Protein AF-A0A931RNC5-F1 (afdb_monomer)

Radius of gyration: 24.46 Å; Cα contacts (8 Å, |Δi|>4): 722; chains: 1; bounding box: 64×44×76 Å

Secondary structure (DSSP, 8-state):
-PBPPPS--PPP-B--EEGGGTEEEEEEE-SSS--EEEEE--S-SSHHHHHHHHTS--EETTEE---EEEEEEEEETTEEEEEEEEE-TT-PPP-------EEEEEE-TTSGGGTTTHHHHHHHHHTTTEEEEEE-SSHHHHHHHHHHHHHSTTEEEEE---TT-TTS---HHHHHHHTTSTTEEEEEEEEEESSS--GGGHHHHHHHHHHHHHHHHHHHHHHT--EEEEEE--TTTS-PPPPPPP------------PPP-----SS-PPPHHHHHHHHHHHHT---EEETT--S-HHHHHHHHHTT-EEEE-GGGG-TT--HHHHHHHHHS-GGGEEE---BTS-PPTTSTTSPP-GGGHHHHHHHHHHHHT--HHHHHHHHHHHHHHHHT-

Nearest PDB structures (foldseek):
  2gzx-assembly2_B  TM=9.358E-01  e=2.457E-23  Staphylococcus aureus subsp. aureus MW2
  1j6o-assembly1_A  TM=9.366E-01  e=9.379E-23  Thermotoga maritima
  1yix-assembly2_B  TM=9.280E-01  e=8.848E-23  Escherichia coli K-12
  1xwy-assembly1_A  TM=9.087E-01  e=2.825E-20  Escherichia coli
  1zzm-assembly1_A  TM=9.073E-01  e=4.247E-20  Escherichia coli

pLDDT: mean 75.45, std 27.46, range [26.0, 98.94]

Mean predicted aligned error: 13.84 Å

Sequence (394 aa):
MNKKLAPTVDWEVTGSSDESRGVTYTGLREEKLYTASFGISVGNVKLDDFIQKYNKDGIIGGQQVSSIYQSEKYDLNGIVATKLTGSTELGLPVHFPQLIMLIDTHCHLAFKAFDDSWPEVVKRAREKDIQMIAVGAAKATSEKSIAIAESSDGVFAALGVHPTHTDEEFDFDWFNKAADHPKVVAIGETGIDHFHIDENQREVILKKQEDLLRAHLTIARDKKLPVILHSRDSKTESKAPPPNPLLVTGGGMVSEEIPIPARQRGLGGGLTAYEHLYNIIKDFGYFKCVLHCYGGDWAMAKKFLDLGLMLSFTGIVTFKNASETLKEVVRNIPMDRMMIETDSPYLAPEPYRGKQNEPSYVEYVARGIAFIRGQDYDTVASQTTENARRFFGI

Structure (mmCIF, N/CA/C/O backbone):
data_AF-A0A931RNC5-F1
#
_entry.id   AF-A0A931RNC5-F1
#
loop_
_atom_site.group_PDB
_atom_site.id
_atom_site.type_symbol
_atom_site.label_atom_id
_atom_site.label_alt_id
_atom_site.label_comp_id
_atom_site.label_asym_id
_atom_site.label_entity_id
_atom_site.label_seq_id
_atom_site.pdbx_PDB_ins_code
_atom_site.Cartn_x
_atom_site.Cartn_y
_atom_site.Cartn_z
_atom_site.occupancy
_atom_site.B_iso_or_equiv
_atom_site.auth_seq_id
_atom_site.auth_comp_id
_atom_site.auth_asym_id
_atom_site.auth_atom_id
_atom_site.pdbx_PDB_model_num
ATOM 1 N N . MET A 1 1 ? -26.332 -4.651 41.850 1.00 38.84 1 MET A N 1
ATOM 2 C CA . MET A 1 1 ? -27.492 -5.525 41.569 1.00 38.84 1 MET A CA 1
ATOM 3 C C . MET A 1 1 ? -27.907 -5.269 40.132 1.00 38.84 1 MET A C 1
ATOM 5 O O . MET A 1 1 ? -28.163 -4.117 39.811 1.00 38.84 1 MET A O 1
ATOM 9 N N . ASN A 1 2 ? -27.885 -6.287 39.269 1.00 38.44 2 ASN A N 1
ATOM 10 C CA . ASN A 1 2 ? -28.239 -6.137 37.853 1.00 38.44 2 ASN A CA 1
ATOM 11 C C . ASN A 1 2 ? -29.751 -5.897 37.721 1.00 38.44 2 ASN A C 1
ATOM 13 O O . ASN A 1 2 ? -30.539 -6.579 38.379 1.00 38.44 2 ASN A O 1
ATOM 17 N N . LYS A 1 3 ? -30.160 -4.929 36.893 1.00 42.22 3 LYS A N 1
ATOM 18 C CA . LYS A 1 3 ? -31.580 -4.698 36.582 1.00 42.22 3 LYS A CA 1
ATOM 19 C C . LYS A 1 3 ? -32.046 -5.747 35.559 1.00 42.22 3 LYS A C 1
ATOM 21 O O . LYS A 1 3 ? -31.332 -6.022 34.598 1.00 42.22 3 LYS A O 1
ATOM 26 N N . LYS A 1 4 ? -33.240 -6.323 35.750 1.00 36.41 4 LYS A N 1
ATOM 27 C CA . LYS A 1 4 ? -33.922 -7.149 34.733 1.00 36.41 4 LYS A CA 1
ATOM 28 C C . LYS A 1 4 ? -34.701 -6.233 33.782 1.00 36.41 4 LYS A C 1
ATOM 30 O O . LYS A 1 4 ? -35.445 -5.378 34.256 1.00 36.41 4 LYS A O 1
ATOM 35 N N . LEU A 1 5 ? -34.540 -6.408 32.471 1.00 36.31 5 LEU A N 1
ATOM 36 C CA . LEU A 1 5 ? -35.312 -5.684 31.450 1.00 36.31 5 LEU A CA 1
ATOM 37 C C . LEU A 1 5 ? -36.706 -6.311 31.271 1.00 36.31 5 LEU A C 1
ATOM 39 O O . LEU A 1 5 ? -36.844 -7.534 31.285 1.00 36.31 5 LEU A O 1
ATOM 43 N N . ALA A 1 6 ? -37.735 -5.470 31.131 1.00 31.69 6 ALA A N 1
ATOM 44 C CA . ALA A 1 6 ? -39.113 -5.893 30.873 1.00 31.69 6 ALA A CA 1
ATOM 45 C C . ALA A 1 6 ? -39.333 -6.225 29.376 1.00 31.69 6 ALA A C 1
ATOM 47 O O . ALA A 1 6 ? -38.658 -5.637 28.531 1.00 31.69 6 ALA A O 1
ATOM 48 N N . PRO A 1 7 ? -40.267 -7.129 29.014 1.00 30.27 7 PRO A N 1
ATOM 49 C CA . PRO A 1 7 ? -40.255 -7.820 27.717 1.00 30.27 7 PRO A CA 1
ATOM 50 C C . PRO A 1 7 ? -40.943 -7.085 26.546 1.00 30.27 7 PRO A C 1
ATOM 52 O O . PRO A 1 7 ? -41.289 -7.729 25.565 1.00 30.27 7 PR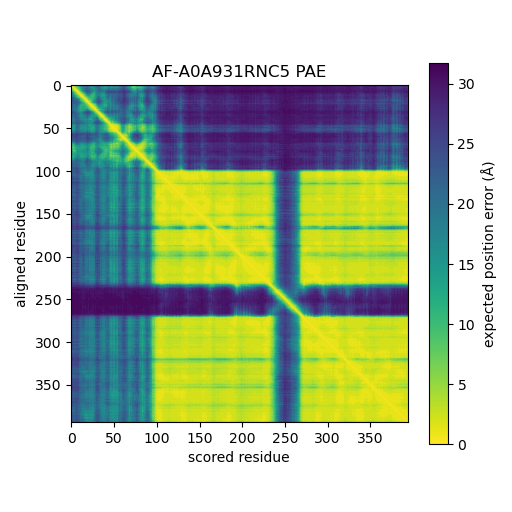O A O 1
ATOM 55 N N . THR A 1 8 ? -41.223 -5.783 26.629 1.00 29.58 8 THR A N 1
ATOM 56 C CA . THR A 1 8 ? -42.287 -5.154 25.811 1.00 29.58 8 THR A CA 1
ATOM 57 C C . THR A 1 8 ? -41.826 -4.159 24.745 1.00 29.58 8 THR A C 1
ATOM 59 O O . THR A 1 8 ? -42.573 -3.236 24.432 1.00 29.58 8 THR A O 1
ATOM 62 N N . VAL A 1 9 ? -40.628 -4.296 24.182 1.00 31.17 9 VAL A N 1
ATOM 63 C CA . VAL A 1 9 ? -40.202 -3.428 23.070 1.00 31.17 9 VAL A CA 1
ATOM 64 C C . VAL A 1 9 ? -39.715 -4.312 21.930 1.00 31.17 9 VAL A C 1
ATOM 66 O O . VAL A 1 9 ? -38.808 -5.113 22.131 1.00 31.17 9 VAL A O 1
ATOM 69 N N . ASP A 1 10 ? -40.351 -4.206 20.764 1.00 27.94 10 ASP A N 1
ATOM 70 C CA . ASP A 1 10 ? -39.857 -4.819 19.532 1.00 27.94 10 ASP A CA 1
ATOM 71 C C . ASP A 1 10 ? -38.547 -4.116 19.147 1.00 27.94 10 ASP A C 1
ATOM 73 O O . ASP A 1 10 ? -38.516 -2.902 18.939 1.00 27.94 10 ASP A O 1
ATOM 77 N N . TRP A 1 11 ? -37.445 -4.865 19.127 1.00 35.72 11 TRP A N 1
ATOM 78 C CA . TRP A 1 11 ? -36.101 -4.332 18.902 1.00 35.72 11 TRP A CA 1
ATOM 79 C C . TRP A 1 11 ? -35.681 -4.524 17.439 1.00 35.72 11 TRP A C 1
ATOM 81 O O . TRP A 1 11 ? -35.668 -5.653 16.950 1.00 35.72 11 TRP A O 1
ATOM 91 N N . GLU A 1 12 ? -35.254 -3.456 16.759 1.00 30.22 12 GLU A N 1
ATOM 92 C CA . GLU A 1 12 ? -34.478 -3.567 15.516 1.00 30.22 12 GLU A CA 1
ATOM 93 C C . GLU A 1 12 ? -32.982 -3.618 15.847 1.00 30.22 12 GLU A C 1
ATOM 95 O O . GLU A 1 12 ? -32.418 -2.698 16.439 1.00 30.22 12 GLU A O 1
ATOM 100 N N . VAL A 1 13 ? -32.328 -4.717 15.473 1.00 33.72 13 VAL A N 1
ATOM 101 C CA . VAL A 1 13 ? -30.884 -4.897 15.640 1.00 33.72 13 VAL A CA 1
ATOM 102 C C . VAL A 1 13 ? -30.175 -4.280 14.440 1.00 33.72 13 VAL A C 1
ATOM 104 O O . VAL A 1 13 ? -30.160 -4.859 13.358 1.00 33.72 13 VAL A O 1
ATOM 107 N N . THR A 1 14 ? -29.543 -3.123 14.630 1.00 33.16 14 THR A N 1
ATOM 108 C CA . THR A 1 14 ? -28.595 -2.567 13.653 1.00 33.16 14 THR A CA 1
ATOM 109 C C . THR A 1 14 ? -27.189 -2.589 14.254 1.00 33.16 14 THR A C 1
ATOM 111 O O . THR A 1 14 ? -26.904 -1.838 15.192 1.00 33.16 14 THR A O 1
ATOM 114 N N . GLY A 1 15 ? -26.321 -3.471 13.755 1.00 35.19 15 GLY A N 1
ATOM 115 C CA . GLY A 1 15 ? -24.918 -3.582 14.170 1.00 35.19 15 GLY A CA 1
ATOM 116 C C . GLY A 1 15 ? -24.250 -4.841 13.612 1.00 35.19 15 GLY A C 1
ATOM 117 O O . GLY A 1 15 ? -24.911 -5.865 13.447 1.00 35.19 15 GLY A O 1
ATOM 118 N N . SER A 1 16 ? -22.954 -4.764 13.293 1.00 35.88 16 SER A N 1
ATOM 119 C CA . SER A 1 16 ? -22.154 -5.934 12.919 1.00 35.88 16 SER A CA 1
ATOM 120 C C . SER A 1 16 ? -21.640 -6.647 14.175 1.00 35.88 16 SER A C 1
ATOM 122 O O . SER A 1 16 ? -21.209 -6.026 15.150 1.00 35.88 16 SER A O 1
ATOM 124 N N . SER A 1 17 ? -21.721 -7.973 14.172 1.00 34.56 17 SER A N 1
ATOM 125 C CA . SER A 1 17 ? -21.136 -8.845 15.188 1.00 34.56 17 SER A CA 1
ATOM 126 C C . SER A 1 17 ? -19.681 -9.150 14.829 1.00 34.56 17 SER A C 1
ATOM 128 O O . SER A 1 17 ? -19.420 -9.657 13.739 1.00 34.56 17 SER A O 1
ATOM 130 N N . ASP A 1 18 ? -18.740 -8.901 15.742 1.00 35.69 18 ASP A N 1
ATOM 131 C CA . ASP A 1 18 ? -17.398 -9.492 15.663 1.00 35.69 18 ASP A CA 1
ATOM 132 C C . ASP A 1 18 ? -17.355 -10.726 16.573 1.00 35.69 18 ASP A C 1
ATOM 134 O O . ASP A 1 18 ? -17.028 -10.662 17.764 1.00 35.69 18 ASP A O 1
ATOM 138 N N . GLU A 1 19 ? -17.733 -11.873 16.006 1.00 31.48 19 GLU A N 1
ATOM 139 C CA . GLU A 1 19 ? -17.762 -13.160 16.710 1.00 31.48 19 GLU A CA 1
ATOM 140 C C . GLU A 1 19 ? -16.373 -13.586 17.212 1.00 31.48 19 GLU A C 1
ATOM 142 O O . GLU A 1 19 ? -16.280 -14.308 18.205 1.00 31.48 19 GLU A O 1
ATOM 147 N N . SER A 1 20 ? -15.283 -13.087 16.611 1.00 29.58 20 SER A N 1
ATOM 148 C CA . SER A 1 20 ? -13.915 -13.466 16.996 1.00 29.58 20 SER A CA 1
ATOM 149 C C . SER A 1 20 ? -13.497 -12.948 18.378 1.00 29.58 20 SER A C 1
ATOM 151 O O . SER A 1 20 ? -12.538 -13.447 18.969 1.00 29.58 20 SER A O 1
ATOM 153 N N . ARG A 1 21 ? -14.237 -11.970 18.917 1.00 33.22 21 ARG A N 1
ATOM 154 C CA . ARG A 1 21 ? -13.985 -11.339 20.222 1.00 33.22 21 ARG A CA 1
ATOM 155 C C . ARG A 1 21 ? -15.112 -11.555 21.236 1.00 33.22 21 ARG A C 1
ATOM 157 O O . ARG A 1 21 ? -14.990 -11.091 22.367 1.00 33.22 21 ARG A O 1
ATOM 164 N N . GLY A 1 22 ? -16.193 -12.249 20.863 1.00 27.47 22 GLY A N 1
ATOM 165 C CA . GLY A 1 22 ? -17.351 -12.473 21.737 1.00 27.47 22 GLY A CA 1
ATOM 166 C C . GLY A 1 22 ? -18.152 -11.204 22.065 1.00 27.47 22 GLY A C 1
ATOM 167 O O . GLY A 1 22 ? -18.847 -11.175 23.077 1.00 27.47 22 GLY A O 1
ATOM 168 N N . VAL A 1 23 ? -18.057 -10.151 21.239 1.00 31.05 23 VAL A N 1
ATOM 169 C CA . VAL A 1 23 ? -18.725 -8.858 21.470 1.00 31.05 23 VAL A CA 1
ATOM 170 C C . VAL A 1 23 ? -19.771 -8.603 20.383 1.00 31.05 23 VAL A C 1
ATOM 172 O O . VAL A 1 23 ? -19.467 -8.612 19.194 1.00 31.05 23 VAL A O 1
ATOM 175 N N . THR A 1 24 ? -21.017 -8.355 20.791 1.00 32.81 24 THR A N 1
ATOM 176 C CA . THR A 1 24 ? -22.115 -7.930 19.905 1.00 32.81 24 THR A CA 1
ATOM 177 C C . THR A 1 24 ? -22.472 -6.480 20.217 1.00 32.81 24 THR A C 1
ATOM 179 O O . THR A 1 24 ? -22.709 -6.142 21.372 1.00 32.81 24 THR A O 1
ATOM 182 N N . TYR A 1 25 ? -22.524 -5.610 19.209 1.00 35.25 25 TYR A N 1
ATOM 183 C CA . TYR A 1 25 ? -22.999 -4.235 19.376 1.00 35.25 25 TYR A CA 1
ATOM 184 C C . TYR A 1 25 ? -24.427 -4.128 18.842 1.00 35.25 25 TYR A C 1
ATOM 186 O O . TYR A 1 25 ? -24.713 -4.549 17.725 1.00 35.25 25 TYR A O 1
ATOM 194 N N . THR A 1 26 ? -25.334 -3.549 19.627 1.00 35.00 26 THR A N 1
ATOM 195 C CA . THR A 1 26 ? -26.708 -3.259 19.195 1.00 35.00 26 THR A CA 1
ATOM 196 C C . THR A 1 26 ? -27.000 -1.795 19.485 1.00 35.00 26 THR A C 1
ATOM 198 O O . THR A 1 26 ? -26.867 -1.356 20.629 1.00 35.00 26 THR A O 1
ATOM 201 N N . GLY A 1 27 ? -27.327 -1.022 18.449 1.00 35.97 27 GLY A N 1
ATOM 202 C CA . GLY A 1 27 ? -27.751 0.370 18.585 1.00 35.97 27 GLY A CA 1
ATOM 203 C C . GLY A 1 27 ? -29.250 0.501 18.828 1.00 35.97 27 GLY A C 1
ATOM 204 O O . GLY A 1 27 ? -30.029 -0.252 18.258 1.00 35.97 27 GLY A O 1
ATOM 205 N N . LEU A 1 28 ? -29.648 1.461 19.664 1.00 37.75 28 LEU A N 1
ATOM 206 C CA . LEU A 1 28 ? -31.038 1.838 19.921 1.00 37.75 28 LEU A CA 1
ATOM 207 C C . LEU A 1 28 ? -31.214 3.333 19.635 1.00 37.75 28 LEU A C 1
ATOM 209 O O . LEU A 1 28 ? -30.454 4.165 20.141 1.00 37.75 28 LEU A O 1
ATOM 213 N N . ARG A 1 29 ? -32.241 3.688 18.859 1.00 34.25 29 ARG A N 1
ATOM 214 C CA . ARG A 1 29 ? -32.622 5.077 18.571 1.00 34.25 29 ARG A CA 1
ATOM 215 C C . ARG A 1 29 ? -33.961 5.380 19.251 1.00 34.25 29 ARG A C 1
ATOM 217 O O . ARG A 1 29 ? -34.972 4.817 18.857 1.00 34.25 29 ARG A O 1
ATOM 224 N N . GLU A 1 30 ? -33.981 6.265 20.249 1.00 33.97 30 GLU A N 1
ATOM 225 C CA . GLU A 1 30 ? -35.228 6.810 20.818 1.00 33.97 30 GLU A CA 1
ATOM 226 C C . GLU A 1 30 ? -35.478 8.232 20.291 1.00 33.97 30 GLU A C 1
ATOM 228 O O . GLU A 1 30 ? -34.565 9.051 20.204 1.00 33.97 30 GLU A O 1
ATOM 233 N N . GLU A 1 31 ? -36.720 8.535 19.903 1.00 34.91 31 GLU A N 1
ATOM 234 C CA . GLU A 1 31 ? -37.035 9.694 19.054 1.00 34.91 31 GLU A CA 1
ATOM 235 C C . GLU A 1 31 ? -37.181 11.064 19.747 1.00 34.91 31 GLU A C 1
ATOM 237 O O . GLU A 1 31 ? -37.403 12.037 19.029 1.00 34.91 31 GLU A O 1
ATOM 242 N N . LYS A 1 32 ? -37.075 11.239 21.078 1.00 27.67 32 LYS A N 1
ATOM 243 C CA . LYS A 1 32 ? -37.361 12.571 21.692 1.00 27.67 32 LYS A CA 1
ATOM 244 C C . LYS A 1 32 ? -36.472 13.085 22.834 1.00 27.67 32 LYS A C 1
ATOM 246 O O . LYS A 1 32 ? -36.753 14.139 23.395 1.00 27.67 32 LYS A O 1
ATOM 251 N N . LEU A 1 33 ? -35.330 12.465 23.078 1.00 26.61 33 LEU A N 1
ATOM 252 C CA . LEU A 1 33 ? -34.130 13.113 23.621 1.00 26.61 33 LEU A CA 1
ATOM 253 C C . LEU A 1 33 ? -32.968 12.555 22.796 1.00 26.61 33 LEU A C 1
ATOM 255 O O . LEU A 1 33 ? -33.006 11.377 22.452 1.00 26.61 33 LEU A O 1
ATOM 259 N N . TYR A 1 34 ? -31.949 13.350 22.459 1.00 32.00 34 TYR A N 1
ATOM 260 C CA . TYR A 1 34 ? -30.761 12.838 21.758 1.00 32.00 34 TYR A CA 1
ATOM 261 C C . TYR A 1 34 ? -29.896 12.006 22.720 1.00 32.00 34 TYR A C 1
ATOM 263 O O . TYR A 1 34 ? -28.783 12.376 23.080 1.00 32.00 34 TYR A O 1
ATOM 271 N N . THR A 1 35 ? -30.442 10.886 23.184 1.00 28.55 35 THR A N 1
ATOM 272 C CA . THR A 1 35 ? -29.757 9.862 23.956 1.00 28.55 35 THR A CA 1
ATOM 273 C C . THR A 1 35 ? -29.447 8.731 22.992 1.00 28.55 35 THR A C 1
ATOM 275 O O . THR A 1 35 ? -30.288 7.897 22.670 1.00 28.55 35 THR A O 1
ATOM 278 N N . ALA A 1 36 ? -28.219 8.725 22.492 1.00 31.00 36 ALA A N 1
ATOM 279 C CA . ALA A 1 36 ? -27.681 7.599 21.757 1.00 31.00 36 ALA A CA 1
ATOM 280 C C . ALA A 1 36 ? -27.432 6.456 22.763 1.00 31.00 36 ALA A C 1
ATOM 282 O O . ALA A 1 36 ? -26.524 6.538 23.591 1.00 31.00 36 ALA A O 1
ATOM 283 N N . SER A 1 37 ? -28.280 5.425 22.744 1.00 31.58 37 SER A N 1
ATOM 284 C CA . SER A 1 37 ? -28.091 4.200 23.528 1.00 31.58 37 SER A CA 1
ATOM 285 C C . SER A 1 37 ? -27.442 3.163 22.619 1.00 31.58 37 SER A C 1
ATOM 287 O O . SER A 1 37 ? -28.111 2.618 21.748 1.00 31.58 37 SER A O 1
ATOM 289 N N . PHE A 1 38 ? -26.151 2.886 22.791 1.00 36.75 38 PHE A N 1
ATOM 290 C CA . PHE A 1 38 ? -25.464 1.868 21.994 1.00 36.75 38 PHE A CA 1
ATOM 291 C C . PHE A 1 38 ? -24.786 0.840 22.903 1.00 36.75 38 PHE A C 1
ATOM 293 O O . PHE A 1 38 ? -24.036 1.182 23.815 1.00 36.75 38 PHE A O 1
ATOM 300 N N . GLY A 1 39 ? -25.029 -0.434 22.602 1.00 37.66 39 GLY A N 1
ATOM 301 C CA . GLY A 1 39 ? -24.224 -1.564 23.049 1.00 37.66 39 GLY A CA 1
ATOM 302 C C . GLY A 1 39 ? -24.840 -2.379 24.179 1.00 37.66 39 GLY A C 1
ATOM 303 O O . GLY A 1 39 ? -25.260 -1.848 25.195 1.00 37.66 39 GLY A O 1
ATOM 304 N N . ILE A 1 40 ? -24.839 -3.696 23.996 1.00 33.31 40 ILE A N 1
ATOM 305 C CA . ILE A 1 40 ? -24.889 -4.713 25.041 1.00 33.31 40 ILE A CA 1
ATOM 306 C C . ILE A 1 40 ? -23.531 -5.423 24.937 1.00 33.31 40 ILE A C 1
ATOM 308 O O . ILE A 1 40 ? -23.367 -6.320 24.126 1.00 33.31 40 ILE A O 1
ATOM 312 N N . SER A 1 41 ? -22.518 -5.010 25.705 1.00 37.47 41 SER A N 1
ATOM 313 C CA . SER A 1 41 ? -21.242 -5.755 25.726 1.00 37.47 41 SER A CA 1
ATOM 314 C C . SER A 1 41 ? -21.387 -7.028 26.554 1.00 37.47 41 SER A C 1
ATOM 316 O O . SER A 1 41 ? -21.738 -6.922 27.728 1.00 37.47 41 SER A O 1
ATOM 318 N N . VAL A 1 42 ? -21.068 -8.192 25.980 1.00 32.94 42 VAL A N 1
ATOM 319 C CA . VAL A 1 42 ? -20.944 -9.465 26.704 1.00 32.94 42 VAL A CA 1
ATOM 320 C C . VAL A 1 42 ? -19.538 -9.569 27.297 1.00 32.94 42 VAL A C 1
ATOM 322 O O . VAL A 1 42 ? -18.560 -9.732 26.578 1.00 32.94 42 VAL A O 1
ATOM 325 N N . GLY A 1 43 ? -19.429 -9.468 28.624 1.00 37.53 43 GLY A N 1
ATOM 326 C CA . GLY A 1 43 ? -18.156 -9.615 29.345 1.00 37.53 43 GLY A CA 1
ATOM 327 C C . GLY A 1 43 ? -17.413 -8.305 29.663 1.00 37.53 43 GLY A C 1
ATOM 328 O O . GLY A 1 43 ? -17.656 -7.247 29.083 1.00 37.53 43 GLY A O 1
ATOM 329 N N . ASN A 1 44 ? -16.512 -8.382 30.653 1.00 36.75 44 ASN A N 1
ATOM 330 C CA . ASN A 1 44 ? -15.753 -7.261 31.233 1.00 36.75 44 ASN A CA 1
ATOM 331 C C . ASN A 1 44 ? -14.530 -6.861 30.375 1.00 36.75 44 ASN A C 1
ATOM 333 O O . ASN A 1 44 ? -13.401 -6.880 30.867 1.00 36.75 44 ASN A O 1
ATOM 337 N N . VAL A 1 45 ? -14.699 -6.500 29.102 1.00 41.56 45 VAL A N 1
ATOM 338 C CA . VAL A 1 45 ? -13.560 -5.991 28.315 1.00 41.56 45 VAL A CA 1
ATOM 339 C C . VAL A 1 45 ? -13.528 -4.463 28.367 1.00 41.56 45 VAL A C 1
ATOM 341 O O . VAL A 1 45 ? -14.320 -3.802 27.709 1.00 41.56 45 VAL A O 1
ATOM 344 N N . LYS A 1 46 ? -12.610 -3.921 29.185 1.00 49.06 46 LYS A N 1
ATOM 345 C CA . LYS A 1 46 ? -12.039 -2.549 29.164 1.00 49.06 46 LYS A CA 1
ATOM 346 C C . LYS A 1 46 ? -12.996 -1.351 28.998 1.00 49.06 46 LYS A C 1
ATOM 348 O O . LYS A 1 46 ? -12.572 -0.263 28.615 1.00 49.06 46 LYS A O 1
ATOM 353 N N . LEU A 1 47 ? -14.276 -1.512 29.323 1.00 48.00 47 LEU A N 1
ATOM 354 C CA . LEU A 1 47 ? -15.257 -0.430 29.230 1.00 48.00 47 LEU A CA 1
ATOM 355 C C . LEU A 1 47 ? -14.966 0.705 30.223 1.00 48.00 47 LEU A C 1
ATOM 357 O O . LEU A 1 47 ? -15.166 1.873 29.906 1.00 48.00 47 LEU A O 1
ATOM 361 N N . ASP A 1 48 ? -14.453 0.369 31.405 1.00 50.00 48 ASP A N 1
ATOM 362 C CA . ASP A 1 48 ? -14.121 1.357 32.435 1.00 50.00 48 ASP A CA 1
ATOM 363 C C . ASP A 1 48 ? -12.930 2.238 32.006 1.00 50.00 48 ASP A C 1
ATOM 365 O O . ASP A 1 48 ? -12.959 3.456 32.204 1.00 50.00 48 ASP A O 1
ATOM 369 N N . ASP A 1 49 ? -11.940 1.652 31.319 1.00 50.44 49 ASP A N 1
ATOM 370 C CA . ASP A 1 49 ? -10.810 2.377 30.719 1.00 50.44 49 ASP A CA 1
ATOM 371 C C . ASP A 1 49 ? -11.285 3.309 29.589 1.00 50.44 49 ASP A C 1
ATOM 373 O O . ASP A 1 49 ? -10.823 4.446 29.472 1.00 50.44 49 ASP A O 1
ATOM 377 N N . PHE A 1 50 ? -12.250 2.855 28.779 1.00 50.00 50 PHE A N 1
ATOM 378 C CA . PHE A 1 50 ? -12.892 3.662 27.738 1.00 50.00 50 PHE A CA 1
ATOM 379 C C . PHE A 1 50 ? -13.622 4.874 28.337 1.00 50.00 50 PHE A C 1
ATOM 381 O O . PHE A 1 50 ? -13.388 6.009 27.920 1.00 50.00 50 PHE A O 1
ATOM 388 N N . ILE A 1 51 ? -14.463 4.658 29.353 1.00 52.25 51 ILE A N 1
ATOM 389 C CA . ILE A 1 51 ? -15.232 5.723 30.014 1.00 52.25 51 ILE A CA 1
ATOM 390 C C . ILE A 1 51 ?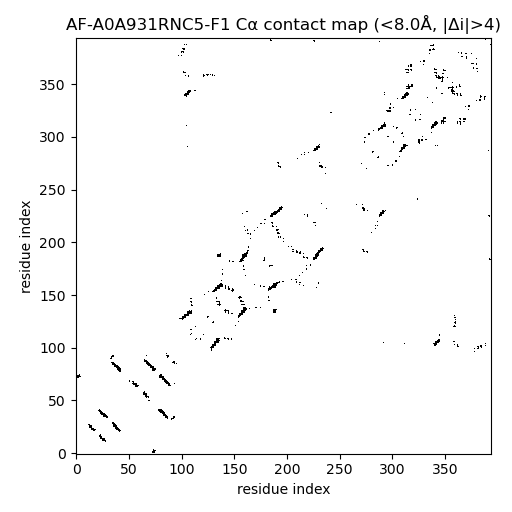 -14.288 6.750 30.653 1.00 52.25 51 ILE A C 1
ATOM 392 O O . ILE A 1 51 ? -14.488 7.953 30.486 1.00 52.25 51 ILE A O 1
ATOM 396 N N . GLN A 1 52 ? -13.226 6.305 31.336 1.00 54.31 52 GLN A N 1
ATOM 397 C CA . GLN A 1 52 ? -12.233 7.214 31.919 1.00 54.31 52 GLN A CA 1
ATOM 398 C C . GLN A 1 52 ? -11.479 8.039 30.871 1.00 54.31 52 GLN A C 1
ATOM 400 O O . GLN A 1 52 ? -11.207 9.217 31.117 1.00 54.31 52 GLN A O 1
ATOM 405 N N . LYS A 1 53 ? -11.137 7.439 29.724 1.00 51.25 53 LYS A N 1
ATOM 406 C CA . LYS A 1 53 ? -10.414 8.105 28.633 1.00 51.25 53 LYS A CA 1
ATOM 407 C C . LYS A 1 53 ? -11.262 9.192 27.967 1.00 51.25 53 LYS A C 1
ATOM 409 O O . LYS A 1 53 ? -10.767 10.294 27.758 1.00 51.25 53 LYS A O 1
ATOM 414 N N . TYR A 1 54 ? -12.528 8.908 27.659 1.00 49.00 54 TYR A N 1
ATOM 415 C CA . TYR A 1 54 ? -13.363 9.790 26.831 1.00 49.00 54 TYR A CA 1
ATOM 416 C C . TYR A 1 54 ? -14.275 10.752 27.614 1.00 49.00 54 TYR A C 1
ATOM 418 O O . TYR A 1 54 ? -14.806 11.689 27.025 1.00 49.00 54 TYR A O 1
ATOM 426 N N . ASN A 1 55 ? -14.406 10.607 28.938 1.00 54.16 55 ASN A N 1
ATOM 427 C CA . ASN A 1 55 ? -15.064 11.614 29.789 1.00 54.16 55 ASN A CA 1
ATOM 428 C C . ASN A 1 55 ? -14.210 12.882 30.029 1.00 54.16 55 ASN A C 1
ATOM 430 O O . ASN A 1 55 ? -14.681 13.803 30.694 1.00 54.16 55 ASN A O 1
ATOM 434 N N . LYS A 1 56 ? -12.957 12.945 29.545 1.00 47.28 56 LYS A N 1
ATOM 435 C CA . LYS A 1 56 ? -12.036 14.074 29.799 1.00 47.28 56 LYS A CA 1
ATOM 436 C C . LYS A 1 56 ? -11.896 15.066 28.641 1.00 47.28 56 LYS A C 1
ATOM 438 O O . LYS A 1 56 ? -11.743 16.252 28.913 1.00 47.28 56 LYS A O 1
ATOM 443 N N . ASP A 1 57 ? -12.010 14.615 27.392 1.00 50.00 57 ASP A N 1
ATOM 444 C CA . ASP A 1 57 ? -11.691 15.426 26.212 1.00 50.00 57 ASP A CA 1
ATOM 445 C C . ASP A 1 57 ? -12.767 15.285 25.123 1.00 50.00 57 ASP A C 1
ATOM 447 O O . ASP A 1 57 ? -12.707 14.398 24.273 1.00 50.00 57 ASP A O 1
ATOM 451 N N . GLY A 1 58 ? -13.756 16.178 25.120 1.00 46.28 58 GLY A N 1
ATOM 452 C CA . GLY A 1 58 ? -14.667 16.359 23.992 1.00 46.28 58 GLY A CA 1
ATOM 453 C C . GLY A 1 58 ? -14.602 17.805 23.525 1.00 46.28 58 GLY A C 1
ATOM 454 O O . GLY A 1 58 ? -15.015 18.698 24.252 1.00 46.28 58 GLY A O 1
ATOM 455 N N . ILE A 1 59 ? -14.072 18.077 22.332 1.00 39.97 59 ILE A N 1
ATOM 456 C CA . ILE A 1 59 ? -14.253 19.376 21.670 1.00 39.97 59 ILE A CA 1
ATOM 457 C C . ILE A 1 59 ? -15.043 19.122 20.392 1.00 39.97 59 ILE A C 1
ATOM 459 O O . ILE A 1 59 ? -14.552 18.461 19.480 1.00 39.97 59 ILE A O 1
ATOM 463 N N . ILE A 1 60 ? -16.261 19.659 20.316 1.00 37.72 60 ILE A N 1
ATOM 464 C CA . ILE A 1 60 ? -17.092 19.640 19.107 1.00 37.72 60 ILE A CA 1
ATOM 465 C C . ILE A 1 60 ? -17.252 21.093 18.659 1.00 37.72 60 ILE A C 1
ATOM 467 O O . ILE A 1 60 ? -17.702 21.939 19.426 1.00 37.72 60 ILE A O 1
ATOM 471 N N . GLY A 1 61 ? -16.827 21.414 17.433 1.00 31.97 61 GLY A N 1
ATOM 472 C CA . GLY A 1 61 ? -16.980 22.763 16.869 1.00 31.97 61 GLY A CA 1
ATOM 473 C C . GLY A 1 61 ? -16.217 23.879 17.602 1.00 31.97 61 GLY A C 1
ATOM 474 O O . GLY A 1 61 ? -16.609 25.038 17.508 1.00 31.97 61 GLY A O 1
ATOM 475 N N . GLY A 1 62 ? -15.151 23.555 18.343 1.00 32.44 62 GLY A N 1
ATOM 476 C CA . GLY A 1 62 ? -14.371 24.534 19.115 1.00 32.44 62 GLY A CA 1
ATOM 477 C C . GLY A 1 62 ? -14.928 24.852 20.508 1.00 32.44 62 GLY A C 1
ATOM 478 O O . GLY A 1 62 ? -14.364 25.698 21.196 1.00 32.44 62 GLY A O 1
ATOM 479 N N . GLN A 1 63 ? -15.994 24.172 20.944 1.00 35.44 63 GLN A N 1
ATOM 480 C CA . GLN A 1 63 ? -16.515 24.255 22.310 1.00 35.44 63 GLN A CA 1
ATOM 481 C C . GLN A 1 63 ? -16.154 23.000 23.100 1.00 35.44 63 GLN A C 1
ATOM 483 O O . GLN A 1 63 ? -16.212 21.892 22.567 1.00 35.44 63 GLN A O 1
ATOM 488 N N . GLN A 1 64 ? -15.778 23.182 24.366 1.00 44.41 64 GLN A N 1
ATOM 489 C CA . GLN A 1 64 ? -15.564 22.084 25.300 1.00 44.41 64 GLN A CA 1
ATOM 490 C C . GLN A 1 64 ? -16.922 21.457 25.623 1.00 44.41 64 GLN A C 1
ATOM 492 O O . GLN A 1 64 ? -17.833 22.135 26.090 1.00 44.41 64 GLN A O 1
ATOM 497 N N . VAL A 1 65 ? -17.059 20.172 25.332 1.00 44.94 65 VAL A N 1
ATOM 498 C CA . VAL A 1 65 ? -18.259 19.384 25.570 1.00 44.94 65 VAL A CA 1
ATOM 499 C C . VAL A 1 65 ? -17.876 18.251 26.509 1.00 44.94 65 VAL A C 1
ATOM 501 O O . VAL A 1 65 ? -17.056 17.399 26.173 1.00 44.94 65 VAL A O 1
ATOM 504 N N . SER A 1 66 ? -18.465 18.232 27.699 1.00 43.50 66 SER A N 1
ATOM 505 C CA . SER A 1 66 ? -18.405 17.083 28.596 1.00 43.50 66 SER A CA 1
ATOM 506 C C . SER A 1 66 ? -19.298 15.985 28.001 1.00 43.50 66 SER A C 1
ATOM 508 O O . SER A 1 66 ? -20.516 15.967 28.167 1.00 43.50 66 SER A O 1
ATOM 510 N N . SER A 1 67 ? -18.728 15.071 27.218 1.00 47.59 67 SER A N 1
ATOM 511 C CA . SER A 1 67 ? -19.418 13.811 26.939 1.00 47.59 67 SER A CA 1
ATOM 512 C C . SER A 1 67 ? -19.438 13.010 28.236 1.00 47.59 67 SER A C 1
ATOM 514 O O . SER A 1 67 ? -18.381 12.596 28.701 1.00 47.59 67 SER A O 1
ATOM 516 N N . ILE A 1 68 ? -20.614 12.832 28.842 1.00 51.09 68 ILE A N 1
ATOM 517 C CA . ILE A 1 68 ? -20.783 11.975 30.022 1.00 51.09 68 ILE A CA 1
ATOM 518 C C . ILE A 1 68 ? -21.178 10.591 29.518 1.00 51.09 68 ILE A C 1
ATOM 520 O O . ILE A 1 68 ? -22.337 10.351 29.180 1.00 51.09 68 ILE A O 1
ATOM 524 N N . TYR A 1 69 ? -20.208 9.686 29.449 1.00 50.84 69 TYR A N 1
ATOM 525 C CA . TYR A 1 69 ? -20.446 8.265 29.241 1.00 50.84 69 TYR A CA 1
ATOM 526 C C . TYR A 1 69 ? -20.833 7.626 30.578 1.00 50.84 69 TYR A C 1
ATOM 528 O O . TYR A 1 69 ? -20.074 7.675 31.550 1.00 50.84 69 TYR A O 1
ATOM 536 N N . GLN A 1 70 ? -22.017 7.022 30.622 1.00 53.41 70 GLN A N 1
ATOM 537 C CA . GLN A 1 70 ? -22.494 6.192 31.727 1.00 53.41 70 GLN A CA 1
ATOM 538 C C . GLN A 1 70 ? -22.653 4.754 31.243 1.00 53.41 70 GLN A C 1
ATOM 540 O O . GLN A 1 70 ? -23.067 4.521 30.106 1.00 53.41 70 GLN A O 1
ATOM 545 N N . SER A 1 71 ? -22.335 3.796 32.112 1.00 56.25 71 SER A N 1
ATOM 546 C CA . SER A 1 71 ? -22.586 2.381 31.867 1.00 56.25 71 SER A CA 1
ATOM 547 C C . SER A 1 71 ? -23.599 1.818 32.861 1.00 56.25 71 SER A C 1
ATOM 549 O O . SER A 1 71 ? -23.536 2.077 34.062 1.00 56.25 71 SER A O 1
ATOM 551 N N . GLU A 1 72 ? -24.533 1.009 32.366 1.00 57.81 72 GLU A N 1
ATOM 552 C CA . GLU A 1 72 ? -25.439 0.208 33.191 1.00 57.81 72 GLU A CA 1
ATOM 553 C C . GLU A 1 72 ? -25.300 -1.275 32.828 1.00 57.81 72 GLU A C 1
ATOM 555 O O . GLU A 1 72 ? -25.412 -1.649 31.660 1.00 57.81 72 GLU A O 1
ATOM 560 N N . LYS A 1 73 ? -25.065 -2.137 33.827 1.00 55.03 73 LYS A N 1
ATOM 561 C CA . LYS A 1 73 ? -24.983 -3.594 33.635 1.00 55.03 73 LYS A CA 1
ATOM 562 C C . LYS A 1 73 ? -26.366 -4.246 33.729 1.00 55.03 73 LYS A C 1
ATOM 564 O O . LYS A 1 73 ? -27.121 -4.007 34.675 1.00 55.03 73 LYS A O 1
ATOM 569 N N . TYR A 1 74 ? -26.650 -5.124 32.780 1.00 50.91 74 TYR A N 1
ATOM 570 C CA . TYR A 1 74 ? -27.862 -5.918 32.643 1.00 50.91 74 TYR A CA 1
ATOM 571 C C . TYR A 1 74 ? -27.502 -7.407 32.644 1.00 50.91 74 TYR A C 1
ATOM 573 O O . TYR A 1 74 ? -26.434 -7.801 32.186 1.00 50.91 74 TYR A O 1
ATOM 581 N N . ASP A 1 75 ? -28.393 -8.235 33.180 1.00 46.56 75 ASP A N 1
ATOM 582 C CA . ASP A 1 75 ? -28.293 -9.694 33.096 1.00 46.56 75 ASP A CA 1
ATOM 583 C C . ASP A 1 75 ? -29.333 -10.188 32.090 1.00 46.56 75 ASP A C 1
ATOM 585 O O . ASP A 1 75 ? -30.539 -10.030 32.303 1.00 46.56 75 ASP A O 1
ATOM 589 N N . LEU A 1 76 ? -28.853 -10.735 30.977 1.00 43.62 76 LEU A N 1
ATOM 590 C CA . LEU A 1 76 ? -29.653 -11.298 29.899 1.00 43.62 76 LEU A CA 1
ATOM 591 C C . LEU A 1 76 ? -29.494 -12.819 29.912 1.00 43.62 76 LEU A C 1
ATOM 593 O O . LEU A 1 76 ? -28.709 -13.382 29.156 1.00 43.62 76 LEU A O 1
ATOM 597 N N . ASN A 1 77 ? -30.237 -13.493 30.791 1.00 41.47 77 ASN A N 1
ATOM 598 C CA . ASN A 1 77 ? -30.238 -14.956 30.910 1.00 41.47 77 ASN A CA 1
ATOM 599 C C . ASN A 1 77 ? -28.832 -15.561 31.122 1.00 41.47 77 ASN A C 1
ATOM 601 O O . ASN A 1 77 ? -28.474 -16.548 30.483 1.00 41.47 77 ASN A O 1
ATOM 605 N N . GLY A 1 78 ? -28.031 -14.974 32.019 1.00 40.03 78 GLY A N 1
ATOM 606 C CA . GLY A 1 78 ? -26.670 -15.432 32.327 1.00 40.03 78 GLY A CA 1
ATOM 607 C C . GLY A 1 78 ? -25.575 -14.731 31.521 1.00 40.03 78 GLY A C 1
ATOM 608 O O . GLY A 1 78 ? -24.390 -14.934 31.787 1.00 40.03 78 GLY A O 1
ATOM 609 N N . ILE A 1 79 ? -25.955 -13.869 30.577 1.00 37.78 79 ILE A N 1
ATOM 610 C CA . ILE A 1 79 ? -25.050 -13.003 29.825 1.00 37.78 79 ILE A CA 1
ATOM 611 C C . ILE A 1 79 ? -25.031 -11.625 30.493 1.00 37.78 79 ILE A C 1
ATOM 613 O O . ILE A 1 79 ? -26.044 -10.926 30.531 1.00 37.78 79 ILE A O 1
ATOM 617 N N . VAL A 1 80 ? -23.872 -11.211 31.014 1.00 44.06 80 VAL A N 1
ATOM 618 C CA . VAL A 1 80 ? -23.690 -9.845 31.528 1.00 44.06 80 VAL A CA 1
ATOM 619 C C . VAL A 1 80 ? -23.533 -8.902 30.344 1.00 44.06 80 VAL A C 1
ATOM 621 O O . VAL A 1 80 ? -22.493 -8.901 29.693 1.00 44.06 80 VAL A O 1
ATOM 624 N N . ALA A 1 81 ? -24.573 -8.116 30.103 1.00 41.38 81 ALA A N 1
ATOM 625 C CA . ALA A 1 81 ? -24.671 -7.066 29.106 1.00 41.38 81 ALA A CA 1
ATOM 626 C C . ALA A 1 81 ? -24.330 -5.709 29.729 1.00 41.38 81 ALA A C 1
ATOM 628 O O . ALA A 1 81 ? -24.729 -5.443 30.858 1.00 41.38 81 ALA A O 1
ATOM 629 N N . THR A 1 82 ? -23.650 -4.811 29.018 1.00 46.09 82 THR A N 1
ATOM 630 C CA . THR A 1 82 ? -23.456 -3.431 29.500 1.00 46.09 82 THR A CA 1
ATOM 631 C C . THR A 1 82 ? -23.965 -2.421 28.486 1.00 46.09 82 THR A C 1
ATOM 633 O O . THR A 1 82 ? -23.452 -2.400 27.371 1.00 46.09 82 THR A O 1
ATOM 636 N N . LYS A 1 83 ? -24.949 -1.606 28.893 1.00 47.53 83 LYS A N 1
ATOM 637 C CA . LYS A 1 83 ? -25.497 -0.471 28.143 1.00 47.53 83 LYS A CA 1
ATOM 638 C C . LYS A 1 83 ? -24.596 0.733 28.327 1.00 47.53 83 LYS A C 1
ATOM 640 O O . LYS A 1 83 ? -24.377 1.130 29.468 1.00 47.53 83 LYS A O 1
ATOM 645 N N . LEU A 1 84 ? -24.112 1.315 27.234 1.00 48.91 84 LEU A N 1
ATOM 646 C CA . LEU A 1 84 ? -23.365 2.566 27.258 1.00 48.91 84 LEU A CA 1
ATOM 647 C C . LEU A 1 84 ? -24.266 3.700 26.746 1.00 48.91 84 LEU A C 1
ATOM 649 O O . LEU A 1 84 ? -24.845 3.622 25.662 1.00 48.91 84 LEU A O 1
ATOM 653 N N . THR A 1 85 ? -24.405 4.757 27.538 1.00 50.12 85 THR A N 1
ATOM 654 C CA . THR A 1 85 ? -25.159 5.963 27.173 1.00 50.12 85 THR A CA 1
ATOM 655 C C . THR A 1 85 ? -24.237 7.163 27.231 1.00 50.12 85 THR A C 1
ATOM 657 O O . THR A 1 85 ? -23.542 7.350 28.227 1.00 50.12 85 THR A O 1
ATOM 660 N N . GLY A 1 86 ? -24.240 7.971 26.177 1.00 48.44 86 GLY A N 1
ATOM 661 C CA . GLY A 1 86 ? -23.538 9.244 26.127 1.00 48.44 86 GLY A CA 1
ATOM 662 C C . GLY A 1 86 ? -24.535 10.394 26.056 1.00 48.44 86 GLY A C 1
ATOM 663 O O . GLY A 1 86 ? -25.548 10.289 25.363 1.00 48.44 86 GLY A O 1
ATOM 664 N N . SER A 1 87 ? -24.236 11.502 26.730 1.00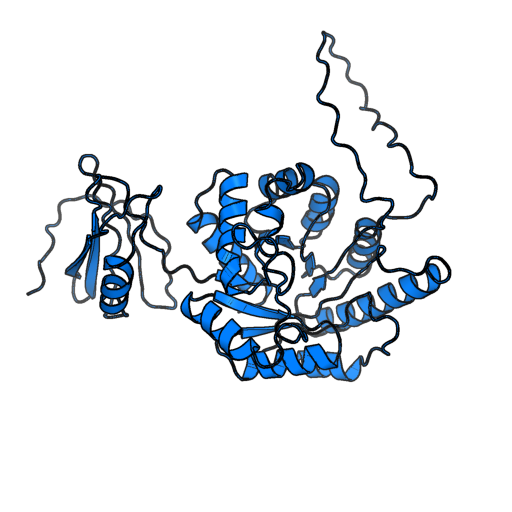 46.62 87 SER A N 1
ATOM 665 C CA . SER A 1 87 ? -24.923 12.787 26.538 1.00 46.62 87 SER A CA 1
ATOM 666 C C . SER A 1 87 ? -23.915 13.928 26.426 1.00 46.62 87 SER A C 1
ATOM 668 O O . SER A 1 87 ? -22.887 13.896 27.101 1.00 46.62 87 SER A O 1
ATOM 670 N N . THR A 1 88 ? -24.224 14.942 25.617 1.00 42.22 88 THR A N 1
ATOM 671 C CA . THR A 1 88 ? -23.529 16.238 25.632 1.00 42.22 88 THR A CA 1
ATOM 672 C C . THR A 1 88 ? -24.406 17.292 26.310 1.00 42.22 88 THR A C 1
ATOM 674 O O . THR A 1 88 ? -25.629 17.249 26.180 1.00 42.22 88 THR A O 1
ATOM 677 N N . GLU A 1 89 ? -23.804 18.275 26.988 1.00 39.66 89 GLU A N 1
ATOM 678 C CA . GLU A 1 89 ? -24.532 19.411 27.595 1.00 39.66 89 GLU A CA 1
ATOM 679 C C . GLU A 1 89 ? -25.362 20.219 26.578 1.00 39.66 89 GLU A C 1
ATOM 681 O O . GLU A 1 89 ? -26.356 20.846 26.936 1.00 39.66 89 GLU A O 1
ATOM 686 N N . LEU A 1 90 ? -24.987 20.170 25.296 1.00 38.59 90 LEU A N 1
ATOM 687 C CA . LEU A 1 90 ? -25.623 20.911 24.204 1.00 38.59 90 LEU A CA 1
ATOM 688 C C . LEU A 1 90 ? -26.703 20.111 23.453 1.00 38.59 90 LEU A C 1
ATOM 690 O O . LEU A 1 90 ? -27.235 20.597 22.457 1.00 38.59 90 LEU A O 1
ATOM 694 N N . GLY A 1 91 ? -27.015 18.880 23.880 1.00 37.59 91 GLY A N 1
ATOM 695 C CA . GLY A 1 91 ? -27.967 18.011 23.174 1.00 37.59 91 GLY A CA 1
ATOM 696 C C . GLY A 1 91 ? -27.507 17.597 21.768 1.00 37.59 91 GLY A C 1
ATOM 697 O O . GLY A 1 91 ? -28.323 17.180 20.949 1.00 37.59 91 GLY A O 1
ATOM 698 N N . LEU A 1 92 ? -26.209 17.723 21.482 1.00 35.50 92 LEU A N 1
ATOM 699 C CA . LEU A 1 92 ? -25.576 17.274 20.246 1.00 35.50 92 LEU A CA 1
ATOM 700 C C . LEU A 1 92 ? -25.388 15.746 20.259 1.00 35.50 92 LEU A C 1
ATOM 702 O O . LEU A 1 92 ? -25.167 15.175 21.336 1.00 35.50 92 LEU A O 1
ATOM 706 N N . PRO A 1 93 ? -25.412 15.082 19.084 1.00 37.06 93 PRO A N 1
ATOM 707 C CA . PRO A 1 93 ? -25.141 13.653 18.978 1.00 37.06 93 PRO A CA 1
ATOM 708 C C . PRO A 1 93 ? -23.802 13.304 19.631 1.00 37.06 93 PRO A C 1
ATOM 710 O O . PRO A 1 93 ? -22.772 13.902 19.313 1.00 37.06 93 PRO A O 1
ATOM 713 N N . VAL A 1 94 ? -23.809 12.332 20.543 1.00 36.34 94 VAL A N 1
ATOM 714 C CA . VAL A 1 94 ? -22.568 11.815 21.124 1.00 36.34 94 VAL A CA 1
ATOM 715 C C . VAL A 1 94 ? -21.946 10.865 20.120 1.00 36.34 94 VAL A C 1
ATOM 717 O O . VAL A 1 94 ? -22.525 9.831 19.792 1.00 36.34 94 VAL A O 1
ATOM 720 N N . HIS A 1 95 ? -20.763 11.219 19.631 1.00 38.38 95 HIS A N 1
ATOM 721 C CA . HIS A 1 95 ? -19.972 10.309 18.825 1.00 38.38 95 HIS A CA 1
ATOM 722 C C . HIS A 1 95 ? -19.339 9.295 19.774 1.00 38.38 95 HIS A C 1
ATOM 724 O O . HIS A 1 95 ? -18.398 9.626 20.491 1.00 38.38 95 HIS A O 1
ATOM 730 N N . PHE A 1 96 ? -19.846 8.065 19.799 1.00 41.72 96 PHE A N 1
ATOM 731 C CA . PHE A 1 96 ? -19.069 6.970 20.365 1.00 41.72 96 PHE A CA 1
ATOM 732 C C . PHE A 1 96 ? -17.875 6.759 19.428 1.00 41.72 96 PHE A C 1
ATOM 734 O O . PHE A 1 96 ? -18.098 6.542 18.234 1.00 41.72 96 PHE A O 1
ATOM 741 N N . PRO A 1 97 ? -16.618 6.878 19.886 1.00 40.94 97 PRO A N 1
ATOM 742 C CA . PRO A 1 97 ? -15.501 6.383 19.100 1.00 40.94 97 PRO A CA 1
ATOM 743 C C . PRO A 1 97 ? -15.701 4.875 18.961 1.00 40.94 97 PRO A C 1
ATOM 745 O O . PRO A 1 97 ? -15.550 4.133 19.933 1.00 40.94 97 PRO A O 1
ATOM 748 N N . GLN A 1 98 ? -16.130 4.426 17.782 1.00 45.66 98 GLN A N 1
ATOM 749 C CA . GLN A 1 98 ? -16.215 3.001 17.520 1.00 45.66 98 GLN A CA 1
ATOM 750 C C . GLN A 1 98 ? -14.807 2.405 17.552 1.00 45.66 98 GLN A C 1
ATOM 752 O O . GLN A 1 98 ? -13.846 2.969 17.029 1.00 45.66 98 GLN A O 1
ATOM 757 N N . LEU A 1 99 ? -14.728 1.238 18.185 1.00 53.69 99 LEU A N 1
ATOM 758 C CA . LEU A 1 99 ? -13.583 0.341 18.331 1.00 53.69 99 LEU A CA 1
ATOM 759 C C . LEU A 1 99 ? -13.205 -0.321 16.986 1.00 53.69 99 LEU A C 1
ATOM 761 O O . LEU A 1 99 ? -12.933 -1.519 16.940 1.00 53.69 99 LEU A O 1
ATOM 765 N N . ILE A 1 100 ? -13.264 0.424 15.876 1.00 65.56 100 ILE A N 1
ATOM 766 C CA . ILE A 1 100 ? -12.923 -0.091 14.548 1.00 65.56 100 ILE A CA 1
ATOM 767 C C . ILE A 1 100 ? -11.408 -0.043 14.408 1.00 65.56 100 ILE A C 1
ATOM 769 O O . ILE A 1 100 ? -10.808 1.024 14.276 1.00 65.56 100 ILE A O 1
ATOM 773 N N . MET A 1 101 ? -10.803 -1.225 14.416 1.00 84.44 101 MET A N 1
ATOM 774 C CA . MET A 1 101 ? -9.424 -1.411 13.991 1.00 84.44 101 MET A CA 1
ATOM 775 C C . MET A 1 101 ? -9.270 -0.914 12.550 1.00 84.44 101 MET A C 1
ATOM 777 O O . MET A 1 101 ? -10.031 -1.321 11.669 1.00 84.44 101 MET A O 1
ATOM 781 N N . LEU A 1 102 ? -8.274 -0.068 12.299 1.00 95.06 102 LEU A N 1
ATOM 782 C CA . LEU A 1 102 ? -7.861 0.292 10.941 1.00 95.06 102 LEU A CA 1
ATOM 783 C C . LEU A 1 102 ? -6.623 -0.502 10.547 1.00 95.06 102 LEU A C 1
ATOM 785 O O . LEU A 1 102 ? -5.865 -0.955 11.405 1.00 95.06 102 LEU A O 1
ATOM 789 N N . ILE A 1 103 ? -6.397 -0.622 9.244 1.00 98.44 103 ILE A N 1
ATOM 790 C CA . ILE A 1 103 ? -5.172 -1.194 8.696 1.00 98.44 103 ILE A CA 1
ATOM 791 C C . ILE A 1 103 ? -4.561 -0.150 7.773 1.00 98.44 103 ILE A C 1
ATOM 793 O O . ILE A 1 103 ? -5.165 0.214 6.768 1.00 98.44 103 ILE A O 1
ATOM 797 N N . ASP A 1 104 ? -3.377 0.335 8.130 1.00 98.75 104 ASP A N 1
ATOM 798 C CA . ASP A 1 104 ? -2.525 1.075 7.211 1.00 98.75 104 ASP A CA 1
ATOM 799 C C . ASP A 1 104 ? -1.835 0.076 6.279 1.00 98.75 104 ASP A C 1
ATOM 801 O O . ASP A 1 104 ? -0.909 -0.635 6.687 1.00 98.75 104 ASP A O 1
ATOM 805 N N . THR A 1 105 ? -2.328 -0.029 5.041 1.00 98.81 105 THR A N 1
ATOM 806 C CA . THR A 1 105 ? -1.852 -1.047 4.095 1.00 98.81 105 THR A CA 1
ATOM 807 C C . THR A 1 105 ? -0.485 -0.740 3.498 1.00 98.81 105 THR A C 1
ATOM 809 O O . THR A 1 105 ? 0.072 -1.615 2.839 1.00 98.81 105 THR A O 1
ATOM 812 N N . HIS A 1 106 ? 0.065 0.460 3.723 1.00 98.81 106 HIS A N 1
ATOM 813 C CA . HIS A 1 106 ? 1.355 0.854 3.163 1.00 98.81 106 HIS A CA 1
ATOM 814 C C . HIS A 1 106 ? 2.041 1.938 3.997 1.00 98.81 106 HIS A C 1
ATOM 816 O O . HIS A 1 106 ? 1.681 3.117 3.953 1.00 98.81 106 HIS A O 1
ATOM 822 N N . CYS A 1 107 ? 3.080 1.546 4.735 1.00 98.56 107 CYS A N 1
ATOM 823 C CA . CYS A 1 107 ? 3.954 2.473 5.448 1.00 98.56 107 CYS A CA 1
ATOM 824 C C . CYS A 1 107 ? 5.418 2.021 5.398 1.00 98.56 107 CYS A C 1
ATOM 826 O O . CYS A 1 107 ? 5.728 0.834 5.472 1.00 98.56 107 CYS A O 1
ATOM 828 N N . HIS A 1 108 ? 6.349 2.967 5.335 1.00 98.31 108 HIS A N 1
ATOM 829 C CA . HIS A 1 108 ? 7.780 2.698 5.216 1.00 98.31 108 HIS A CA 1
ATOM 830 C C . HIS A 1 108 ? 8.520 2.886 6.548 1.00 98.31 108 HIS A C 1
ATOM 832 O O . HIS A 1 108 ? 9.447 3.688 6.666 1.00 98.31 108 HIS A O 1
ATOM 838 N N . LEU A 1 109 ? 8.147 2.115 7.575 1.00 98.06 109 LEU A N 1
ATOM 839 C CA . LEU A 1 109 ? 8.786 2.160 8.907 1.00 98.06 109 LEU A CA 1
ATOM 840 C C . LEU A 1 109 ? 10.294 1.876 8.877 1.00 98.06 109 LEU A C 1
ATOM 842 O O . LEU A 1 109 ? 11.036 2.313 9.754 1.00 98.06 109 LEU A O 1
ATOM 846 N N . ALA A 1 110 ? 10.753 1.133 7.868 1.00 97.44 110 ALA A N 1
ATOM 847 C CA . ALA A 1 110 ? 12.156 0.802 7.683 1.00 97.44 110 ALA A CA 1
ATOM 848 C C . ALA A 1 110 ? 12.995 1.974 7.137 1.00 97.44 110 ALA A C 1
ATOM 850 O O . ALA A 1 110 ? 14.226 1.888 7.148 1.00 97.44 110 ALA A O 1
ATOM 851 N N . PHE A 1 111 ? 12.376 3.062 6.669 1.00 97.31 111 PHE A N 1
ATOM 852 C CA . PHE A 1 111 ? 13.099 4.184 6.070 1.00 97.31 111 PHE A CA 1
ATOM 853 C C . PHE A 1 111 ? 13.841 5.013 7.113 1.00 97.31 111 PHE A C 1
ATOM 855 O O . PHE A 1 111 ? 13.448 5.098 8.275 1.00 97.31 111 PHE A O 1
ATOM 862 N N . LYS A 1 112 ? 14.890 5.702 6.649 1.00 95.88 112 LYS A N 1
ATOM 863 C CA . LYS A 1 112 ? 15.759 6.536 7.493 1.00 95.88 112 LYS A CA 1
ATOM 864 C C . LYS A 1 112 ? 15.008 7.599 8.292 1.00 95.88 112 LYS A C 1
ATOM 866 O O . LYS A 1 112 ? 15.432 7.971 9.376 1.00 95.88 112 LYS A O 1
ATOM 871 N N . ALA A 1 113 ? 13.878 8.078 7.770 1.00 94.62 113 ALA A N 1
ATOM 872 C CA . ALA A 1 113 ? 13.038 9.059 8.453 1.00 94.62 113 ALA A CA 1
ATOM 873 C C . ALA A 1 113 ? 12.528 8.574 9.824 1.00 94.62 113 ALA A C 1
ATOM 875 O O . ALA A 1 113 ? 12.184 9.400 10.664 1.00 94.62 113 ALA A O 1
ATOM 876 N N . PHE A 1 114 ? 12.476 7.257 10.041 1.00 96.75 114 PHE A N 1
ATOM 877 C CA . PHE A 1 114 ? 12.063 6.639 11.298 1.00 96.75 114 PHE A CA 1
ATOM 878 C C . PHE A 1 114 ? 13.194 5.880 11.998 1.00 96.75 114 PHE A C 1
ATOM 880 O O . PHE A 1 114 ? 12.926 5.092 12.910 1.00 96.75 114 PHE A O 1
ATOM 887 N N . ASP A 1 115 ? 14.455 6.094 11.603 1.00 92.06 115 ASP A N 1
ATOM 888 C CA . ASP A 1 115 ? 15.588 5.556 12.359 1.00 92.06 115 ASP A CA 1
ATOM 889 C C . ASP A 1 115 ? 15.459 5.981 13.831 1.00 92.06 115 ASP A C 1
ATOM 891 O O . ASP A 1 115 ? 15.034 7.097 14.140 1.00 92.06 115 ASP A O 1
ATOM 895 N N . ASP A 1 116 ? 15.689 5.021 14.729 1.00 92.06 116 ASP A N 1
ATOM 896 C CA . ASP A 1 116 ? 15.517 5.094 16.190 1.00 92.06 116 ASP A CA 1
ATOM 897 C C . ASP A 1 116 ? 14.101 5.406 16.720 1.00 92.06 116 ASP A C 1
ATOM 899 O O . ASP A 1 116 ? 13.804 5.139 17.883 1.00 92.06 116 ASP A O 1
ATOM 903 N N . SER A 1 117 ? 13.195 5.922 15.888 1.00 96.25 117 SER A N 1
ATOM 904 C CA . SER A 1 117 ? 11.862 6.389 16.295 1.00 96.25 117 SER A CA 1
ATOM 905 C C . SER A 1 117 ? 10.718 5.461 15.889 1.00 96.25 117 SER A C 1
ATOM 907 O O . SER A 1 117 ? 9.611 5.605 16.417 1.00 96.25 117 SER A O 1
ATOM 909 N N . TRP A 1 118 ? 10.965 4.478 15.015 1.00 97.38 118 TRP A N 1
ATOM 910 C CA . TRP A 1 118 ? 9.950 3.510 14.594 1.00 97.38 118 TRP A CA 1
ATOM 911 C C . TRP A 1 118 ? 9.234 2.794 15.762 1.00 97.38 118 TRP A C 1
ATOM 913 O O . TRP A 1 118 ? 8.021 2.614 15.631 1.00 97.38 118 TRP A O 1
ATOM 923 N N . PRO A 1 119 ? 9.861 2.448 16.916 1.00 98.06 119 PRO A N 1
ATOM 924 C CA . PRO A 1 119 ? 9.134 1.793 18.008 1.00 98.06 119 PRO A CA 1
ATOM 925 C C . PRO A 1 119 ? 8.038 2.692 18.590 1.00 98.06 119 PRO A C 1
ATOM 927 O O . PRO A 1 119 ? 6.916 2.250 18.829 1.00 98.06 119 PRO A O 1
ATOM 930 N N . GLU A 1 120 ? 8.332 3.984 18.752 1.00 97.81 120 GLU A N 1
ATOM 931 C CA . GLU A 1 120 ? 7.364 4.965 19.248 1.00 97.81 120 GLU A CA 1
ATOM 932 C C . GLU A 1 120 ? 6.283 5.277 18.204 1.00 97.81 120 GLU A C 1
ATOM 934 O O . GLU A 1 120 ? 5.131 5.524 18.560 1.00 97.81 120 GLU A O 1
ATOM 939 N N . VAL A 1 121 ? 6.627 5.243 16.912 1.00 97.94 121 VAL A N 1
ATOM 940 C CA . VAL A 1 121 ? 5.661 5.377 15.806 1.00 97.94 121 VAL A CA 1
ATOM 941 C C . VAL A 1 121 ? 4.668 4.210 15.807 1.00 97.94 121 VAL A C 1
ATOM 943 O O . VAL A 1 121 ? 3.457 4.437 15.784 1.00 97.94 121 VAL A O 1
ATOM 946 N N . VAL A 1 122 ? 5.167 2.972 15.896 1.00 98.12 122 VAL A N 1
ATOM 947 C CA . VAL A 1 122 ? 4.340 1.759 16.008 1.00 98.12 122 VAL A CA 1
ATOM 948 C C . VAL A 1 122 ? 3.450 1.847 17.242 1.00 98.12 122 VAL A C 1
ATOM 950 O O . VAL A 1 122 ? 2.242 1.638 17.145 1.00 98.12 122 VAL A O 1
ATOM 953 N N . LYS A 1 123 ? 4.012 2.222 18.394 1.00 95.75 123 LYS A N 1
ATOM 954 C CA . LYS A 1 123 ? 3.257 2.375 19.640 1.00 95.75 123 LYS A CA 1
ATOM 955 C C . LYS A 1 123 ? 2.091 3.356 19.493 1.00 95.75 123 LYS A C 1
ATOM 957 O O . LYS A 1 123 ? 0.968 2.989 19.828 1.00 95.75 123 LYS A O 1
ATOM 962 N N . ARG A 1 124 ? 2.312 4.553 18.929 1.00 94.94 124 ARG A N 1
ATOM 963 C CA . ARG A 1 124 ? 1.238 5.543 18.691 1.00 94.94 124 ARG A CA 1
ATOM 964 C C . ARG A 1 124 ? 0.119 5.004 17.799 1.00 94.94 124 ARG A C 1
ATOM 966 O O . ARG A 1 124 ? -1.050 5.296 18.040 1.00 94.94 124 ARG A O 1
ATOM 973 N N . ALA A 1 125 ? 0.457 4.226 16.772 1.00 95.50 125 ALA A N 1
ATOM 974 C CA . ALA A 1 125 ? -0.535 3.596 15.905 1.00 95.50 125 ALA A CA 1
ATOM 975 C C . ALA A 1 125 ? -1.310 2.486 16.639 1.00 95.50 125 ALA A C 1
ATOM 977 O O . ALA A 1 125 ? -2.542 2.463 16.612 1.00 95.50 125 ALA A O 1
ATOM 978 N N . ARG A 1 126 ? -0.618 1.609 17.378 1.00 93.31 126 ARG A N 1
ATOM 979 C CA . ARG A 1 126 ? -1.249 0.526 18.150 1.00 93.31 126 ARG A CA 1
ATOM 980 C C . ARG A 1 126 ? -2.109 1.034 19.312 1.00 93.31 126 ARG A C 1
ATOM 982 O O . ARG A 1 126 ? -3.139 0.429 19.590 1.00 93.31 126 ARG A O 1
ATOM 989 N N . GLU A 1 127 ? -1.772 2.163 19.938 1.00 87.12 127 GLU A N 1
ATOM 990 C CA . GLU A 1 127 ? -2.615 2.839 20.946 1.00 87.12 127 GLU A CA 1
ATOM 991 C C . GLU A 1 127 ? -3.972 3.315 20.385 1.00 87.12 127 GLU A C 1
ATOM 993 O O . GLU A 1 127 ? -4.919 3.540 21.146 1.00 87.12 127 GLU A O 1
ATOM 998 N N . LYS A 1 128 ? -4.078 3.433 19.055 1.00 84.19 128 LYS A N 1
ATOM 999 C CA . LYS A 1 128 ? -5.316 3.703 18.309 1.00 84.19 128 LYS A CA 1
ATOM 1000 C C . LYS A 1 128 ? -5.915 2.450 17.645 1.00 84.19 128 LYS A C 1
ATOM 1002 O O . LYS A 1 128 ? -6.816 2.577 16.827 1.00 84.19 128 LYS A O 1
ATOM 1007 N N . ASP A 1 129 ? -5.409 1.261 17.977 1.00 86.75 129 ASP A N 1
ATOM 1008 C CA . ASP A 1 129 ? -5.746 -0.030 17.357 1.00 86.75 129 ASP A CA 1
ATOM 1009 C C . ASP A 1 129 ? -5.566 -0.062 15.825 1.00 86.75 129 ASP A C 1
ATOM 1011 O O . ASP A 1 129 ? -6.334 -0.688 15.103 1.00 86.75 129 ASP A O 1
ATOM 1015 N N . ILE A 1 130 ? -4.524 0.598 15.311 1.00 94.56 130 ILE A N 1
ATOM 1016 C CA . ILE A 1 130 ? -4.193 0.614 13.877 1.00 94.56 130 ILE A CA 1
ATOM 1017 C C . ILE A 1 130 ? -3.146 -0.460 13.588 1.00 94.56 130 ILE A C 1
ATOM 1019 O O . ILE A 1 130 ? -2.055 -0.425 14.155 1.00 94.56 130 ILE A O 1
ATOM 1023 N N . GLN A 1 131 ? -3.476 -1.469 12.783 1.00 98.38 131 GLN A N 1
ATOM 1024 C CA . GLN A 1 131 ? -2.499 -2.431 12.260 1.00 98.38 131 GLN A CA 1
ATOM 1025 C C . GLN A 1 131 ? -1.793 -1.855 11.036 1.00 98.38 131 GLN A C 1
ATOM 1027 O O . GLN A 1 131 ? -2.267 -0.897 10.430 1.00 98.38 131 GLN A O 1
ATOM 1032 N N . MET A 1 132 ? -0.635 -2.411 10.694 1.00 98.44 132 MET A N 1
ATOM 1033 C CA . MET A 1 132 ? 0.275 -1.799 9.729 1.00 98.44 132 MET A CA 1
ATOM 1034 C C . MET A 1 132 ? 0.956 -2.853 8.864 1.00 98.44 132 MET A C 1
ATOM 1036 O O . MET A 1 132 ? 1.391 -3.887 9.375 1.00 98.44 132 MET A O 1
ATOM 1040 N N . ILE A 1 133 ? 1.125 -2.552 7.579 1.00 98.88 133 ILE A N 1
ATOM 1041 C CA . ILE A 1 133 ? 2.025 -3.287 6.688 1.00 98.88 133 ILE A CA 1
ATOM 1042 C C . ILE A 1 133 ? 3.263 -2.417 6.447 1.00 98.88 133 ILE A C 1
ATOM 1044 O O . ILE A 1 133 ? 3.192 -1.368 5.806 1.00 98.88 133 ILE A O 1
ATOM 1048 N N . ALA A 1 134 ? 4.396 -2.848 7.000 1.00 98.69 134 ALA A N 1
ATOM 1049 C CA . ALA A 1 134 ? 5.700 -2.233 6.810 1.00 98.69 134 ALA A CA 1
ATOM 1050 C C . ALA A 1 134 ? 6.283 -2.669 5.458 1.00 98.69 134 ALA A C 1
ATOM 1052 O O . ALA A 1 134 ? 6.669 -3.826 5.276 1.00 98.69 134 ALA A O 1
ATOM 1053 N N . VAL A 1 135 ? 6.339 -1.749 4.500 1.00 98.75 135 VAL A N 1
ATOM 1054 C CA . VAL A 1 135 ? 6.712 -2.035 3.112 1.00 98.75 135 VAL A CA 1
ATOM 1055 C C . VAL A 1 135 ? 8.195 -1.748 2.885 1.00 98.75 135 VAL A C 1
ATOM 1057 O O . VAL A 1 135 ? 8.670 -0.623 3.072 1.00 98.75 135 VAL A O 1
ATOM 1060 N N . GLY A 1 136 ? 8.942 -2.785 2.501 1.00 97.88 136 GLY A N 1
ATOM 1061 C CA . GLY A 1 136 ? 10.316 -2.666 2.024 1.00 97.88 136 GLY A CA 1
ATOM 1062 C C . GLY A 1 136 ? 10.378 -2.135 0.588 1.00 97.88 136 GLY A C 1
ATOM 1063 O O . GLY A 1 136 ? 9.519 -2.433 -0.236 1.00 97.88 136 GLY A O 1
ATOM 1064 N N . ALA A 1 137 ? 11.416 -1.353 0.292 1.00 96.69 137 ALA A N 1
ATOM 1065 C CA . ALA A 1 137 ? 11.678 -0.765 -1.028 1.00 96.69 137 ALA A CA 1
ATOM 1066 C C . ALA A 1 137 ? 13.065 -1.142 -1.594 1.00 96.69 137 ALA A C 1
ATOM 1068 O O . ALA A 1 137 ? 13.453 -0.697 -2.671 1.00 96.69 137 ALA A O 1
ATOM 1069 N N . ALA A 1 138 ? 13.840 -1.923 -0.848 1.00 97.00 138 ALA A N 1
ATOM 1070 C CA . ALA A 1 138 ? 15.156 -2.468 -1.180 1.00 97.00 138 ALA A CA 1
ATOM 1071 C C . ALA A 1 138 ? 15.381 -3.714 -0.312 1.00 97.00 138 ALA A C 1
ATOM 1073 O O . ALA A 1 138 ? 14.669 -3.887 0.687 1.00 97.00 138 ALA A O 1
ATOM 1074 N N . LYS A 1 139 ? 16.403 -4.534 -0.588 1.00 96.69 139 LYS A N 1
ATOM 1075 C CA . LYS A 1 139 ? 16.696 -5.706 0.258 1.00 96.69 139 LYS A CA 1
ATOM 1076 C C . LYS A 1 139 ? 16.900 -5.329 1.731 1.00 96.69 139 LYS A C 1
ATOM 1078 O O . LYS A 1 139 ? 16.217 -5.857 2.604 1.00 96.69 139 LYS A O 1
ATOM 1083 N N . ALA A 1 140 ? 17.742 -4.330 2.004 1.00 96.50 140 ALA A N 1
ATOM 1084 C CA . ALA A 1 140 ? 18.040 -3.893 3.374 1.00 96.50 140 ALA A CA 1
ATOM 1085 C C . ALA A 1 140 ? 16.809 -3.340 4.120 1.00 96.50 140 ALA A C 1
ATOM 1087 O O . ALA A 1 140 ? 16.643 -3.556 5.321 1.00 96.50 140 ALA A O 1
ATOM 1088 N N . THR A 1 141 ? 15.919 -2.625 3.422 1.00 97.94 141 THR A N 1
ATOM 1089 C CA . THR A 1 141 ? 14.680 -2.135 4.052 1.00 97.94 141 THR A CA 1
ATOM 1090 C C . THR A 1 141 ? 13.661 -3.256 4.232 1.00 97.94 141 THR A C 1
ATOM 1092 O O . THR A 1 141 ? 12.950 -3.248 5.226 1.00 97.94 141 THR A O 1
ATOM 1095 N N . SER A 1 142 ? 13.643 -4.257 3.348 1.00 98.50 142 SER A N 1
ATOM 1096 C CA . SER A 1 142 ? 12.822 -5.465 3.487 1.00 98.50 142 SER A CA 1
ATOM 1097 C C . SER A 1 142 ? 13.251 -6.316 4.693 1.00 98.50 142 SER A C 1
ATOM 1099 O O . SER A 1 142 ? 12.400 -6.734 5.475 1.00 98.50 142 SER A O 1
ATOM 1101 N N . GLU A 1 143 ? 14.558 -6.501 4.913 1.00 98.50 143 GLU A N 1
ATOM 1102 C CA . GLU A 1 143 ? 15.112 -7.142 6.122 1.00 98.50 143 GLU A CA 1
ATOM 1103 C C . GLU A 1 143 ? 14.665 -6.417 7.396 1.00 98.50 143 GLU A C 1
ATOM 1105 O O . GLU A 1 143 ? 14.177 -7.034 8.346 1.00 98.50 143 GLU A O 1
ATOM 1110 N N . LYS A 1 144 ? 14.771 -5.084 7.399 1.00 98.44 144 LYS A N 1
ATOM 1111 C CA . LYS A 1 144 ? 14.338 -4.260 8.530 1.00 98.44 144 LYS A CA 1
ATOM 1112 C C . LYS A 1 144 ? 12.818 -4.313 8.733 1.00 98.44 144 LYS A C 1
ATOM 1114 O O . LYS A 1 144 ? 12.380 -4.372 9.877 1.00 98.44 144 LYS A O 1
ATOM 1119 N N . SER A 1 145 ? 12.015 -4.344 7.667 1.00 98.69 145 SER A N 1
ATOM 1120 C CA . SER A 1 145 ? 10.555 -4.504 7.761 1.00 98.69 145 SER A CA 1
ATOM 1121 C C . SER A 1 145 ? 10.162 -5.834 8.411 1.00 98.69 145 SER A C 1
ATOM 1123 O O . SER A 1 145 ? 9.260 -5.844 9.247 1.00 98.69 145 SER A O 1
ATOM 1125 N N . ILE A 1 146 ? 10.862 -6.936 8.102 1.00 98.75 146 ILE A N 1
ATOM 1126 C CA . ILE A 1 146 ? 10.659 -8.227 8.784 1.00 98.75 146 ILE A CA 1
ATOM 1127 C C . ILE A 1 146 ? 10.959 -8.090 10.279 1.00 98.75 146 ILE A C 1
ATOM 1129 O O . ILE A 1 146 ? 10.099 -8.415 11.094 1.00 98.75 146 ILE A O 1
ATOM 1133 N N . ALA A 1 147 ? 12.119 -7.534 10.643 1.00 98.44 147 ALA A N 1
ATOM 1134 C CA . ALA A 1 147 ? 12.513 -7.378 12.046 1.00 98.44 147 ALA A CA 1
ATOM 1135 C C . ALA A 1 147 ? 11.530 -6.498 12.850 1.00 98.44 147 ALA A C 1
ATOM 1137 O O . ALA A 1 147 ? 11.211 -6.785 14.009 1.00 98.44 147 ALA A O 1
ATOM 1138 N N . ILE A 1 148 ? 11.002 -5.434 12.236 1.00 98.50 148 ILE A N 1
ATOM 1139 C CA . ILE A 1 148 ? 9.963 -4.590 12.844 1.00 98.50 148 ILE A CA 1
ATOM 1140 C C . ILE A 1 148 ? 8.669 -5.396 13.048 1.00 98.50 148 ILE A C 1
ATOM 1142 O O . ILE A 1 148 ? 8.077 -5.346 14.126 1.00 98.50 148 ILE A O 1
ATOM 1146 N N . ALA A 1 149 ? 8.242 -6.170 12.047 1.00 98.50 149 ALA A N 1
ATOM 1147 C CA . ALA A 1 149 ? 7.022 -6.973 12.119 1.00 98.50 149 ALA A CA 1
ATOM 1148 C C . ALA A 1 149 ? 7.116 -8.144 13.117 1.00 98.50 149 ALA A C 1
ATOM 1150 O O . ALA A 1 149 ? 6.124 -8.495 13.759 1.00 98.50 149 ALA A O 1
ATOM 1151 N N . GLU A 1 150 ? 8.294 -8.748 13.280 1.00 98.19 150 GLU A N 1
ATOM 1152 C CA . GLU A 1 150 ? 8.555 -9.783 14.289 1.00 98.19 150 GLU A CA 1
ATOM 1153 C C . GLU A 1 150 ? 8.490 -9.236 15.716 1.00 98.19 150 GLU A C 1
ATOM 1155 O O . GLU A 1 150 ? 7.950 -9.890 16.605 1.00 98.19 150 GLU A O 1
ATOM 1160 N N . SER A 1 151 ? 9.016 -8.030 15.930 1.00 97.25 151 SER A N 1
ATOM 1161 C CA . SER A 1 151 ? 9.100 -7.405 17.255 1.00 97.25 151 SER A CA 1
ATOM 1162 C C . SER A 1 151 ? 7.818 -6.696 17.699 1.00 97.25 151 SER A C 1
ATOM 1164 O O . SER A 1 151 ? 7.736 -6.261 18.848 1.00 97.25 151 SER A O 1
ATOM 1166 N N . SER A 1 152 ? 6.824 -6.570 16.812 1.00 96.06 152 SER A N 1
ATOM 1167 C CA . SER A 1 152 ? 5.629 -5.756 17.048 1.00 96.06 152 SER A CA 1
ATOM 1168 C C . SER A 1 152 ? 4.332 -6.489 16.695 1.00 96.06 152 SER A C 1
ATOM 1170 O O . SER A 1 152 ? 4.101 -6.900 15.554 1.00 96.06 152 SER A O 1
ATOM 1172 N N . ASP A 1 153 ? 3.426 -6.600 17.666 1.00 93.50 153 ASP A N 1
ATOM 1173 C CA . ASP A 1 153 ? 2.080 -7.126 17.436 1.00 93.50 153 ASP A CA 1
ATOM 1174 C C . ASP A 1 153 ? 1.244 -6.173 16.571 1.00 93.50 153 ASP A C 1
ATOM 1176 O O . ASP A 1 153 ? 1.237 -4.957 16.766 1.00 93.50 153 ASP A O 1
ATOM 1180 N N . GLY A 1 154 ? 0.497 -6.736 15.617 1.00 95.12 154 GLY A N 1
ATOM 1181 C CA . GLY A 1 154 ? -0.297 -5.957 14.662 1.00 95.12 154 GLY A CA 1
ATOM 1182 C C . GLY A 1 154 ? 0.521 -5.277 13.559 1.00 95.12 154 GLY A C 1
ATOM 1183 O O . GLY A 1 154 ? -0.033 -4.449 12.837 1.00 95.12 154 GLY A O 1
ATOM 1184 N N . VAL A 1 155 ? 1.805 -5.620 13.419 1.00 98.62 155 VAL A N 1
ATOM 1185 C CA . VAL A 1 155 ? 2.649 -5.207 12.293 1.00 98.62 155 VAL A CA 1
ATOM 1186 C C . VAL A 1 155 ? 2.991 -6.421 11.429 1.00 98.62 155 VAL A C 1
ATOM 1188 O O . VAL A 1 155 ? 3.358 -7.485 11.937 1.00 98.62 155 VAL A O 1
ATOM 1191 N N . PHE A 1 156 ? 2.864 -6.240 10.119 1.00 98.88 156 PHE A N 1
ATOM 1192 C CA . PHE A 1 156 ? 3.204 -7.196 9.068 1.00 98.88 156 PHE A CA 1
ATOM 1193 C C . PHE A 1 156 ? 4.231 -6.574 8.119 1.00 98.88 156 PHE A C 1
ATOM 1195 O O . PHE A 1 156 ? 4.477 -5.371 8.178 1.00 98.88 156 PHE A O 1
ATOM 1202 N N . ALA A 1 157 ? 4.824 -7.376 7.241 1.00 98.88 157 ALA A N 1
ATOM 1203 C CA . ALA A 1 157 ? 5.832 -6.933 6.288 1.00 98.88 157 ALA A CA 1
ATOM 1204 C C . ALA A 1 157 ? 5.414 -7.212 4.838 1.00 98.88 157 ALA A C 1
ATOM 1206 O O . ALA A 1 157 ? 4.804 -8.241 4.537 1.00 98.88 157 ALA A O 1
ATOM 1207 N N . ALA A 1 158 ? 5.807 -6.317 3.936 1.00 98.88 158 ALA A N 1
ATOM 1208 C CA . ALA A 1 158 ? 5.870 -6.572 2.502 1.00 98.88 158 ALA A CA 1
ATOM 1209 C C . ALA A 1 158 ? 7.315 -6.392 2.022 1.00 98.88 158 ALA A C 1
ATOM 1211 O O . ALA A 1 158 ? 8.030 -5.521 2.529 1.00 98.88 158 ALA A O 1
ATOM 1212 N N . LEU A 1 159 ? 7.757 -7.243 1.095 1.00 98.69 159 LEU A N 1
ATOM 1213 C CA . LEU A 1 159 ? 9.149 -7.282 0.640 1.00 98.69 159 LEU A CA 1
ATOM 1214 C C . LEU A 1 159 ? 9.248 -6.938 -0.838 1.00 98.69 159 LEU A C 1
ATOM 1216 O O . LEU A 1 159 ? 8.642 -7.621 -1.664 1.00 98.69 159 LEU A O 1
ATOM 1220 N N . GLY A 1 160 ? 10.073 -5.959 -1.186 1.00 97.31 160 GLY A N 1
ATOM 1221 C CA . GLY A 1 160 ? 10.314 -5.628 -2.580 1.00 97.31 160 GLY A CA 1
ATOM 1222 C C . GLY A 1 160 ? 11.521 -4.735 -2.804 1.00 97.31 160 GLY A C 1
ATOM 1223 O O . GLY A 1 160 ? 12.190 -4.280 -1.870 1.00 97.31 160 GLY A O 1
ATOM 1224 N N . VAL A 1 161 ? 11.773 -4.488 -4.085 1.00 97.69 161 VAL A N 1
ATOM 1225 C CA . VAL A 1 161 ? 12.687 -3.460 -4.579 1.00 97.69 161 VAL A CA 1
ATOM 1226 C C . VAL A 1 161 ? 11.876 -2.494 -5.437 1.00 97.69 161 VAL A C 1
ATOM 1228 O O . VAL A 1 161 ? 11.258 -2.891 -6.432 1.00 97.69 161 VAL A O 1
ATOM 1231 N N . HIS A 1 162 ? 11.883 -1.224 -5.036 1.00 96.94 162 HIS A N 1
ATOM 1232 C CA . HIS A 1 162 ? 11.152 -0.155 -5.702 1.00 96.94 162 HIS A CA 1
ATOM 1233 C C . HIS A 1 162 ? 11.732 0.087 -7.109 1.00 96.94 162 HIS A C 1
ATOM 1235 O O . HIS A 1 162 ? 12.952 0.022 -7.285 1.00 96.94 162 HIS A O 1
ATOM 1241 N N . PRO A 1 163 ? 10.911 0.419 -8.125 1.00 94.31 163 PRO A N 1
ATOM 1242 C CA . PRO A 1 163 ? 11.365 0.578 -9.514 1.00 94.31 163 PRO A CA 1
ATOM 1243 C C . PRO A 1 163 ? 12.415 1.668 -9.756 1.00 94.31 163 PRO A C 1
ATOM 1245 O O . PRO A 1 163 ? 12.997 1.734 -10.835 1.00 94.31 163 PRO A O 1
ATOM 1248 N N . THR A 1 164 ? 12.684 2.531 -8.781 1.00 91.44 164 THR A N 1
ATOM 1249 C CA . THR A 1 164 ? 13.758 3.533 -8.873 1.00 91.44 164 THR A CA 1
ATOM 1250 C C . THR A 1 164 ? 15.115 3.012 -8.406 1.00 91.44 164 THR A C 1
ATOM 1252 O O . THR A 1 164 ? 16.112 3.704 -8.574 1.00 91.44 164 THR A O 1
ATOM 1255 N N . HIS A 1 165 ? 15.186 1.818 -7.815 1.00 88.75 165 HIS A N 1
ATOM 1256 C CA . HIS A 1 165 ? 16.433 1.197 -7.362 1.00 88.75 165 HIS A CA 1
ATOM 1257 C C . HIS A 1 165 ? 17.017 0.269 -8.438 1.00 88.75 165 HIS A C 1
ATOM 1259 O O . HIS A 1 165 ? 17.363 -0.878 -8.179 1.00 88.75 165 HIS A O 1
ATOM 1265 N N . THR A 1 166 ? 17.147 0.767 -9.672 1.00 78.75 166 THR A N 1
ATOM 1266 C CA . THR A 1 166 ? 17.640 -0.015 -10.825 1.00 78.75 166 THR A CA 1
ATOM 1267 C C . THR A 1 166 ? 19.147 -0.297 -10.820 1.00 78.75 166 THR A C 1
ATOM 1269 O O . THR A 1 166 ? 19.659 -0.944 -11.741 1.00 78.75 166 THR A O 1
ATOM 1272 N N . ASP A 1 167 ? 19.861 0.211 -9.819 1.00 82.38 167 ASP A N 1
ATOM 1273 C CA . ASP A 1 167 ? 21.304 0.018 -9.643 1.00 82.38 167 ASP A CA 1
ATOM 1274 C C . ASP A 1 167 ? 21.630 -1.128 -8.670 1.00 82.38 167 ASP A C 1
ATOM 1276 O O . ASP A 1 167 ? 22.778 -1.561 -8.594 1.00 82.38 167 ASP A O 1
ATOM 1280 N N . GLU A 1 168 ? 20.631 -1.637 -7.942 1.00 79.38 168 GLU A N 1
ATOM 1281 C CA . GLU A 1 168 ? 20.747 -2.816 -7.080 1.00 79.38 168 GLU A CA 1
ATOM 1282 C C . GLU A 1 168 ? 20.501 -4.084 -7.913 1.00 79.38 168 GLU A C 1
ATOM 1284 O O . GLU A 1 168 ? 19.511 -4.177 -8.642 1.00 79.38 168 GLU A O 1
ATOM 1289 N N . GLU A 1 169 ? 21.392 -5.076 -7.819 1.00 87.19 169 GLU A N 1
ATOM 1290 C CA . GLU A 1 169 ? 21.110 -6.398 -8.385 1.00 87.19 169 GLU A CA 1
ATOM 1291 C C . GLU A 1 169 ? 20.011 -7.090 -7.573 1.00 87.19 169 GLU A C 1
ATOM 1293 O O . GLU A 1 169 ? 20.075 -7.177 -6.346 1.00 87.19 169 GLU A O 1
ATOM 1298 N N . PHE A 1 170 ? 18.997 -7.607 -8.268 1.00 95.00 170 PHE A N 1
ATOM 1299 C CA . PHE A 1 170 ? 17.878 -8.275 -7.620 1.00 95.00 170 PHE A CA 1
ATOM 1300 C C . PHE A 1 170 ? 18.257 -9.683 -7.142 1.00 95.00 170 PHE A C 1
ATOM 1302 O O . PHE A 1 170 ? 18.451 -10.600 -7.941 1.00 95.00 170 PHE A O 1
ATOM 1309 N N . ASP A 1 171 ? 18.303 -9.869 -5.824 1.00 97.06 171 ASP A N 1
ATOM 1310 C CA . ASP A 1 171 ? 18.561 -11.159 -5.179 1.00 97.06 171 ASP A CA 1
ATOM 1311 C C . ASP A 1 171 ? 17.281 -12.013 -5.106 1.00 97.06 171 ASP A C 1
ATOM 1313 O O . ASP A 1 171 ? 16.604 -12.083 -4.075 1.00 97.06 171 ASP A O 1
ATOM 1317 N N . PHE A 1 172 ? 16.931 -12.644 -6.231 1.00 97.94 172 PHE A N 1
ATOM 1318 C CA . PHE A 1 172 ? 15.721 -13.465 -6.356 1.00 97.94 172 PHE A CA 1
ATOM 1319 C C . PHE A 1 172 ? 15.619 -14.530 -5.256 1.00 97.94 172 PHE A C 1
ATOM 1321 O O . PHE A 1 172 ? 14.553 -14.697 -4.661 1.00 97.94 172 PHE A O 1
ATOM 1328 N N . ASP A 1 173 ? 16.714 -15.236 -4.967 1.00 98.38 173 ASP A N 1
ATOM 1329 C CA . ASP A 1 173 ? 16.726 -16.341 -4.006 1.00 98.38 173 ASP A CA 1
ATOM 1330 C C . ASP A 1 173 ? 16.442 -15.856 -2.585 1.00 98.38 173 ASP A C 1
ATOM 1332 O O . ASP A 1 173 ? 15.671 -16.489 -1.854 1.00 98.38 173 ASP A O 1
ATOM 1336 N N . TRP A 1 174 ? 17.016 -14.712 -2.198 1.00 98.50 174 TRP A N 1
ATOM 1337 C CA . TRP A 1 174 ? 16.731 -14.113 -0.902 1.00 98.50 174 TRP A CA 1
ATOM 1338 C C . TRP A 1 174 ? 15.261 -13.709 -0.782 1.00 98.50 174 TRP A C 1
ATOM 1340 O O . TRP A 1 174 ? 14.614 -14.121 0.182 1.00 98.50 174 TRP A O 1
ATOM 1350 N N . PHE A 1 175 ? 14.704 -12.978 -1.757 1.00 98.62 175 PHE A N 1
ATOM 1351 C CA . PHE A 1 175 ? 13.296 -12.558 -1.711 1.00 98.62 175 PHE A CA 1
ATOM 1352 C C . PHE A 1 175 ? 12.345 -13.761 -1.728 1.00 98.62 175 PHE A C 1
ATOM 1354 O O . PHE A 1 175 ? 11.391 -13.805 -0.952 1.00 98.62 175 PHE A O 1
ATOM 1361 N N . ASN A 1 176 ? 12.626 -14.772 -2.555 1.00 98.69 176 ASN A N 1
ATOM 1362 C CA . ASN A 1 176 ? 11.818 -15.984 -2.645 1.00 98.69 176 ASN A CA 1
ATOM 1363 C C . ASN A 1 176 ? 11.812 -16.778 -1.329 1.00 98.69 176 ASN A C 1
ATOM 1365 O O . ASN A 1 176 ? 10.775 -17.309 -0.935 1.00 98.69 176 ASN A O 1
ATOM 1369 N N . LYS A 1 177 ? 12.948 -16.844 -0.626 1.00 98.62 177 LYS A N 1
ATOM 1370 C CA . LYS A 1 177 ? 13.032 -17.477 0.697 1.00 98.62 177 LYS A CA 1
ATOM 1371 C C . LYS A 1 177 ? 12.376 -16.624 1.784 1.00 98.62 177 LYS A C 1
ATOM 1373 O O . LYS A 1 177 ? 11.653 -17.151 2.622 1.00 98.62 177 LYS A O 1
ATOM 1378 N N . ALA A 1 178 ? 12.630 -15.317 1.791 1.00 98.62 178 ALA A N 1
ATOM 1379 C CA . ALA A 1 178 ? 12.090 -14.397 2.788 1.00 98.62 178 ALA A CA 1
ATOM 1380 C C . ALA A 1 178 ? 10.557 -14.291 2.710 1.00 98.62 178 ALA A C 1
ATOM 1382 O O . ALA A 1 178 ? 9.906 -14.090 3.732 1.00 98.62 178 ALA A O 1
ATOM 1383 N N . ALA A 1 179 ? 9.974 -14.507 1.529 1.00 98.62 179 ALA A N 1
ATOM 1384 C CA . ALA A 1 179 ? 8.530 -14.563 1.323 1.00 98.62 179 ALA A CA 1
ATOM 1385 C C . ALA A 1 179 ? 7.813 -15.676 2.115 1.00 98.62 179 ALA A C 1
ATOM 1387 O O . ALA A 1 179 ? 6.611 -15.570 2.333 1.00 98.62 179 ALA A O 1
ATOM 1388 N N . ASP A 1 180 ? 8.518 -16.721 2.569 1.00 98.50 180 ASP A N 1
ATOM 1389 C CA . ASP A 1 180 ? 7.936 -17.780 3.414 1.00 98.50 180 ASP A CA 1
ATOM 1390 C C . ASP A 1 180 ? 7.799 -17.370 4.891 1.00 98.50 180 ASP A C 1
ATOM 1392 O O . ASP A 1 180 ? 7.273 -18.126 5.712 1.00 98.50 180 ASP A O 1
ATOM 1396 N N . HIS A 1 181 ? 8.307 -16.196 5.266 1.00 98.62 181 HIS A N 1
ATOM 1397 C CA . HIS A 1 181 ? 8.284 -15.739 6.645 1.00 98.62 181 HIS A CA 1
ATOM 1398 C C . HIS A 1 181 ? 6.841 -15.443 7.110 1.00 98.62 181 HIS A C 1
ATOM 1400 O O . HIS A 1 181 ? 6.116 -14.731 6.420 1.00 98.62 181 HIS A O 1
ATOM 1406 N N . PRO A 1 182 ? 6.403 -15.886 8.308 1.00 98.06 182 PRO A N 1
ATOM 1407 C CA . PRO A 1 182 ? 4.998 -15.796 8.738 1.00 98.06 182 PRO A CA 1
ATOM 1408 C C . PRO A 1 182 ? 4.467 -14.366 8.912 1.00 98.06 182 PRO A C 1
ATOM 1410 O O . PRO A 1 182 ? 3.259 -14.151 8.932 1.00 98.06 182 PRO A O 1
ATOM 1413 N N . LYS A 1 183 ? 5.358 -13.381 9.067 1.00 98.50 183 LYS A N 1
ATOM 1414 C CA . LYS A 1 183 ? 4.998 -11.954 9.112 1.00 98.50 183 LYS A CA 1
ATOM 1415 C C . LYS A 1 183 ? 4.939 -11.291 7.735 1.00 98.50 183 LYS A C 1
ATOM 1417 O O . LYS A 1 183 ? 4.532 -10.136 7.658 1.00 98.50 183 LYS A O 1
ATOM 1422 N N . VAL A 1 184 ? 5.361 -11.979 6.675 1.00 98.88 184 VAL A N 1
ATOM 1423 C CA . VAL A 1 184 ? 5.358 -11.444 5.313 1.00 98.88 184 VAL A CA 1
ATOM 1424 C C . VAL A 1 184 ? 4.021 -11.754 4.662 1.00 98.88 184 VAL A C 1
ATOM 1426 O O . VAL A 1 184 ? 3.637 -12.910 4.518 1.00 98.88 184 VAL A O 1
ATOM 1429 N N . VAL A 1 185 ? 3.306 -10.700 4.281 1.00 98.88 185 VAL A N 1
ATOM 1430 C CA . VAL A 1 185 ? 1.923 -10.789 3.786 1.00 98.88 185 VAL A CA 1
ATOM 1431 C C . VAL A 1 185 ? 1.772 -10.313 2.348 1.00 98.88 185 VAL A C 1
ATOM 1433 O O . VAL A 1 185 ? 0.686 -10.426 1.791 1.00 98.88 185 VAL A O 1
ATOM 1436 N N . ALA A 1 186 ? 2.833 -9.780 1.738 1.00 98.94 186 ALA A N 1
ATOM 1437 C CA . ALA A 1 186 ? 2.838 -9.338 0.348 1.00 98.94 186 ALA A CA 1
ATOM 1438 C C . ALA A 1 186 ? 4.256 -9.243 -0.231 1.00 98.94 186 ALA A C 1
ATOM 1440 O O . ALA A 1 186 ? 5.246 -9.140 0.496 1.00 98.94 186 ALA A O 1
ATOM 1441 N N . ILE A 1 187 ? 4.323 -9.228 -1.560 1.00 98.88 187 ILE A N 1
ATOM 1442 C CA . ILE A 1 187 ? 5.506 -8.836 -2.325 1.00 98.88 187 ILE A CA 1
ATOM 1443 C C . ILE A 1 187 ? 5.303 -7.410 -2.840 1.00 98.88 187 ILE A C 1
ATOM 1445 O O . ILE A 1 187 ? 4.227 -7.056 -3.308 1.00 98.88 187 ILE A O 1
ATOM 1449 N N . GLY A 1 188 ? 6.333 -6.587 -2.760 1.00 95.62 188 GLY A N 1
ATOM 1450 C CA . GLY A 1 188 ? 6.301 -5.168 -3.074 1.00 95.62 188 GLY A CA 1
ATOM 1451 C C . GLY A 1 188 ? 6.915 -4.332 -1.946 1.00 95.62 188 GLY A C 1
ATOM 1452 O O . GLY A 1 188 ? 7.092 -4.805 -0.828 1.00 95.62 188 GLY A O 1
ATOM 1453 N N . GLU A 1 189 ? 7.271 -3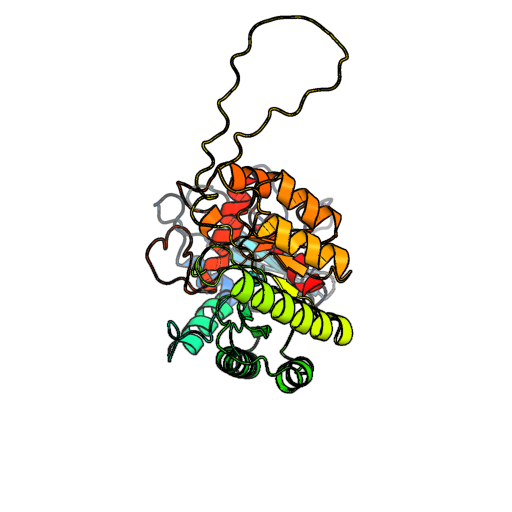.087 -2.210 1.00 95.44 189 GLU A N 1
ATOM 1454 C CA . GLU A 1 189 ? 6.808 -2.315 -3.364 1.00 95.44 189 GLU A CA 1
ATOM 1455 C C . GLU A 1 189 ? 7.621 -2.573 -4.643 1.00 95.44 189 GLU A C 1
ATOM 1457 O O . GLU A 1 189 ? 8.848 -2.637 -4.613 1.00 95.44 189 GLU A O 1
ATOM 1462 N N . THR A 1 190 ? 6.938 -2.748 -5.777 1.00 98.06 190 THR A N 1
ATOM 1463 C CA . THR A 1 190 ? 7.544 -2.933 -7.108 1.00 98.06 190 THR A CA 1
ATOM 1464 C C . THR A 1 190 ? 6.621 -2.360 -8.185 1.00 98.06 190 THR A C 1
ATOM 1466 O O . THR A 1 190 ? 5.433 -2.199 -7.931 1.00 98.06 190 THR A O 1
ATOM 1469 N N . GLY A 1 191 ? 7.097 -2.051 -9.393 1.00 97.50 191 GLY A N 1
ATOM 1470 C CA . GLY A 1 191 ? 6.214 -1.487 -10.418 1.00 97.50 191 GLY A CA 1
ATOM 1471 C C . GLY A 1 191 ? 6.929 -0.758 -11.544 1.00 97.50 191 GLY A C 1
ATOM 1472 O O . GLY A 1 191 ? 8.007 -1.176 -11.954 1.00 97.50 191 GLY A O 1
ATOM 1473 N N . ILE A 1 192 ? 6.315 0.318 -12.043 1.00 97.38 192 ILE A N 1
ATOM 1474 C CA . ILE A 1 192 ? 6.823 1.134 -13.156 1.00 97.38 192 ILE A CA 1
ATOM 1475 C C . ILE A 1 192 ? 6.824 2.615 -12.753 1.00 97.38 192 ILE A C 1
ATOM 1477 O O . ILE A 1 192 ? 5.789 3.177 -12.409 1.00 97.38 192 ILE A O 1
ATOM 1481 N N . ASP A 1 193 ? 7.973 3.280 -12.833 1.00 95.50 193 ASP A N 1
ATOM 1482 C CA . ASP A 1 193 ? 8.114 4.712 -12.545 1.00 95.50 193 ASP A CA 1
ATOM 1483 C C . ASP A 1 193 ? 8.749 5.413 -13.746 1.00 95.50 193 ASP A C 1
ATOM 1485 O O . ASP A 1 193 ? 9.929 5.223 -14.033 1.00 95.50 193 ASP A O 1
ATOM 1489 N N . HIS A 1 194 ? 7.963 6.226 -14.454 1.00 93.12 194 HIS A N 1
ATOM 1490 C CA . HIS A 1 194 ? 8.431 7.038 -15.582 1.00 93.12 194 HIS A CA 1
ATOM 1491 C C . HIS A 1 194 ? 8.952 8.416 -15.156 1.00 93.12 194 HIS A C 1
ATOM 1493 O O . HIS A 1 194 ? 9.515 9.143 -15.980 1.00 93.12 194 HIS A O 1
ATOM 1499 N N . PHE A 1 195 ? 8.753 8.800 -13.894 1.00 88.62 195 PHE A N 1
ATOM 1500 C CA . PHE A 1 195 ? 9.065 10.121 -13.357 1.00 88.62 195 PHE A CA 1
ATOM 1501 C C . PHE A 1 195 ? 10.547 10.284 -13.004 1.00 88.62 195 PHE A C 1
ATOM 1503 O O . PHE A 1 195 ? 11.125 11.353 -13.231 1.00 88.62 195 PHE A O 1
ATOM 1510 N N . HIS A 1 196 ? 11.154 9.242 -12.436 1.00 86.38 196 HIS A N 1
ATOM 1511 C CA . HIS A 1 196 ? 12.527 9.230 -11.925 1.00 86.38 196 HIS A CA 1
ATOM 1512 C C . HIS A 1 196 ? 13.495 8.528 -12.886 1.00 86.38 196 HIS A C 1
ATOM 1514 O O . HIS A 1 196 ? 14.300 7.696 -12.478 1.00 86.38 196 HIS A O 1
ATOM 1520 N N . ILE A 1 197 ? 13.408 8.859 -14.174 1.00 87.06 197 ILE A N 1
ATOM 1521 C CA . ILE A 1 197 ? 14.234 8.259 -15.225 1.00 87.06 197 ILE A CA 1
ATOM 1522 C C . ILE A 1 197 ? 15.194 9.303 -15.801 1.00 87.06 197 ILE A C 1
ATOM 1524 O O . ILE A 1 197 ? 14.784 10.423 -16.109 1.00 87.06 197 ILE A O 1
ATOM 1528 N N . ASP A 1 198 ? 16.464 8.925 -15.973 1.00 86.81 198 ASP A N 1
ATOM 1529 C CA . ASP A 1 198 ? 17.376 9.636 -16.874 1.00 86.81 198 ASP A CA 1
ATOM 1530 C C . ASP A 1 198 ? 16.966 9.333 -18.319 1.00 86.81 198 ASP A C 1
ATOM 1532 O O . ASP A 1 198 ? 17.027 8.186 -18.765 1.00 86.81 198 ASP A O 1
ATOM 1536 N N . GLU A 1 199 ? 16.543 10.362 -19.054 1.00 86.00 199 GLU A N 1
ATOM 1537 C CA . GLU A 1 199 ? 16.082 10.241 -20.441 1.00 86.00 199 GLU A CA 1
ATOM 1538 C C . GLU A 1 199 ? 17.122 9.585 -21.360 1.00 86.00 199 GLU A C 1
ATOM 1540 O O . GLU A 1 199 ? 16.748 8.874 -22.291 1.00 86.00 199 GLU A O 1
ATOM 1545 N N . ASN A 1 200 ? 18.420 9.745 -21.078 1.00 89.31 200 ASN A N 1
ATOM 1546 C CA . ASN A 1 200 ? 19.486 9.124 -21.872 1.00 89.31 200 ASN A CA 1
ATOM 1547 C C . ASN A 1 200 ? 19.578 7.604 -21.669 1.00 89.31 200 ASN A C 1
ATOM 1549 O O . ASN A 1 200 ? 20.191 6.907 -22.474 1.00 89.31 200 ASN A O 1
ATOM 1553 N N . GLN A 1 201 ? 18.992 7.092 -20.587 1.00 89.50 201 GLN A N 1
ATOM 1554 C CA . GLN A 1 201 ? 18.995 5.679 -20.215 1.00 89.50 201 GLN A CA 1
ATOM 1555 C C . GLN A 1 201 ? 17.581 5.095 -20.140 1.00 89.50 201 GLN A C 1
ATOM 1557 O O . GLN A 1 201 ? 17.398 3.996 -19.616 1.00 89.50 201 GLN A O 1
ATOM 1562 N N . ARG A 1 202 ? 16.577 5.801 -20.677 1.00 90.25 202 ARG A N 1
ATOM 1563 C CA . ARG A 1 202 ? 15.158 5.460 -20.533 1.00 90.25 202 ARG A CA 1
ATOM 1564 C C . ARG A 1 202 ? 14.843 4.008 -20.866 1.00 90.25 202 ARG A C 1
ATOM 1566 O O . ARG A 1 202 ? 14.242 3.326 -20.045 1.00 90.25 202 ARG A O 1
ATOM 1573 N N . GLU A 1 203 ? 15.247 3.536 -22.041 1.00 90.56 203 GLU A N 1
ATOM 1574 C CA . GLU A 1 203 ? 14.953 2.166 -22.482 1.00 90.56 203 GLU A CA 1
ATOM 1575 C C . GLU A 1 203 ? 15.587 1.121 -21.555 1.00 90.56 203 GLU A C 1
ATOM 1577 O O . GLU A 1 203 ? 14.942 0.145 -21.181 1.00 90.56 203 GLU A O 1
ATOM 1582 N N . VAL A 1 204 ? 16.828 1.359 -21.119 1.00 92.81 204 VAL A N 1
ATOM 1583 C CA . VAL A 1 204 ? 17.562 0.457 -20.219 1.00 92.81 204 VAL A CA 1
ATOM 1584 C C . VAL A 1 204 ? 16.919 0.425 -18.831 1.00 92.81 204 VAL A C 1
ATOM 1586 O O . VAL A 1 204 ? 16.723 -0.651 -18.271 1.00 92.81 204 VAL A O 1
ATOM 1589 N N . ILE A 1 205 ? 16.566 1.587 -18.278 1.00 94.00 205 ILE A N 1
ATOM 1590 C CA . ILE A 1 205 ? 15.929 1.702 -16.960 1.00 94.00 205 ILE A CA 1
ATOM 1591 C C . ILE A 1 205 ? 14.539 1.062 -16.980 1.00 94.00 205 ILE A C 1
ATOM 1593 O O . ILE A 1 205 ? 14.228 0.271 -16.093 1.00 94.00 205 ILE A O 1
ATOM 1597 N N . LEU A 1 206 ? 13.722 1.336 -18.003 1.00 93.31 206 LEU A N 1
ATOM 1598 C CA . LEU A 1 206 ? 12.398 0.721 -18.138 1.00 93.31 206 LEU A CA 1
ATOM 1599 C C . LEU A 1 206 ? 12.496 -0.797 -18.264 1.00 93.31 206 LEU A C 1
ATOM 1601 O O . LEU A 1 206 ? 11.756 -1.506 -17.586 1.00 93.31 206 LEU A O 1
ATOM 1605 N N . LYS A 1 207 ? 13.461 -1.303 -19.041 1.00 94.75 207 LYS A N 1
ATOM 1606 C CA . LYS A 1 207 ? 13.685 -2.744 -19.149 1.00 94.75 207 LYS A CA 1
ATOM 1607 C C . LYS A 1 207 ? 14.040 -3.373 -17.798 1.00 94.75 207 LYS A C 1
ATOM 1609 O O . LYS A 1 207 ? 13.487 -4.410 -17.442 1.00 94.75 207 LYS A O 1
ATOM 1614 N N . LYS A 1 208 ? 14.897 -2.719 -17.008 1.00 95.50 208 LYS A N 1
ATOM 1615 C CA . LYS A 1 208 ? 15.213 -3.163 -15.642 1.00 95.50 208 LYS A CA 1
ATOM 1616 C C . LYS A 1 208 ? 13.986 -3.151 -14.724 1.00 95.50 208 LYS A C 1
ATOM 1618 O O . LYS A 1 208 ? 13.801 -4.100 -13.969 1.00 95.50 208 LYS A O 1
ATOM 1623 N N . GLN A 1 209 ? 13.141 -2.118 -14.797 1.00 96.94 209 GLN A N 1
ATOM 1624 C CA . GLN A 1 209 ? 11.886 -2.061 -14.033 1.00 96.94 209 GLN A CA 1
ATOM 1625 C C . GLN A 1 209 ? 10.935 -3.207 -14.415 1.00 96.94 209 GLN A C 1
ATOM 1627 O O . GLN A 1 209 ? 10.374 -3.853 -13.534 1.00 96.94 209 GLN A O 1
ATOM 1632 N N . GLU A 1 210 ? 10.791 -3.506 -15.711 1.00 97.12 210 GLU A N 1
ATOM 1633 C CA . GLU A 1 210 ? 9.983 -4.632 -16.197 1.00 97.12 210 GLU A CA 1
ATOM 1634 C C . GLU A 1 210 ? 10.495 -5.982 -15.689 1.00 97.12 210 GLU A C 1
ATOM 1636 O O . GLU A 1 210 ? 9.707 -6.804 -15.214 1.00 97.12 210 GLU A O 1
ATOM 1641 N N . ASP A 1 211 ? 11.803 -6.220 -15.796 1.00 96.56 211 ASP A N 1
ATOM 1642 C CA . ASP A 1 211 ? 12.421 -7.477 -15.372 1.00 96.56 211 ASP A CA 1
ATOM 1643 C C . ASP A 1 211 ? 12.272 -7.664 -13.855 1.00 96.56 211 ASP A C 1
ATOM 1645 O O . ASP A 1 211 ? 11.895 -8.744 -13.395 1.00 96.56 211 ASP A O 1
ATOM 1649 N N . LEU A 1 212 ? 12.452 -6.585 -13.088 1.00 97.81 212 LEU A N 1
ATOM 1650 C CA . LEU A 1 212 ? 12.239 -6.562 -11.644 1.00 97.81 212 LEU A CA 1
ATOM 1651 C C . LEU A 1 212 ? 10.780 -6.847 -11.262 1.00 97.81 212 LEU A C 1
ATOM 1653 O O . LEU A 1 212 ? 10.515 -7.675 -10.389 1.00 97.81 212 LEU A O 1
ATOM 1657 N N . LEU A 1 213 ? 9.822 -6.194 -11.923 1.00 98.31 213 LEU A N 1
ATOM 1658 C CA . LEU A 1 213 ? 8.396 -6.427 -11.703 1.00 98.31 213 LEU A CA 1
ATOM 1659 C C . LEU A 1 213 ? 8.033 -7.888 -12.004 1.00 98.31 213 LEU A C 1
ATOM 1661 O O . LEU A 1 213 ? 7.374 -8.541 -11.197 1.00 98.31 213 LEU A O 1
ATOM 1665 N N . ARG A 1 214 ? 8.497 -8.444 -13.129 1.00 98.56 214 ARG A N 1
ATOM 1666 C CA . ARG A 1 214 ? 8.240 -9.847 -13.503 1.00 98.56 214 ARG A CA 1
ATOM 1667 C C . ARG A 1 214 ? 8.855 -10.838 -12.517 1.00 98.56 214 ARG A C 1
ATOM 1669 O O . ARG A 1 214 ? 8.241 -11.873 -12.241 1.00 98.56 214 ARG A O 1
ATOM 1676 N N . ALA A 1 215 ? 10.025 -10.530 -11.964 1.00 98.44 215 ALA A N 1
ATOM 1677 C CA . ALA A 1 215 ? 10.662 -11.350 -10.941 1.00 98.44 215 ALA A CA 1
ATOM 1678 C C . ALA A 1 215 ? 9.829 -11.383 -9.646 1.00 98.44 215 ALA A C 1
ATOM 1680 O O . ALA A 1 215 ? 9.496 -12.462 -9.154 1.00 98.44 215 ALA A O 1
ATOM 1681 N N . HIS A 1 216 ? 9.384 -10.223 -9.156 1.00 98.69 216 HIS A N 1
ATOM 1682 C CA . HIS A 1 216 ? 8.484 -10.141 -8.001 1.00 98.69 216 HIS A CA 1
ATOM 1683 C C . HIS A 1 216 ? 7.129 -10.818 -8.245 1.00 98.69 216 HIS A C 1
ATOM 1685 O O . HIS A 1 216 ? 6.650 -11.548 -7.379 1.00 98.69 216 HIS A O 1
ATOM 1691 N N . LEU A 1 217 ? 6.520 -10.632 -9.424 1.00 98.81 217 LEU A N 1
ATOM 1692 C CA . LEU A 1 217 ? 5.266 -11.301 -9.797 1.00 98.81 217 LEU A CA 1
ATOM 1693 C C . LEU A 1 217 ? 5.412 -12.828 -9.804 1.00 98.81 217 LEU A C 1
ATOM 1695 O O . LEU A 1 217 ? 4.484 -13.538 -9.420 1.00 98.81 217 LEU A O 1
ATOM 1699 N N . THR A 1 218 ? 6.578 -13.334 -10.212 1.00 98.88 218 THR A N 1
ATOM 1700 C CA . THR A 1 218 ? 6.891 -14.769 -10.172 1.00 98.88 218 THR A CA 1
ATOM 1701 C C . THR A 1 218 ? 6.901 -15.278 -8.735 1.00 98.88 218 THR A C 1
ATOM 1703 O O . THR A 1 218 ? 6.171 -16.219 -8.432 1.00 98.88 218 THR A O 1
ATOM 1706 N N . ILE A 1 219 ? 7.623 -14.604 -7.833 1.00 98.81 219 ILE A N 1
ATOM 1707 C CA . ILE A 1 219 ? 7.641 -14.953 -6.403 1.00 98.81 219 ILE A CA 1
ATOM 1708 C C . ILE A 1 219 ? 6.222 -14.901 -5.826 1.00 98.81 219 ILE A C 1
ATOM 1710 O O . ILE A 1 219 ? 5.765 -15.853 -5.200 1.00 98.81 219 ILE A O 1
ATOM 1714 N N . ALA A 1 220 ? 5.491 -13.815 -6.073 1.00 98.81 220 ALA A N 1
ATOM 1715 C CA . ALA A 1 220 ? 4.150 -13.624 -5.536 1.00 98.81 220 ALA A CA 1
ATOM 1716 C C . ALA A 1 220 ? 3.169 -14.705 -6.003 1.00 98.81 220 ALA A C 1
ATOM 1718 O O . ALA A 1 220 ? 2.422 -15.243 -5.188 1.00 98.81 220 ALA A O 1
ATOM 1719 N N . ARG A 1 221 ? 3.197 -15.074 -7.290 1.00 98.75 221 ARG A N 1
ATOM 1720 C CA . ARG A 1 221 ? 2.372 -16.157 -7.841 1.00 98.75 221 ARG A CA 1
ATOM 1721 C C . ARG A 1 221 ? 2.703 -17.495 -7.195 1.00 98.75 221 ARG A C 1
ATOM 1723 O O . ARG A 1 221 ? 1.792 -18.205 -6.769 1.00 98.75 221 ARG A O 1
ATOM 1730 N N . ASP A 1 222 ? 3.986 -17.827 -7.110 1.00 98.56 222 ASP A N 1
ATOM 1731 C CA . ASP A 1 222 ? 4.438 -19.128 -6.621 1.00 98.56 222 ASP A CA 1
ATOM 1732 C C . ASP A 1 222 ? 4.155 -19.277 -5.112 1.00 98.56 222 ASP A C 1
ATOM 1734 O O . ASP A 1 222 ? 3.759 -20.350 -4.652 1.00 98.56 222 ASP A O 1
ATOM 1738 N N . LYS A 1 223 ? 4.248 -18.174 -4.356 1.00 98.31 223 LYS A N 1
ATOM 1739 C CA . LYS A 1 223 ? 3.915 -18.093 -2.923 1.00 98.31 223 LYS A CA 1
ATOM 1740 C C . LYS A 1 223 ? 2.444 -17.779 -2.632 1.00 98.31 223 LYS A C 1
ATOM 1742 O O . LYS A 1 223 ? 2.030 -17.814 -1.478 1.00 98.31 223 LYS A O 1
ATOM 1747 N N . LYS A 1 224 ? 1.638 -17.490 -3.661 1.00 98.31 224 LYS A N 1
ATOM 1748 C CA . LYS A 1 224 ? 0.231 -17.045 -3.563 1.00 98.31 224 LYS A CA 1
ATOM 1749 C C . LYS A 1 224 ? 0.045 -15.777 -2.714 1.00 98.31 224 LYS A C 1
ATOM 1751 O O . LYS A 1 224 ? -1.008 -15.564 -2.099 1.00 98.31 224 LYS A O 1
ATOM 1756 N N . LEU A 1 225 ? 1.068 -14.928 -2.693 1.00 98.75 225 LEU A N 1
ATOM 1757 C CA . LEU A 1 225 ? 1.066 -13.665 -1.970 1.00 98.75 225 LEU A CA 1
ATOM 1758 C C . LEU A 1 225 ? 0.480 -12.541 -2.833 1.00 98.75 225 LEU A C 1
ATOM 1760 O O . LEU A 1 225 ? 0.665 -12.537 -4.052 1.00 98.75 225 LEU A O 1
ATOM 1764 N N . PRO A 1 226 ? -0.237 -11.584 -2.234 1.00 98.81 226 PRO A N 1
ATOM 1765 C CA . PRO A 1 226 ? -0.600 -10.353 -2.912 1.00 98.81 226 PRO A CA 1
ATOM 1766 C C . PRO A 1 226 ? 0.623 -9.531 -3.340 1.00 98.81 226 PRO A C 1
ATOM 1768 O O . PRO A 1 226 ? 1.708 -9.678 -2.772 1.00 98.81 226 PRO A O 1
ATOM 1771 N N . VAL A 1 227 ? 0.424 -8.633 -4.308 1.00 98.88 227 VAL A N 1
ATOM 1772 C CA . VAL A 1 227 ? 1.458 -7.705 -4.793 1.00 98.88 227 VAL A CA 1
ATOM 1773 C C . VAL A 1 227 ? 1.063 -6.257 -4.541 1.00 98.88 227 VAL A C 1
ATOM 1775 O O . VAL A 1 227 ? -0.045 -5.855 -4.890 1.00 98.88 227 VAL A O 1
ATOM 1778 N N . ILE A 1 228 ? 1.977 -5.472 -3.975 1.00 98.88 228 ILE A N 1
ATOM 1779 C CA . ILE A 1 228 ? 1.853 -4.021 -3.825 1.00 98.88 228 ILE A CA 1
ATOM 1780 C C . ILE A 1 228 ? 2.576 -3.356 -4.999 1.00 98.88 228 ILE A C 1
ATOM 1782 O O . ILE A 1 228 ? 3.801 -3.449 -5.123 1.00 98.88 228 ILE A O 1
ATOM 1786 N N . LEU A 1 229 ? 1.795 -2.733 -5.882 1.00 98.75 229 LEU A N 1
ATOM 1787 C CA . LEU A 1 229 ? 2.259 -2.139 -7.129 1.00 98.75 229 LEU A CA 1
ATOM 1788 C C . LEU A 1 229 ? 2.447 -0.627 -7.003 1.00 98.75 229 LEU A C 1
ATOM 1790 O O . LEU A 1 229 ? 1.552 0.075 -6.534 1.00 98.75 229 LEU A O 1
ATOM 1794 N N . HIS A 1 230 ? 3.565 -0.145 -7.538 1.00 97.94 230 HIS A N 1
ATOM 1795 C CA . HIS A 1 230 ? 3.861 1.263 -7.784 1.00 97.94 230 HIS A CA 1
ATOM 1796 C C . HIS A 1 230 ? 3.581 1.638 -9.232 1.00 97.94 230 HIS A C 1
ATOM 1798 O O . HIS A 1 230 ? 3.954 0.913 -10.161 1.00 97.94 230 HIS A O 1
ATOM 1804 N N . SER A 1 231 ? 3.005 2.816 -9.440 1.00 95.62 231 SER A N 1
ATOM 1805 C CA . SER A 1 231 ? 2.960 3.427 -10.763 1.00 95.62 231 SER A CA 1
ATOM 1806 C C . SER A 1 231 ? 3.057 4.935 -10.670 1.00 95.62 231 SER A C 1
ATOM 1808 O O . SER A 1 231 ? 2.273 5.572 -9.965 1.00 95.62 231 SER A O 1
ATOM 1810 N N . ARG A 1 232 ? 3.972 5.528 -11.439 1.00 91.12 232 ARG A N 1
ATOM 1811 C CA . ARG A 1 232 ? 4.100 6.985 -11.505 1.00 91.12 232 ARG A CA 1
ATOM 1812 C C . ARG A 1 232 ? 4.429 7.476 -12.906 1.00 91.12 232 ARG A C 1
ATOM 1814 O O . ARG A 1 232 ? 5.492 7.170 -13.439 1.00 91.12 232 ARG A O 1
ATOM 1821 N N . ASP A 1 233 ? 3.523 8.275 -13.466 1.00 85.56 233 ASP A N 1
ATOM 1822 C CA . ASP A 1 233 ? 3.676 8.883 -14.791 1.00 85.56 233 ASP A CA 1
ATOM 1823 C C . ASP A 1 233 ? 4.793 9.935 -14.832 1.00 85.56 233 ASP A C 1
ATOM 1825 O O . ASP A 1 233 ? 5.215 10.498 -13.816 1.00 85.56 233 ASP A O 1
ATOM 1829 N N . SER A 1 234 ? 5.255 10.227 -16.045 1.00 72.50 234 SER A N 1
ATOM 1830 C CA . SER A 1 234 ? 6.327 11.185 -16.303 1.00 72.50 234 SER A CA 1
ATOM 1831 C C . SER A 1 234 ? 5.960 12.633 -15.920 1.00 72.50 234 SER A C 1
ATOM 1833 O O . SER A 1 234 ? 4.796 13.037 -15.834 1.00 72.50 234 SER A O 1
ATOM 1835 N N . LYS A 1 235 ? 6.982 13.482 -15.732 1.00 62.97 235 LYS A N 1
ATOM 1836 C CA . LYS A 1 235 ? 6.811 14.915 -15.401 1.00 62.97 235 LYS A CA 1
ATOM 1837 C C . LYS A 1 235 ? 5.955 15.675 -16.424 1.00 62.97 235 LYS A C 1
ATOM 1839 O O . LYS A 1 235 ? 5.266 16.624 -16.049 1.00 62.97 235 LYS A O 1
ATOM 1844 N N . THR A 1 236 ? 6.000 15.284 -17.695 1.00 47.97 236 THR A N 1
ATOM 1845 C CA . THR A 1 236 ? 5.309 15.941 -18.816 1.00 47.97 236 THR A CA 1
ATOM 1846 C C . THR A 1 236 ? 3.835 15.556 -18.929 1.00 47.97 236 THR A C 1
ATOM 1848 O O . THR A 1 236 ? 3.046 16.359 -19.422 1.00 47.97 236 THR A O 1
ATOM 1851 N N . GLU A 1 237 ? 3.441 14.390 -18.418 1.00 49.91 237 GLU A N 1
ATOM 1852 C CA . GLU A 1 237 ? 2.052 13.907 -18.424 1.00 49.91 237 GLU A CA 1
ATOM 1853 C C . GLU A 1 237 ? 1.236 14.423 -17.227 1.00 49.91 237 GLU A C 1
ATOM 1855 O O . GLU A 1 237 ? 0.017 14.552 -17.306 1.00 49.91 237 GLU A O 1
ATOM 1860 N N . SER A 1 238 ? 1.910 14.845 -16.151 1.00 43.28 238 SER A N 1
ATOM 1861 C CA . SER A 1 238 ? 1.302 15.392 -14.924 1.00 43.28 238 SER A CA 1
ATOM 1862 C C . SER A 1 238 ? 0.532 16.726 -15.071 1.00 43.28 238 SER A C 1
ATOM 1864 O O . SER A 1 238 ? 0.015 17.251 -14.084 1.00 43.28 238 SER A O 1
ATOM 1866 N N . LYS A 1 239 ? 0.436 17.297 -16.282 1.00 33.44 239 LYS A N 1
ATOM 1867 C CA . LYS A 1 239 ? -0.216 18.591 -16.569 1.00 33.44 239 LYS A CA 1
ATOM 1868 C C . LYS A 1 239 ? -1.467 18.460 -17.446 1.00 33.44 239 LYS A C 1
ATOM 1870 O O . LYS A 1 239 ? -1.645 19.248 -18.373 1.00 33.44 239 LYS A O 1
ATOM 1875 N N . ALA A 1 240 ? -2.349 17.501 -17.182 1.00 33.91 240 ALA A N 1
ATOM 1876 C CA . ALA A 1 240 ? -3.670 17.545 -17.805 1.00 33.91 240 ALA A CA 1
ATOM 1877 C C . ALA A 1 240 ? -4.469 18.739 -17.225 1.00 33.91 240 ALA A C 1
ATOM 1879 O O . ALA A 1 240 ? -4.669 18.795 -16.009 1.00 33.91 240 ALA A O 1
ATOM 1880 N N . PRO A 1 241 ? -4.906 19.722 -18.039 1.00 30.69 241 PRO A N 1
ATOM 1881 C CA . PRO A 1 241 ? -5.814 20.763 -17.567 1.00 30.69 241 PRO A CA 1
ATOM 1882 C C . PRO A 1 241 ? -7.189 20.155 -17.228 1.00 30.69 241 PRO A C 1
ATOM 1884 O O . PRO A 1 241 ? -7.561 19.133 -17.813 1.00 30.69 241 PRO A O 1
ATOM 1887 N N . PRO A 1 242 ? -7.960 20.758 -16.301 1.00 29.20 242 PRO A N 1
ATOM 1888 C CA . PRO A 1 242 ? -9.293 20.266 -15.967 1.00 29.20 242 PRO A CA 1
ATOM 1889 C C . PRO A 1 242 ? -10.206 20.286 -17.206 1.00 29.20 242 PRO A C 1
ATOM 1891 O O . PRO A 1 242 ? -10.061 21.172 -18.056 1.00 29.20 242 PRO A O 1
ATOM 1894 N N . PRO A 1 243 ? -11.156 19.341 -17.323 1.00 32.91 243 PRO A N 1
ATOM 1895 C CA . PRO A 1 243 ? -12.128 19.367 -18.403 1.00 32.91 243 PRO A CA 1
ATOM 1896 C C . PRO A 1 243 ? -12.959 20.651 -18.312 1.00 32.91 243 PRO A C 1
ATOM 1898 O O . PRO A 1 243 ? -13.463 21.023 -17.252 1.00 32.91 243 PRO A O 1
ATOM 1901 N N . ASN A 1 244 ? -13.066 21.344 -19.443 1.00 28.41 244 ASN A N 1
ATOM 1902 C CA . ASN A 1 244 ? -13.844 22.566 -19.586 1.00 28.41 244 ASN A CA 1
ATOM 1903 C C . ASN A 1 244 ? -15.338 22.242 -19.353 1.00 28.41 244 ASN A C 1
ATOM 1905 O O . ASN A 1 244 ? -15.861 21.370 -20.055 1.00 28.41 244 ASN A O 1
ATOM 1909 N N . PRO A 1 245 ? -16.039 22.877 -18.394 1.00 29.33 245 PRO A N 1
ATOM 1910 C CA . PRO A 1 245 ? -17.455 22.611 -18.180 1.00 29.33 245 PRO A CA 1
ATOM 1911 C C . PRO A 1 245 ? -18.261 23.096 -19.393 1.00 29.33 245 PRO A C 1
ATOM 1913 O O . PRO A 1 245 ? -18.132 24.230 -19.847 1.00 29.33 245 PRO A O 1
ATOM 1916 N N . LEU A 1 246 ? -19.059 22.181 -19.937 1.00 29.75 246 LEU A N 1
ATOM 1917 C CA . LEU A 1 246 ? -19.846 22.300 -21.163 1.00 29.75 246 LEU A CA 1
ATOM 1918 C C . LEU A 1 246 ? -20.646 23.612 -21.274 1.00 29.75 246 LEU A C 1
ATOM 1920 O O . LEU A 1 246 ? -21.455 23.943 -20.408 1.00 29.75 246 LEU A O 1
ATOM 1924 N N . LEU A 1 247 ? -20.515 24.279 -22.423 1.00 26.36 247 LEU A N 1
ATOM 1925 C CA . LEU A 1 247 ? -21.535 25.176 -22.965 1.00 26.36 247 LEU A CA 1
ATOM 1926 C C . LEU A 1 247 ? -22.690 24.318 -23.499 1.00 26.36 247 LEU A C 1
ATOM 1928 O O . LEU A 1 247 ? -22.574 23.668 -24.535 1.00 26.36 247 LEU A O 1
ATOM 1932 N N . VAL A 1 248 ? -23.810 24.321 -22.780 1.00 30.38 248 VAL A N 1
ATOM 1933 C CA . VAL A 1 248 ? -25.092 23.798 -23.261 1.00 30.38 248 VAL A CA 1
ATOM 1934 C C . VAL A 1 248 ? -25.732 24.844 -24.169 1.00 30.38 248 VAL A C 1
ATOM 1936 O O . VAL A 1 248 ? -26.111 25.908 -23.691 1.00 30.38 248 VAL A O 1
ATOM 1939 N N . THR A 1 249 ? -25.935 24.519 -25.448 1.00 27.86 249 THR A N 1
ATOM 1940 C CA . THR A 1 249 ? -27.071 25.046 -26.221 1.00 27.86 249 THR A CA 1
ATOM 1941 C C . THR A 1 249 ? -27.612 23.984 -27.184 1.00 27.86 249 THR A C 1
ATOM 1943 O O . THR A 1 249 ? -26.921 23.539 -28.087 1.00 27.86 249 THR A O 1
ATOM 1946 N N . GLY A 1 250 ? -28.866 23.586 -26.940 1.00 28.50 250 GLY A N 1
ATOM 1947 C CA . GLY A 1 250 ? -29.912 23.344 -27.941 1.00 28.50 250 GLY A CA 1
ATOM 1948 C C . GLY A 1 250 ? -29.761 22.238 -28.996 1.00 28.50 250 GLY A C 1
ATOM 1949 O O . GLY A 1 250 ? -29.222 22.483 -30.063 1.00 28.50 250 GLY A O 1
ATOM 1950 N N . GLY A 1 251 ? -30.483 21.131 -28.773 1.00 30.81 251 GLY A N 1
ATOM 1951 C CA . GLY A 1 251 ? -31.425 20.574 -29.759 1.00 30.81 251 GLY A CA 1
ATOM 1952 C C . GLY A 1 251 ? -30.906 19.587 -30.815 1.00 30.81 251 GLY A C 1
ATOM 1953 O O . GLY A 1 251 ? -30.160 19.956 -31.711 1.00 30.81 251 GLY A O 1
ATOM 1954 N N . GLY A 1 252 ? -31.453 18.364 -30.787 1.00 26.00 252 GLY A N 1
ATOM 1955 C CA . GLY A 1 252 ? -31.482 17.439 -31.928 1.00 26.00 252 GLY A CA 1
ATOM 1956 C C . GLY A 1 252 ? -31.038 16.016 -31.586 1.00 26.00 252 GLY A C 1
ATOM 1957 O O . GLY A 1 252 ? -29.879 15.790 -31.261 1.00 26.00 252 GLY A O 1
ATOM 1958 N N . MET A 1 253 ? -31.957 15.048 -31.673 1.00 32.84 253 MET A N 1
ATOM 1959 C CA . MET A 1 253 ? -31.610 13.624 -31.683 1.00 32.84 253 MET A CA 1
ATOM 1960 C C . MET A 1 253 ? -30.905 13.282 -33.000 1.00 32.84 253 MET A C 1
ATOM 1962 O O . MET A 1 253 ? -31.479 13.488 -34.068 1.00 32.84 253 MET A O 1
ATOM 1966 N N . VAL A 1 254 ? -29.708 12.702 -32.916 1.00 27.02 254 VAL A N 1
ATOM 1967 C CA . VAL A 1 254 ? -29.080 11.934 -33.998 1.00 27.02 254 VAL A CA 1
ATOM 1968 C C . VAL A 1 254 ? -28.329 10.763 -33.373 1.00 27.02 254 VAL A C 1
ATOM 1970 O O . VAL A 1 254 ? -27.536 10.937 -32.451 1.00 27.02 254 VAL A O 1
ATOM 1973 N N . SER A 1 255 ? -28.638 9.557 -33.840 1.00 36.75 255 SER A N 1
ATOM 1974 C CA . SER A 1 255 ? -27.912 8.328 -33.543 1.00 36.75 255 SER A CA 1
ATOM 1975 C C . SER A 1 255 ? -26.700 8.234 -34.470 1.00 36.75 255 SER A C 1
ATOM 1977 O O . SER A 1 255 ? -26.849 7.798 -35.606 1.00 36.75 255 SER A O 1
ATOM 1979 N N . GLU A 1 256 ? -25.523 8.630 -33.997 1.00 26.77 256 GLU A N 1
ATOM 1980 C CA . GLU A 1 256 ? -24.235 8.401 -34.661 1.00 26.77 256 GLU A CA 1
ATOM 1981 C C . GLU A 1 256 ? -23.166 8.143 -33.588 1.00 26.77 256 GLU A C 1
ATOM 1983 O O . GLU A 1 256 ? -23.208 8.729 -32.504 1.00 26.77 256 GLU A O 1
ATOM 1988 N N . GLU A 1 257 ? -22.255 7.205 -33.865 1.00 28.48 257 GLU A N 1
ATOM 1989 C CA . GLU A 1 257 ? -21.116 6.859 -33.010 1.00 28.48 257 GLU A CA 1
ATOM 1990 C C . GLU A 1 257 ? -20.399 8.124 -32.530 1.00 28.48 257 GLU A C 1
ATOM 1992 O O . GLU A 1 257 ? -19.949 8.938 -33.333 1.00 28.48 257 GLU A O 1
ATOM 1997 N N . ILE A 1 258 ? -20.290 8.294 -31.211 1.00 26.34 258 ILE A N 1
ATOM 1998 C CA . ILE A 1 258 ? -19.609 9.444 -30.615 1.00 26.34 258 ILE A CA 1
ATOM 1999 C C . ILE A 1 258 ? -18.126 9.365 -31.011 1.00 26.34 258 ILE A C 1
ATOM 2001 O O . ILE A 1 258 ? -17.433 8.449 -30.555 1.00 26.34 258 ILE A O 1
ATOM 2005 N N . PRO A 1 259 ? -17.589 10.311 -31.803 1.00 27.34 259 PRO A N 1
ATOM 2006 C CA . PRO A 1 259 ? -16.165 10.356 -32.069 1.00 27.34 259 PRO A CA 1
ATOM 2007 C C . PRO A 1 259 ? -15.479 10.779 -30.772 1.00 27.34 259 PRO A C 1
ATOM 2009 O O . PRO A 1 259 ? -15.703 11.878 -30.260 1.00 27.34 259 PRO A O 1
ATOM 2012 N N . ILE A 1 260 ? -14.649 9.896 -30.221 1.00 32.75 260 ILE A N 1
ATOM 2013 C CA . ILE A 1 260 ? -13.779 10.218 -29.089 1.00 32.75 260 ILE A CA 1
ATOM 2014 C C . ILE A 1 260 ? -12.903 11.407 -29.522 1.00 32.75 260 ILE A C 1
ATOM 2016 O O . ILE A 1 260 ? -12.191 11.282 -30.525 1.00 32.75 260 ILE A O 1
ATOM 2020 N N . PRO A 1 261 ? -12.925 12.562 -28.824 1.00 31.88 261 PRO A N 1
ATOM 2021 C CA . PRO A 1 261 ? -12.124 13.705 -29.231 1.00 31.88 261 PRO A CA 1
ATOM 2022 C C . PRO A 1 261 ? -10.652 13.315 -29.173 1.00 31.88 261 PRO A C 1
ATOM 2024 O O . PRO A 1 261 ? -10.182 12.782 -28.164 1.00 31.88 261 PRO A O 1
ATOM 2027 N N . ALA A 1 262 ? -9.921 13.591 -30.251 1.00 33.50 262 ALA A N 1
ATOM 2028 C CA . ALA A 1 262 ? -8.480 13.429 -30.297 1.00 33.50 262 ALA A CA 1
ATOM 2029 C C . ALA A 1 262 ? -7.847 14.261 -29.167 1.00 33.50 262 ALA A C 1
ATOM 2031 O O . ALA A 1 262 ? -7.702 15.479 -29.287 1.00 33.50 262 ALA A O 1
ATOM 2032 N N . ARG A 1 263 ? -7.487 13.606 -28.051 1.00 37.69 263 ARG A N 1
ATOM 2033 C CA . ARG A 1 263 ? -6.614 14.193 -27.028 1.00 37.69 263 ARG A CA 1
ATOM 2034 C C . ARG A 1 263 ? -5.373 14.693 -27.760 1.00 37.69 263 ARG A C 1
ATOM 2036 O O . ARG A 1 263 ? -4.752 13.933 -28.506 1.00 37.69 263 ARG A O 1
ATOM 2043 N N . GLN A 1 264 ? -5.041 15.970 -27.572 1.00 32.94 264 GLN A N 1
ATOM 2044 C CA . GLN A 1 264 ? -3.772 16.538 -28.013 1.00 32.94 264 GLN A CA 1
ATOM 2045 C C . GLN A 1 264 ? -2.651 15.648 -27.476 1.00 32.94 264 GLN A C 1
ATOM 2047 O O . GLN A 1 264 ? -2.350 15.654 -26.284 1.00 32.94 264 GLN A O 1
ATOM 2052 N N . ARG A 1 265 ? -2.088 14.833 -28.373 1.00 36.94 265 ARG A N 1
ATOM 2053 C CA . ARG A 1 265 ? -0.902 14.027 -28.124 1.00 36.94 265 ARG A CA 1
ATOM 2054 C C . ARG A 1 265 ? 0.213 15.001 -27.771 1.00 36.94 265 ARG A C 1
ATOM 2056 O O . ARG A 1 265 ? 0.653 15.767 -28.628 1.00 36.94 265 ARG A O 1
ATOM 2063 N N . GLY A 1 266 ? 0.649 14.974 -26.514 1.00 32.03 266 GLY A N 1
ATOM 2064 C CA . GLY A 1 266 ? 1.979 15.452 -26.168 1.00 32.03 266 GLY A CA 1
ATOM 2065 C C . GLY A 1 266 ? 2.980 14.783 -27.109 1.00 32.03 266 GLY A C 1
ATOM 2066 O O . GLY A 1 266 ? 2.860 13.602 -27.434 1.00 32.03 266 GLY A O 1
ATOM 2067 N N . LEU A 1 267 ? 3.894 15.579 -27.643 1.00 30.34 267 LEU A N 1
ATOM 2068 C CA . LEU A 1 267 ? 4.898 15.169 -28.615 1.00 30.34 267 LEU A CA 1
ATOM 2069 C C . LEU A 1 267 ? 5.797 14.068 -28.012 1.00 30.34 267 LEU A C 1
ATOM 2071 O O . LEU A 1 267 ? 6.695 14.373 -27.236 1.00 30.34 267 LEU A O 1
ATOM 2075 N N . GLY A 1 268 ? 5.524 12.804 -28.360 1.00 31.78 268 GLY A N 1
ATOM 2076 C CA . GLY A 1 268 ? 6.281 11.608 -27.956 1.00 31.78 268 GLY A CA 1
ATOM 2077 C C . GLY A 1 268 ? 5.352 10.416 -27.691 1.00 31.78 268 GLY A C 1
ATOM 2078 O O . GLY A 1 268 ? 4.853 10.262 -26.588 1.00 31.78 268 GLY A O 1
ATOM 2079 N N . GLY A 1 269 ? 5.061 9.599 -28.709 1.00 41.19 269 GLY A N 1
ATOM 2080 C CA . GLY A 1 269 ? 4.060 8.519 -28.654 1.00 41.19 269 GLY A CA 1
ATOM 2081 C C . GLY A 1 269 ? 4.472 7.275 -27.853 1.00 41.19 269 GLY A C 1
ATOM 2082 O O . GLY A 1 269 ? 4.623 6.212 -28.449 1.00 41.19 269 GLY A O 1
ATOM 2083 N N . GLY A 1 270 ? 4.649 7.408 -26.536 1.00 62.88 270 GLY A N 1
ATOM 2084 C CA . GLY A 1 270 ? 4.835 6.303 -25.585 1.00 62.88 270 GLY A CA 1
ATOM 2085 C C . GLY A 1 270 ? 3.577 6.012 -24.754 1.00 62.88 270 GLY A C 1
ATOM 2086 O O . GLY A 1 270 ? 2.638 6.805 -24.752 1.00 62.88 270 GLY A O 1
ATOM 2087 N N . LEU A 1 271 ? 3.556 4.860 -24.075 1.00 78.81 271 LEU A N 1
ATOM 2088 C CA . LEU A 1 271 ? 2.546 4.522 -23.060 1.00 78.81 271 LEU A CA 1
ATOM 2089 C C . LEU A 1 271 ? 2.796 5.332 -21.782 1.00 78.81 271 LEU A C 1
ATOM 2091 O O . LEU A 1 271 ? 3.959 5.551 -21.438 1.00 78.81 271 LEU A O 1
ATOM 2095 N N . THR A 1 272 ? 1.739 5.675 -21.040 1.00 90.75 272 THR A N 1
ATOM 2096 C CA . THR A 1 272 ? 1.898 6.183 -19.663 1.00 90.75 272 THR A CA 1
ATOM 2097 C C . THR A 1 272 ? 2.437 5.081 -18.739 1.00 90.75 272 THR A C 1
ATOM 2099 O O . THR A 1 272 ? 2.400 3.894 -19.089 1.00 90.75 272 THR A O 1
ATOM 210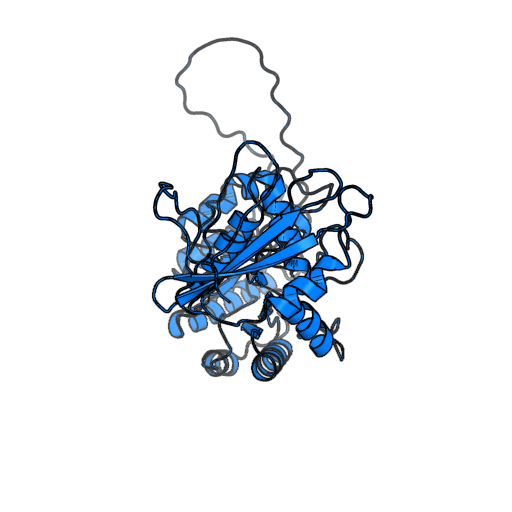2 N N . ALA A 1 273 ? 2.904 5.418 -17.532 1.00 93.25 273 ALA A N 1
ATOM 2103 C CA . ALA A 1 273 ? 3.372 4.411 -16.576 1.00 93.25 273 ALA A CA 1
ATOM 2104 C C . ALA A 1 273 ? 2.238 3.458 -16.173 1.00 93.25 273 ALA A C 1
ATOM 2106 O O . ALA A 1 273 ? 2.447 2.245 -16.111 1.00 93.25 273 ALA A O 1
ATOM 2107 N N . TYR A 1 274 ? 1.019 3.982 -15.994 1.00 95.12 274 TYR A N 1
ATOM 2108 C CA . TYR A 1 274 ? -0.152 3.151 -15.705 1.00 95.12 274 TYR A CA 1
ATOM 2109 C C . TYR A 1 274 ? -0.508 2.206 -16.854 1.00 95.12 274 TYR A C 1
ATOM 2111 O O . TYR A 1 274 ? -0.823 1.041 -16.610 1.00 95.12 274 TYR A O 1
ATOM 2119 N N . GLU A 1 275 ? -0.468 2.673 -18.104 1.00 96.06 275 GLU A N 1
ATOM 2120 C CA . GLU A 1 275 ? -0.736 1.817 -19.265 1.00 96.06 275 GLU A CA 1
ATOM 2121 C C . GLU A 1 275 ? 0.352 0.757 -19.442 1.00 96.06 275 GLU A C 1
ATOM 2123 O O . GLU A 1 275 ? 0.050 -0.398 -19.752 1.00 96.06 275 GLU A O 1
ATOM 2128 N N . HIS A 1 276 ? 1.607 1.129 -19.186 1.00 95.94 276 HIS A N 1
ATOM 2129 C CA . HIS A 1 276 ? 2.728 0.205 -19.211 1.00 95.94 276 HIS A CA 1
ATOM 2130 C C . HIS A 1 276 ? 2.565 -0.898 -18.157 1.00 95.94 276 HIS A C 1
ATOM 2132 O O . HIS A 1 276 ? 2.586 -2.084 -18.494 1.00 95.94 276 HIS A O 1
ATOM 2138 N N . LEU A 1 277 ? 2.310 -0.514 -16.903 1.00 97.81 277 LEU A N 1
ATOM 2139 C CA . LEU A 1 277 ? 2.052 -1.448 -15.811 1.00 97.81 277 LEU A CA 1
ATOM 2140 C C . LEU A 1 277 ? 0.853 -2.355 -16.120 1.00 97.81 277 LEU A C 1
ATOM 2142 O O . LEU A 1 277 ? 0.938 -3.570 -15.949 1.00 97.81 277 LEU A O 1
ATOM 2146 N N . TYR A 1 278 ? -0.252 -1.785 -16.607 1.00 98.25 278 TYR A N 1
ATOM 2147 C CA . TYR A 1 278 ? -1.458 -2.535 -16.962 1.00 98.25 278 TYR A CA 1
ATOM 2148 C C . TYR A 1 278 ? -1.178 -3.645 -17.974 1.00 98.25 278 TYR A C 1
ATOM 2150 O O . TYR A 1 278 ? -1.611 -4.778 -17.758 1.00 98.25 278 TYR A O 1
ATOM 2158 N N . ASN A 1 279 ? -0.436 -3.346 -19.044 1.00 97.94 279 ASN A N 1
ATOM 2159 C CA . ASN A 1 279 ? -0.099 -4.340 -20.062 1.00 97.94 279 ASN A CA 1
ATOM 2160 C C . ASN A 1 279 ? 0.734 -5.483 -19.466 1.00 97.94 279 ASN A C 1
ATOM 2162 O O . ASN A 1 279 ? 0.412 -6.646 -19.690 1.00 97.94 279 ASN A O 1
ATOM 2166 N N . ILE A 1 280 ? 1.730 -5.179 -18.625 1.00 98.06 280 ILE A N 1
ATOM 2167 C CA . ILE A 1 280 ? 2.559 -6.211 -17.982 1.00 98.06 280 ILE A CA 1
ATOM 2168 C C . ILE A 1 280 ? 1.723 -7.111 -17.067 1.00 98.06 280 ILE A C 1
ATOM 2170 O O . ILE A 1 280 ? 1.844 -8.333 -17.148 1.00 98.06 280 ILE A O 1
ATOM 2174 N N . ILE A 1 281 ? 0.873 -6.533 -16.211 1.00 98.38 281 ILE A N 1
ATOM 2175 C CA . ILE A 1 281 ? 0.022 -7.300 -15.287 1.00 98.38 281 ILE A CA 1
ATOM 2176 C C . ILE A 1 281 ? -0.966 -8.177 -16.060 1.00 98.38 281 ILE A C 1
ATOM 2178 O O . ILE A 1 281 ? -1.115 -9.362 -15.752 1.00 98.38 281 ILE A O 1
ATOM 2182 N N . LYS A 1 282 ? -1.606 -7.612 -17.089 1.00 98.25 282 LYS A N 1
ATOM 2183 C CA . LYS A 1 282 ? -2.530 -8.330 -17.970 1.00 98.25 282 LYS A CA 1
ATOM 2184 C C . LYS A 1 282 ? -1.854 -9.511 -18.663 1.00 98.25 282 LYS A C 1
ATOM 2186 O O . LYS A 1 282 ? -2.408 -10.606 -18.645 1.00 98.25 282 LYS A O 1
ATOM 2191 N N . ASP A 1 283 ? -0.671 -9.294 -19.229 1.00 98.25 283 ASP A N 1
ATOM 2192 C CA . ASP A 1 283 ? 0.068 -10.319 -19.966 1.00 98.25 283 ASP A CA 1
ATOM 2193 C C . ASP A 1 283 ? 0.653 -11.391 -19.038 1.00 98.25 283 ASP A C 1
ATOM 2195 O O . ASP A 1 283 ? 0.723 -12.561 -19.408 1.00 98.25 283 ASP A O 1
ATOM 2199 N N . PHE A 1 284 ? 1.075 -11.015 -17.825 1.00 98.44 284 PHE A N 1
ATOM 2200 C CA . PHE A 1 284 ? 1.598 -11.965 -16.841 1.00 98.44 284 PHE A CA 1
ATOM 2201 C C . PHE A 1 284 ? 0.496 -12.863 -16.256 1.00 98.44 284 PHE A C 1
ATOM 2203 O O . PHE A 1 284 ? 0.744 -14.038 -15.981 1.00 98.44 284 PHE A O 1
ATOM 2210 N N . GLY A 1 285 ? -0.714 -12.328 -16.061 1.00 98.12 285 GLY A N 1
ATOM 2211 C CA . GLY A 1 285 ? -1.882 -13.104 -15.634 1.00 98.12 285 GLY A CA 1
ATOM 2212 C C . GLY A 1 285 ? -1.987 -13.364 -14.126 1.00 98.12 285 GLY A C 1
ATOM 2213 O O . GLY A 1 285 ? -2.682 -14.295 -13.718 1.00 98.12 285 GLY A O 1
ATOM 2214 N N . TYR A 1 286 ? -1.307 -12.574 -13.287 1.00 98.19 286 TYR A N 1
ATOM 2215 C CA . TYR A 1 286 ? -1.446 -12.625 -11.826 1.00 98.19 286 TYR A CA 1
ATOM 2216 C C . TYR A 1 286 ? -2.069 -11.327 -11.309 1.00 98.19 286 TYR A C 1
ATOM 2218 O O . TYR A 1 286 ? -1.479 -10.259 -11.442 1.00 98.19 286 TYR A O 1
ATOM 2226 N N . PHE A 1 287 ? -3.272 -11.428 -10.736 1.00 98.38 287 PHE A N 1
ATOM 2227 C CA . PHE A 1 287 ? -4.143 -10.270 -10.482 1.00 98.38 287 PHE A CA 1
ATOM 2228 C C . PHE A 1 287 ? -4.412 -9.975 -9.007 1.00 98.38 287 PHE A C 1
ATOM 2230 O O . PHE A 1 287 ? -5.143 -9.035 -8.702 1.00 98.38 287 PHE A O 1
ATOM 2237 N N . LYS A 1 288 ? -3.835 -10.748 -8.076 1.00 98.50 288 LYS A N 1
ATOM 2238 C CA . LYS A 1 288 ? -3.935 -10.466 -6.636 1.00 98.50 288 LYS A CA 1
ATOM 2239 C C . LYS A 1 288 ? -3.028 -9.278 -6.284 1.00 98.50 288 LYS A C 1
ATOM 2241 O O . LYS A 1 288 ? -2.047 -9.434 -5.566 1.00 98.50 288 LYS A O 1
ATOM 2246 N N . CYS A 1 289 ? -3.329 -8.102 -6.826 1.00 98.75 289 CYS A N 1
ATOM 2247 C CA . CYS A 1 289 ? -2.494 -6.913 -6.712 1.00 98.75 289 CYS A CA 1
ATOM 2248 C C . CYS A 1 289 ? -3.302 -5.712 -6.204 1.00 98.75 289 CYS A C 1
ATOM 2250 O O . CYS A 1 289 ? -4.484 -5.562 -6.522 1.00 98.75 289 CYS A O 1
ATOM 2252 N N . VAL A 1 290 ? -2.648 -4.859 -5.421 1.00 98.81 290 VAL A N 1
ATOM 2253 C CA . VAL A 1 290 ? -3.123 -3.522 -5.069 1.00 98.81 290 VAL A CA 1
ATOM 2254 C C . VAL A 1 290 ? -2.230 -2.504 -5.753 1.00 98.81 290 VAL A C 1
ATOM 2256 O O . VAL A 1 290 ? -1.009 -2.626 -5.711 1.00 98.81 290 VAL A O 1
ATOM 2259 N N . LEU A 1 291 ? -2.836 -1.512 -6.394 1.00 98.50 291 LEU A N 1
ATOM 2260 C CA . LEU A 1 291 ? -2.120 -0.344 -6.880 1.00 98.50 291 LEU A CA 1
ATOM 2261 C C . LEU A 1 291 ? -2.097 0.698 -5.764 1.00 98.50 291 LEU A C 1
ATOM 2263 O O . LEU A 1 291 ? -3.136 1.285 -5.439 1.00 98.50 291 LEU A O 1
ATOM 2267 N N . HIS A 1 292 ? -0.922 0.842 -5.157 1.00 97.44 292 HIS A N 1
ATOM 2268 C CA . HIS A 1 292 ? -0.699 1.730 -4.028 1.00 97.44 292 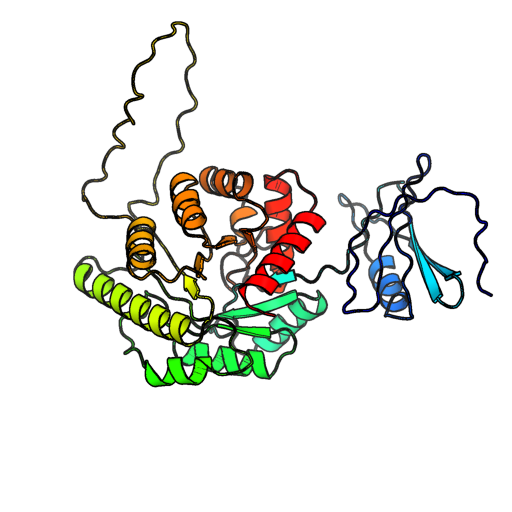HIS A CA 1
ATOM 2269 C C . HIS A 1 292 ? -0.726 3.198 -4.475 1.00 97.44 292 HIS A C 1
ATOM 2271 O O . HIS A 1 292 ? -0.422 3.504 -5.631 1.00 97.44 292 HIS A O 1
ATOM 2277 N N . CYS A 1 293 ? -1.141 4.092 -3.573 1.00 96.56 293 CYS A N 1
ATOM 2278 C CA . CYS A 1 293 ? -1.183 5.540 -3.769 1.00 96.56 293 CYS A CA 1
ATOM 2279 C C . CYS A 1 293 ? -1.786 5.946 -5.127 1.00 96.56 293 CYS A C 1
ATOM 2281 O O . CYS A 1 293 ? -1.221 6.744 -5.881 1.00 96.56 293 CYS A O 1
ATOM 2283 N N . TYR A 1 294 ? -2.951 5.379 -5.466 1.00 96.94 294 TYR A N 1
ATOM 2284 C CA . TYR A 1 294 ? -3.522 5.557 -6.798 1.00 96.94 294 TYR A CA 1
ATOM 2285 C C . TYR A 1 294 ? -3.845 7.030 -7.090 1.00 96.94 294 TYR A C 1
ATOM 2287 O O . TYR A 1 294 ? -4.637 7.667 -6.392 1.00 96.94 294 TYR A O 1
ATOM 2295 N N . GLY A 1 295 ? -3.258 7.556 -8.169 1.00 91.62 295 GLY A N 1
ATOM 2296 C CA . GLY A 1 295 ? -3.401 8.953 -8.594 1.00 91.62 295 GLY A CA 1
ATOM 2297 C C . GLY A 1 295 ? -3.869 9.150 -10.040 1.00 91.62 295 GLY A C 1
ATOM 2298 O O . GLY A 1 295 ? -3.891 10.288 -10.507 1.00 91.62 295 GLY A O 1
ATOM 2299 N N . GLY A 1 296 ? -4.198 8.070 -10.759 1.00 91.12 296 GLY A N 1
ATOM 2300 C CA . GLY A 1 296 ? -4.677 8.113 -12.146 1.00 91.12 296 GLY A CA 1
ATOM 2301 C C . GLY A 1 296 ? -6.148 8.535 -12.280 1.00 91.12 296 GLY A C 1
ATOM 2302 O O . GLY A 1 296 ? -6.827 8.813 -11.293 1.00 91.12 296 GLY A O 1
ATOM 2303 N N . ASP A 1 297 ? -6.662 8.567 -13.514 1.00 94.62 297 ASP A N 1
ATOM 2304 C CA . ASP A 1 297 ? -8.070 8.888 -13.791 1.00 94.62 297 ASP A CA 1
ATOM 2305 C C . ASP A 1 297 ? -9.021 7.688 -13.628 1.00 94.62 297 ASP A C 1
ATOM 2307 O O . ASP A 1 297 ? -8.595 6.545 -13.433 1.00 94.62 297 ASP A O 1
ATOM 2311 N N . TRP A 1 298 ? -10.334 7.944 -13.668 1.00 96.81 298 TRP A N 1
ATOM 2312 C CA . TRP A 1 298 ? -11.351 6.896 -13.521 1.00 96.81 298 TRP A CA 1
ATOM 2313 C C . TRP A 1 298 ? -11.322 5.872 -14.662 1.00 96.81 298 TRP A C 1
ATOM 2315 O O . TRP A 1 298 ? -11.540 4.682 -14.429 1.00 96.81 298 TRP A O 1
ATOM 2325 N N . ALA A 1 299 ? -11.009 6.302 -15.887 1.00 96.12 299 ALA A N 1
ATOM 2326 C CA . ALA A 1 299 ? -10.930 5.402 -17.032 1.00 96.12 299 ALA A CA 1
ATOM 2327 C C . ALA A 1 299 ? -9.819 4.361 -16.839 1.00 96.12 299 ALA A C 1
ATOM 2329 O O . ALA A 1 299 ? -10.028 3.173 -17.099 1.00 96.12 299 ALA A O 1
ATOM 2330 N N . MET A 1 300 ? -8.661 4.789 -16.333 1.00 96.69 300 MET A N 1
ATOM 2331 C CA . MET A 1 300 ? -7.562 3.890 -16.006 1.00 96.69 300 MET A CA 1
ATOM 2332 C C . MET A 1 300 ? -7.860 3.036 -14.766 1.00 96.69 300 MET A C 1
ATOM 2334 O O . MET A 1 300 ? -7.591 1.834 -14.777 1.00 96.69 300 MET A O 1
ATOM 2338 N N . ALA A 1 301 ? -8.503 3.607 -13.743 1.00 97.81 301 ALA A N 1
ATOM 2339 C CA . ALA A 1 301 ? -8.903 2.881 -12.537 1.00 97.81 301 ALA A CA 1
ATOM 2340 C C . ALA A 1 301 ? -9.810 1.704 -12.903 1.00 97.81 301 ALA A C 1
ATOM 2342 O O . ALA A 1 301 ? -9.564 0.569 -12.497 1.00 97.81 301 ALA A O 1
ATOM 2343 N N . LYS A 1 302 ? -10.812 1.956 -13.755 1.00 98.19 302 LYS A N 1
ATOM 2344 C CA . LYS A 1 302 ? -11.741 0.933 -14.229 1.00 98.19 302 LYS A CA 1
ATOM 2345 C C . LYS A 1 302 ? -11.018 -0.228 -14.914 1.00 98.19 302 LYS A C 1
ATOM 2347 O O . LYS A 1 302 ? -11.360 -1.372 -14.650 1.00 98.19 302 LYS A O 1
ATOM 2352 N N . LYS A 1 303 ? -9.991 0.033 -15.731 1.00 98.44 303 LYS A N 1
ATOM 2353 C CA . LYS A 1 303 ? -9.208 -1.037 -16.376 1.00 98.44 303 LYS A CA 1
ATOM 2354 C C . LYS A 1 303 ? -8.555 -1.973 -15.353 1.00 98.44 303 LYS A C 1
ATOM 2356 O O . LYS A 1 303 ? -8.608 -3.186 -15.532 1.00 98.44 303 LYS A O 1
ATOM 2361 N N . PHE A 1 304 ? -7.953 -1.433 -14.292 1.00 98.56 304 PHE A N 1
ATOM 2362 C CA . PHE A 1 304 ? -7.355 -2.250 -13.229 1.00 98.56 304 PHE A CA 1
ATOM 2363 C C . PHE A 1 304 ? -8.413 -3.000 -12.409 1.00 98.56 304 PHE A C 1
ATOM 2365 O O . PHE A 1 304 ? -8.239 -4.183 -12.120 1.00 98.56 304 PHE A O 1
ATOM 2372 N N . LEU A 1 305 ? -9.534 -2.348 -12.097 1.00 98.56 305 LEU A N 1
ATOM 2373 C CA . LEU A 1 305 ? -10.662 -2.973 -11.399 1.00 98.56 305 LEU A CA 1
ATOM 2374 C C . LEU A 1 305 ? -11.282 -4.119 -12.215 1.00 98.56 305 LEU A C 1
ATOM 2376 O O . LEU A 1 305 ? -11.609 -5.157 -11.646 1.00 98.56 305 LEU A O 1
ATOM 2380 N N . ASP A 1 306 ? -11.385 -3.967 -13.540 1.00 98.44 306 ASP A N 1
ATOM 2381 C CA . ASP A 1 306 ? -11.883 -5.000 -14.460 1.00 98.44 306 ASP A CA 1
ATOM 2382 C C . ASP A 1 306 ? -10.955 -6.238 -14.493 1.00 98.44 306 ASP A C 1
ATOM 2384 O O . ASP A 1 306 ? -11.419 -7.343 -14.768 1.00 98.44 306 ASP A O 1
ATOM 2388 N N . LEU A 1 307 ? -9.659 -6.083 -14.175 1.00 98.19 307 LEU A N 1
ATOM 2389 C CA . LEU A 1 307 ? -8.724 -7.202 -13.961 1.00 98.19 307 LEU A CA 1
ATOM 2390 C C . LEU A 1 307 ? -8.830 -7.820 -12.554 1.00 98.19 307 LEU A C 1
ATOM 2392 O O . LEU A 1 307 ? -8.247 -8.872 -12.305 1.00 98.19 307 LEU A O 1
ATOM 2396 N N . GLY A 1 308 ? -9.563 -7.187 -11.636 1.00 98.00 308 GLY A N 1
ATOM 2397 C CA . GLY A 1 308 ? -9.742 -7.643 -10.257 1.00 98.00 308 GLY A CA 1
ATOM 2398 C C . GLY A 1 308 ? -8.763 -7.049 -9.242 1.00 98.00 308 GLY A C 1
ATOM 2399 O O . GLY A 1 308 ? -8.731 -7.524 -8.108 1.00 98.00 308 GLY A O 1
ATOM 2400 N N . LEU A 1 309 ? -7.987 -6.026 -9.616 1.00 98.62 309 LEU A N 1
ATOM 2401 C CA . LEU A 1 309 ? -7.061 -5.365 -8.695 1.00 98.62 309 LEU A CA 1
ATOM 2402 C C . LEU A 1 309 ? -7.795 -4.493 -7.667 1.00 98.62 309 LEU A C 1
ATOM 2404 O O . LEU A 1 309 ? -8.923 -4.045 -7.881 1.00 98.62 309 LEU A O 1
ATOM 2408 N N . MET A 1 310 ? -7.109 -4.229 -6.559 1.00 98.81 310 MET A N 1
ATOM 2409 C CA . MET A 1 310 ? -7.505 -3.263 -5.533 1.00 98.81 310 MET A CA 1
ATOM 2410 C C . MET A 1 310 ? -6.820 -1.915 -5.789 1.00 98.81 310 MET A C 1
ATOM 2412 O O . MET A 1 310 ? -5.712 -1.885 -6.325 1.00 98.81 310 MET A O 1
ATOM 2416 N N . LEU A 1 311 ? -7.425 -0.810 -5.350 1.00 98.75 311 LEU A N 1
ATOM 2417 C CA . LEU A 1 311 ? -6.767 0.503 -5.304 1.00 98.75 311 LEU A CA 1
ATOM 2418 C C . LEU A 1 311 ? -6.713 0.992 -3.854 1.00 98.75 311 LEU A C 1
ATOM 2420 O O . LEU A 1 311 ? -7.704 0.865 -3.127 1.00 98.75 311 LEU A O 1
ATOM 2424 N N . SER A 1 312 ? -5.588 1.567 -3.437 1.00 98.50 312 SER A N 1
ATOM 2425 C CA . SER A 1 312 ? -5.473 2.228 -2.135 1.00 98.50 312 SER A CA 1
ATOM 2426 C C . SER A 1 312 ? -5.198 3.721 -2.277 1.00 98.50 312 SER A C 1
ATOM 2428 O O . SER A 1 312 ? -4.681 4.205 -3.289 1.00 98.50 312 SER A O 1
ATOM 2430 N N . PHE A 1 313 ? -5.619 4.466 -1.258 1.00 98.56 313 PHE A N 1
ATOM 2431 C CA . PHE A 1 313 ? -5.567 5.920 -1.243 1.00 98.56 313 PHE A CA 1
ATOM 2432 C C . PHE A 1 313 ? -4.815 6.419 -0.017 1.00 98.56 313 PHE A C 1
ATOM 2434 O O . PHE A 1 313 ? -4.968 5.877 1.076 1.00 98.56 313 PHE A O 1
ATOM 2441 N N . THR A 1 314 ? -4.047 7.489 -0.213 1.00 98.06 314 THR A N 1
ATOM 2442 C CA . THR A 1 314 ? -3.228 8.139 0.815 1.00 98.06 314 THR A CA 1
ATOM 2443 C C . THR A 1 314 ? -3.876 9.417 1.335 1.00 98.06 314 THR A C 1
ATOM 2445 O O . THR A 1 314 ? -4.955 9.827 0.896 1.00 98.06 314 THR A O 1
ATOM 2448 N N . GLY A 1 315 ? -3.167 10.132 2.214 1.00 93.56 315 GLY A N 1
ATOM 2449 C CA . GLY A 1 315 ? -3.560 11.451 2.709 1.00 93.56 315 GLY A CA 1
ATOM 2450 C C . GLY A 1 315 ? -3.876 12.490 1.632 1.00 93.56 315 GLY A C 1
ATOM 2451 O O . GLY A 1 315 ? -4.554 13.466 1.953 1.00 93.56 315 GLY A O 1
ATOM 2452 N N . ILE A 1 316 ? -3.489 12.282 0.364 1.00 94.38 316 ILE A N 1
ATOM 2453 C CA . ILE A 1 316 ? -3.810 13.182 -0.757 1.00 94.38 316 ILE A CA 1
ATOM 2454 C C . ILE A 1 316 ? -5.315 13.470 -0.841 1.00 94.38 316 ILE A C 1
ATOM 2456 O O . ILE A 1 316 ? -5.694 14.609 -1.108 1.00 94.38 316 ILE A O 1
ATOM 2460 N N . VAL A 1 317 ? -6.178 12.494 -0.533 1.00 92.31 317 VAL A N 1
ATOM 2461 C CA . VAL A 1 317 ? -7.647 12.665 -0.552 1.00 92.31 317 VAL A CA 1
ATOM 2462 C C . VAL A 1 317 ? -8.148 13.755 0.402 1.00 92.31 317 VAL A C 1
ATOM 2464 O O . VAL A 1 317 ? -9.233 14.298 0.214 1.00 92.31 317 VAL A O 1
ATOM 2467 N N . THR A 1 318 ? -7.354 14.109 1.413 1.00 89.81 318 THR A N 1
ATOM 2468 C CA . THR A 1 318 ? -7.683 15.151 2.397 1.00 89.81 318 THR A CA 1
ATOM 2469 C C . THR A 1 318 ? -7.221 16.547 1.976 1.00 89.81 318 THR A C 1
ATOM 2471 O O . THR A 1 318 ? -7.589 17.537 2.606 1.00 89.81 318 THR A O 1
ATOM 2474 N N . PHE A 1 319 ? -6.395 16.661 0.932 1.00 88.12 319 PHE A N 1
ATOM 2475 C CA . PHE A 1 319 ? -5.772 17.932 0.577 1.00 88.12 319 PHE A CA 1
ATOM 2476 C C . PHE A 1 319 ? -6.822 18.893 0.012 1.00 88.12 319 PHE A C 1
ATOM 2478 O O . PHE A 1 319 ? -7.640 18.526 -0.833 1.00 88.12 319 PHE A O 1
ATOM 2485 N N . LYS A 1 320 ? -6.753 20.175 0.396 1.00 80.81 320 LYS A N 1
ATOM 2486 C CA . LYS A 1 320 ? -7.656 21.217 -0.137 1.00 80.81 320 LYS A CA 1
ATOM 2487 C C . LYS A 1 320 ? -7.628 21.296 -1.668 1.00 80.81 320 LYS A C 1
ATOM 2489 O O . LYS A 1 320 ? -8.645 21.578 -2.293 1.00 80.81 320 LYS A O 1
ATOM 2494 N N . ASN A 1 321 ? -6.464 21.028 -2.256 1.00 82.25 321 ASN A N 1
ATOM 2495 C CA . ASN A 1 321 ? -6.218 21.010 -3.695 1.00 82.25 321 ASN A CA 1
ATOM 2496 C C . ASN A 1 321 ? -6.165 19.591 -4.290 1.00 82.25 321 ASN A C 1
ATOM 2498 O O . ASN A 1 321 ? -5.591 19.421 -5.365 1.00 82.25 321 ASN A O 1
ATOM 2502 N N . ALA A 1 322 ? -6.726 18.579 -3.616 1.00 81.88 322 ALA A N 1
ATOM 2503 C CA . ALA A 1 322 ? -6.895 17.253 -4.203 1.00 81.88 322 ALA A CA 1
ATOM 2504 C C . ALA A 1 322 ? -7.623 17.372 -5.552 1.00 81.88 322 ALA A C 1
ATOM 2506 O O . ALA A 1 322 ? -8.654 18.054 -5.641 1.00 81.88 322 ALA A O 1
ATOM 2507 N N . SER A 1 323 ? -7.065 16.744 -6.592 1.00 89.12 323 SER A N 1
ATOM 2508 C CA . SER A 1 323 ? -7.567 16.870 -7.962 1.00 89.12 323 SER A CA 1
ATOM 2509 C C . SER A 1 323 ? -8.994 16.339 -8.074 1.00 89.12 323 SER A C 1
ATOM 2511 O O . SER A 1 323 ? -9.377 15.391 -7.383 1.00 89.12 323 SER A O 1
ATOM 2513 N N . GLU A 1 324 ? -9.793 16.936 -8.961 1.00 92.19 324 GLU A N 1
ATOM 2514 C CA . GLU A 1 324 ? -11.143 16.422 -9.209 1.00 92.19 324 GLU A CA 1
ATOM 2515 C C . GLU A 1 324 ? -11.095 15.008 -9.796 1.00 92.19 324 GLU A C 1
ATOM 2517 O O . GLU A 1 324 ? -11.907 14.176 -9.421 1.00 92.19 324 GLU A O 1
ATOM 2522 N N . THR A 1 325 ? -10.074 14.702 -10.601 1.00 91.69 325 THR A N 1
ATOM 2523 C CA . THR A 1 325 ? -9.785 13.356 -11.110 1.00 91.69 325 THR A CA 1
ATOM 2524 C C . THR A 1 325 ? -9.660 12.318 -9.990 1.00 91.69 325 THR A C 1
ATOM 2526 O O . THR A 1 325 ? -10.280 11.261 -10.059 1.00 91.69 325 THR A O 1
ATOM 2529 N N . LEU A 1 326 ? -8.913 12.621 -8.921 1.00 92.50 326 LEU A N 1
ATOM 2530 C CA . LEU A 1 326 ? -8.790 11.718 -7.775 1.00 92.50 326 LEU A CA 1
ATOM 2531 C C . LEU A 1 326 ? -10.124 11.582 -7.031 1.00 92.50 326 LEU A C 1
ATOM 2533 O O . LEU A 1 326 ? -10.532 10.477 -6.679 1.00 92.50 326 LEU A O 1
ATOM 2537 N N . LYS A 1 327 ? -10.825 12.699 -6.804 1.00 92.94 327 LYS A N 1
ATOM 2538 C CA . LYS A 1 327 ? -12.132 12.686 -6.130 1.00 92.94 327 LYS A CA 1
ATOM 2539 C C . LYS A 1 327 ? -13.166 11.887 -6.922 1.00 92.94 327 LYS A C 1
ATOM 2541 O O . LYS A 1 327 ? -13.942 11.153 -6.322 1.00 92.94 327 LYS A O 1
ATOM 2546 N N . GLU A 1 328 ? -13.174 11.997 -8.247 1.00 97.44 328 GLU A N 1
ATOM 2547 C CA . GLU A 1 328 ? -14.017 11.201 -9.140 1.00 97.44 328 GLU A CA 1
ATOM 2548 C C . GLU A 1 328 ? -13.761 9.703 -8.953 1.00 97.44 328 GLU A C 1
ATOM 2550 O O . GLU A 1 328 ? -14.707 8.948 -8.729 1.00 97.44 328 GLU A O 1
ATOM 2555 N N . VAL A 1 329 ? -12.494 9.275 -8.952 1.00 97.94 329 VAL A N 1
ATOM 2556 C CA . VAL A 1 329 ? -12.129 7.872 -8.699 1.00 97.94 329 VAL A CA 1
ATOM 2557 C C . VAL A 1 329 ? -12.640 7.420 -7.332 1.00 97.94 329 VAL A C 1
ATOM 2559 O O . VAL A 1 329 ? -13.302 6.388 -7.237 1.00 97.94 329 VAL A O 1
ATOM 2562 N N . VAL A 1 330 ? -12.394 8.211 -6.282 1.00 97.75 330 VAL A N 1
ATOM 2563 C CA . VAL A 1 330 ? -12.835 7.902 -4.912 1.00 97.75 330 VAL A CA 1
ATOM 2564 C C . VAL A 1 330 ? -14.359 7.804 -4.811 1.00 97.75 330 VAL A C 1
ATOM 2566 O O . VAL A 1 330 ? -14.845 6.974 -4.048 1.00 97.75 330 VAL A O 1
ATOM 2569 N N . ARG A 1 331 ? -15.133 8.591 -5.572 1.00 97.56 331 ARG A N 1
ATOM 2570 C CA . ARG A 1 331 ? -16.607 8.490 -5.610 1.00 97.56 331 ARG A CA 1
ATOM 2571 C C . ARG A 1 331 ? -17.105 7.255 -6.358 1.00 97.56 331 ARG A C 1
ATOM 2573 O O . ARG A 1 331 ? -18.100 6.666 -5.943 1.00 97.56 331 ARG A O 1
ATOM 2580 N N . ASN A 1 332 ? -16.426 6.864 -7.432 1.00 97.50 332 ASN A N 1
ATOM 2581 C CA . ASN A 1 332 ? -16.921 5.836 -8.347 1.00 97.50 332 ASN A CA 1
ATOM 2582 C C . ASN A 1 332 ? -16.440 4.418 -8.018 1.00 97.50 332 ASN A C 1
ATOM 2584 O O . ASN A 1 332 ? -17.121 3.453 -8.363 1.00 97.50 332 ASN A O 1
ATOM 2588 N N . ILE A 1 333 ? -15.288 4.265 -7.360 1.00 98.06 333 ILE A N 1
ATOM 2589 C CA . ILE A 1 333 ? -14.750 2.942 -7.029 1.00 98.06 333 ILE A CA 1
ATOM 2590 C C . ILE A 1 333 ? -15.725 2.159 -6.121 1.00 98.06 333 ILE A C 1
ATOM 2592 O O . ILE A 1 333 ? -16.290 2.739 -5.180 1.00 98.06 333 ILE A O 1
ATOM 2596 N N . PRO A 1 334 ? -15.940 0.853 -6.380 1.00 98.00 334 PRO A N 1
ATOM 2597 C CA . PRO A 1 334 ? -16.676 -0.022 -5.475 1.00 98.00 334 PRO A CA 1
ATOM 2598 C C . PRO A 1 334 ? -16.014 -0.088 -4.097 1.00 98.00 334 PRO A C 1
ATOM 2600 O O . PRO A 1 334 ? -14.794 -0.219 -3.983 1.00 98.00 334 PRO A O 1
ATOM 2603 N N . MET A 1 335 ? -16.821 -0.023 -3.039 1.00 96.00 335 MET A N 1
ATOM 2604 C CA . MET A 1 335 ? -16.307 -0.004 -1.667 1.00 96.00 335 MET A CA 1
ATOM 2605 C C . MET A 1 335 ? -15.546 -1.284 -1.295 1.00 96.00 335 MET A C 1
ATOM 2607 O O . MET A 1 335 ? -14.639 -1.220 -0.476 1.00 96.00 335 MET A O 1
ATOM 2611 N N . ASP A 1 336 ? -15.834 -2.421 -1.931 1.00 97.19 336 ASP A N 1
ATOM 2612 C CA . ASP A 1 336 ? -15.142 -3.706 -1.743 1.00 97.19 336 ASP A CA 1
ATOM 2613 C C . ASP A 1 336 ? -13.826 -3.835 -2.551 1.00 97.19 336 ASP A C 1
ATOM 2615 O O . ASP A 1 336 ? -13.197 -4.900 -2.568 1.00 97.19 336 ASP A O 1
ATOM 2619 N N . ARG A 1 337 ? -13.413 -2.763 -3.245 1.00 98.31 337 ARG A N 1
ATOM 2620 C CA . ARG A 1 337 ? -12.172 -2.663 -4.041 1.00 98.31 337 ARG A CA 1
ATOM 2621 C C . ARG A 1 337 ? -11.235 -1.533 -3.598 1.00 98.31 337 ARG A C 1
ATOM 2623 O O . ARG A 1 337 ? -10.255 -1.240 -4.282 1.00 98.31 337 ARG A O 1
ATOM 2630 N N . MET A 1 338 ? -11.522 -0.918 -2.452 1.00 97.88 338 MET A N 1
ATOM 2631 C CA . MET A 1 338 ? -10.780 0.212 -1.890 1.00 97.88 338 MET A CA 1
ATOM 2632 C C . MET A 1 338 ? -10.025 -0.182 -0.613 1.00 97.88 338 MET A C 1
ATOM 2634 O O . MET A 1 338 ? -10.569 -0.887 0.238 1.00 97.88 338 MET A O 1
ATOM 2638 N N . MET A 1 339 ? -8.809 0.333 -0.438 1.00 98.44 339 MET A N 1
ATOM 2639 C CA . MET A 1 339 ? -8.070 0.308 0.833 1.00 98.44 339 MET A CA 1
ATOM 2640 C C . MET A 1 339 ? -7.540 1.706 1.195 1.00 98.44 339 MET A C 1
ATOM 2642 O O . MET A 1 339 ? -7.576 2.628 0.376 1.00 98.44 339 MET A O 1
ATOM 2646 N N . ILE A 1 340 ? -7.078 1.869 2.435 1.00 98.69 340 ILE A N 1
ATOM 2647 C CA . ILE A 1 340 ? -6.490 3.112 2.949 1.00 98.69 340 ILE A CA 1
ATOM 2648 C C . ILE A 1 340 ? -5.059 2.873 3.409 1.00 98.69 340 ILE A C 1
ATOM 2650 O O . ILE A 1 340 ? -4.728 1.813 3.934 1.00 98.69 340 ILE A O 1
ATOM 2654 N N . GLU A 1 341 ? -4.230 3.891 3.250 1.00 98.75 341 GLU A N 1
ATOM 2655 C CA . GLU A 1 341 ? -2.827 3.843 3.639 1.00 98.75 341 GLU A CA 1
ATOM 2656 C C . GLU A 1 341 ? -2.292 5.237 3.944 1.00 98.75 341 GLU A C 1
ATOM 2658 O O . GLU A 1 341 ? -2.893 6.247 3.574 1.00 98.75 341 GLU A O 1
ATOM 2663 N N . THR A 1 342 ? -1.155 5.314 4.628 1.00 98.56 342 THR A N 1
ATOM 2664 C CA . THR A 1 342 ? -0.493 6.599 4.871 1.00 98.56 342 THR A CA 1
ATOM 2665 C C . THR A 1 342 ? 0.566 6.926 3.839 1.00 98.56 342 THR A C 1
ATOM 2667 O O . THR A 1 342 ? 0.734 8.108 3.538 1.00 98.56 342 THR A O 1
ATOM 2670 N N . ASP A 1 343 ? 1.268 5.917 3.320 1.00 97.88 343 ASP A N 1
ATOM 2671 C CA . ASP A 1 343 ? 2.541 6.093 2.615 1.00 97.88 343 ASP A CA 1
ATOM 2672 C C . ASP A 1 343 ? 3.573 6.856 3.478 1.00 97.88 343 ASP A C 1
ATOM 2674 O O . ASP A 1 343 ? 4.398 7.648 3.019 1.00 97.88 343 ASP A O 1
ATOM 2678 N N . SER A 1 344 ? 3.489 6.680 4.803 1.00 97.38 344 SER A N 1
ATOM 2679 C CA . SER A 1 344 ? 4.386 7.363 5.734 1.00 97.38 344 SER A CA 1
ATOM 2680 C C . SER A 1 344 ? 5.841 6.931 5.511 1.00 97.38 344 SER A C 1
ATOM 2682 O O . SER A 1 344 ? 6.100 5.748 5.300 1.00 97.38 344 SER A O 1
ATOM 2684 N N . PRO A 1 345 ? 6.817 7.859 5.549 1.00 97.44 345 PRO A N 1
ATOM 2685 C CA . PRO A 1 345 ? 6.769 9.209 6.131 1.00 97.44 345 PRO A CA 1
ATOM 2686 C C . PRO A 1 345 ? 6.211 10.316 5.215 1.00 97.44 345 PRO A C 1
ATOM 2688 O O . PRO A 1 345 ? 6.191 11.484 5.619 1.00 97.44 345 PRO A O 1
ATOM 2691 N N . TYR A 1 346 ? 5.779 9.989 3.997 1.00 95.25 346 TYR A N 1
ATOM 2692 C CA . TYR A 1 346 ? 5.323 10.950 2.994 1.00 95.25 346 TYR A CA 1
ATOM 2693 C C . TYR A 1 346 ? 3.828 11.255 3.108 1.00 95.25 346 TYR A C 1
ATOM 2695 O O . TYR A 1 346 ? 3.103 10.629 3.866 1.00 95.25 346 TYR A O 1
ATOM 2703 N N . LEU A 1 347 ? 3.358 12.249 2.347 1.00 92.94 347 LEU A N 1
ATOM 2704 C CA . LEU A 1 347 ? 1.929 12.491 2.087 1.00 92.94 347 LEU A CA 1
ATOM 2705 C C . LEU A 1 347 ? 1.033 12.693 3.326 1.00 92.94 347 LEU A C 1
ATOM 2707 O O . LEU A 1 347 ? -0.148 12.347 3.293 1.00 92.94 347 LEU A O 1
ATOM 2711 N N . ALA A 1 348 ? 1.561 13.331 4.380 1.00 93.75 348 ALA A N 1
ATOM 2712 C CA . ALA A 1 348 ? 0.801 13.615 5.599 1.00 93.75 348 ALA A CA 1
ATOM 2713 C C . ALA A 1 348 ? -0.574 14.250 5.293 1.00 93.75 348 ALA A C 1
ATOM 2715 O O . ALA A 1 348 ? -0.618 15.274 4.592 1.00 93.75 348 ALA A O 1
ATOM 2716 N N . PRO A 1 349 ? -1.683 13.662 5.787 1.00 89.19 349 PRO A N 1
ATOM 2717 C CA . PRO A 1 349 ? -3.029 14.178 5.557 1.00 89.19 349 PRO A CA 1
ATOM 2718 C C . PRO A 1 349 ? -3.239 15.513 6.279 1.00 89.19 349 PRO A C 1
ATOM 2720 O O . PRO A 1 349 ? -2.509 15.849 7.209 1.00 89.19 349 PRO A O 1
ATOM 2723 N N . GLU A 1 350 ? -4.259 16.278 5.896 1.00 81.94 350 GLU A N 1
ATOM 2724 C CA . GLU A 1 350 ? -4.776 17.361 6.742 1.00 81.94 350 GLU A CA 1
ATOM 2725 C C . GLU A 1 350 ? -5.300 16.773 8.070 1.00 81.94 350 GLU A C 1
ATOM 2727 O O . GLU A 1 350 ? -5.994 15.753 8.037 1.00 81.94 350 GLU A O 1
ATOM 2732 N N . PRO A 1 351 ? -4.993 17.376 9.241 1.00 88.88 351 PRO A N 1
ATOM 2733 C CA . PRO A 1 351 ? -4.374 18.695 9.462 1.00 88.88 351 PRO A CA 1
ATOM 2734 C C . PRO A 1 351 ? -2.833 18.698 9.599 1.00 88.88 351 PRO A C 1
ATOM 2736 O O . PRO A 1 351 ? -2.244 19.692 10.026 1.00 88.88 351 PRO A O 1
ATOM 2739 N N . TYR A 1 352 ? -2.150 17.596 9.287 1.00 88.56 352 TYR A N 1
ATOM 2740 C CA . TYR A 1 352 ? -0.700 17.419 9.459 1.00 88.56 352 TYR A CA 1
ATOM 2741 C C . TYR A 1 352 ? 0.121 17.746 8.204 1.00 88.56 352 TYR A C 1
ATOM 2743 O O . TYR A 1 352 ? 1.303 17.405 8.130 1.00 88.56 352 TYR A O 1
ATOM 2751 N N . ARG A 1 353 ? -0.467 18.431 7.216 1.00 85.69 353 ARG A N 1
ATOM 2752 C CA . ARG A 1 353 ? 0.238 18.828 5.992 1.00 85.69 353 ARG A CA 1
ATOM 2753 C C . ARG A 1 353 ? 1.543 19.561 6.297 1.00 85.69 353 ARG A C 1
ATOM 2755 O O . ARG A 1 353 ? 1.593 20.467 7.123 1.00 85.69 353 ARG A O 1
ATOM 2762 N N . GLY A 1 354 ? 2.604 19.161 5.596 1.00 88.62 354 GLY A N 1
ATOM 2763 C CA . GLY A 1 354 ? 3.950 19.717 5.769 1.00 88.62 354 GLY A CA 1
ATOM 2764 C C . GLY A 1 354 ? 4.733 19.151 6.958 1.00 88.62 354 GLY A C 1
ATOM 2765 O O . GLY A 1 354 ? 5.885 19.535 7.141 1.00 88.62 354 GLY A O 1
ATOM 2766 N N . LYS A 1 355 ? 4.149 18.239 7.745 1.00 92.69 355 LYS A N 1
ATOM 2767 C CA . LYS A 1 355 ? 4.848 17.473 8.784 1.00 92.69 355 LYS A CA 1
ATOM 2768 C C . LYS A 1 355 ? 5.203 16.076 8.273 1.00 92.69 355 LYS A C 1
ATOM 2770 O O . LYS A 1 355 ? 4.692 15.634 7.244 1.00 92.69 355 LYS A O 1
ATOM 2775 N N . GLN A 1 356 ? 6.073 15.388 9.008 1.00 95.88 356 GLN A N 1
ATOM 2776 C CA . GLN A 1 356 ? 6.317 13.962 8.810 1.00 95.88 356 GLN A CA 1
ATOM 2777 C C . GLN A 1 356 ? 5.014 13.186 9.038 1.00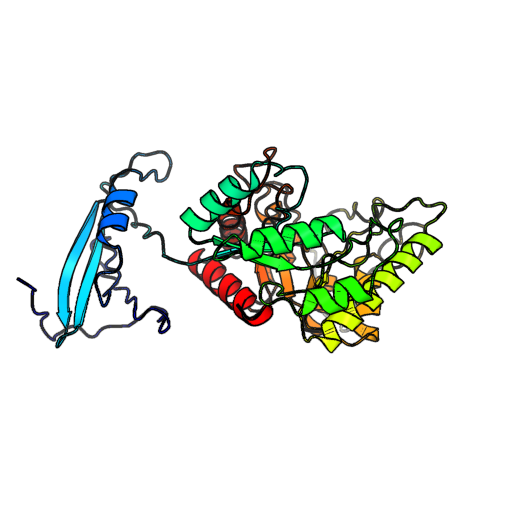 95.88 356 GLN A C 1
ATOM 2779 O O . GLN A 1 356 ? 4.327 13.414 10.035 1.00 95.88 356 GLN A O 1
ATOM 2784 N N . ASN A 1 357 ? 4.663 12.310 8.096 1.00 97.94 357 ASN A N 1
ATOM 2785 C CA . ASN A 1 357 ? 3.504 11.434 8.234 1.00 97.94 357 ASN A CA 1
ATOM 2786 C C . ASN A 1 357 ? 3.840 10.231 9.120 1.00 97.94 357 ASN A C 1
ATOM 2788 O O . ASN A 1 357 ? 5.008 9.878 9.261 1.00 97.94 357 ASN A O 1
ATOM 2792 N N . GLU A 1 358 ? 2.826 9.568 9.662 1.00 97.88 358 GLU A N 1
ATOM 2793 C CA . GLU A 1 358 ? 2.965 8.319 10.409 1.00 97.88 358 GLU A CA 1
ATOM 2794 C C . GLU A 1 358 ? 1.685 7.475 10.315 1.00 97.88 358 GLU A C 1
ATOM 2796 O O . GLU A 1 358 ? 0.609 8.037 10.095 1.00 97.88 358 GLU A O 1
ATOM 2801 N N . PRO A 1 359 ? 1.752 6.151 10.551 1.00 98.38 359 PRO A N 1
ATOM 2802 C CA . PRO A 1 359 ? 0.602 5.253 10.407 1.00 98.38 359 PRO A CA 1
ATOM 2803 C C . PRO A 1 359 ? -0.606 5.625 11.266 1.00 98.38 359 PRO A C 1
ATOM 2805 O O . PRO A 1 359 ? -1.755 5.384 10.897 1.00 98.38 359 PRO A O 1
ATOM 2808 N N . SER A 1 360 ? -0.362 6.296 12.398 1.00 96.12 360 SER A N 1
ATOM 2809 C CA . SER A 1 360 ? -1.418 6.774 13.293 1.00 96.12 360 SER A CA 1
ATOM 2810 C C . SER A 1 360 ? -2.363 7.796 12.636 1.00 96.12 360 SER A C 1
ATOM 2812 O O . SER A 1 360 ? -3.409 8.116 13.211 1.00 96.12 360 SER A O 1
ATOM 2814 N N . TYR A 1 361 ? -2.008 8.318 11.454 1.00 96.69 361 TYR A N 1
ATOM 2815 C CA . TYR A 1 361 ? -2.790 9.288 10.690 1.00 96.69 361 TYR A CA 1
ATOM 2816 C C . TYR A 1 361 ? -3.692 8.650 9.619 1.00 96.69 361 TYR A C 1
ATOM 2818 O O . TYR A 1 361 ? -4.437 9.375 8.956 1.00 96.69 361 TYR A O 1
ATOM 2826 N N . VAL A 1 362 ? -3.704 7.319 9.461 1.00 98.19 362 VAL A N 1
ATOM 2827 C CA . VAL A 1 362 ? -4.556 6.649 8.456 1.00 98.19 362 VAL A CA 1
ATOM 2828 C C . VAL A 1 362 ? -6.056 6.911 8.677 1.00 98.19 362 VAL A C 1
ATOM 2830 O O . VAL A 1 362 ? -6.833 6.966 7.726 1.00 98.19 362 VAL A O 1
ATOM 2833 N N . GLU A 1 363 ? -6.471 7.199 9.916 1.00 93.56 363 GLU A N 1
ATOM 2834 C CA . GLU A 1 363 ? -7.851 7.594 10.235 1.00 93.56 363 GLU A CA 1
ATOM 2835 C C . GLU A 1 363 ? -8.317 8.830 9.443 1.00 93.56 363 GLU A C 1
ATOM 2837 O O . GLU A 1 363 ? -9.479 8.923 9.046 1.00 93.56 363 GLU A O 1
ATOM 2842 N N . TYR A 1 364 ? -7.415 9.774 9.152 1.00 92.00 364 TYR A N 1
ATOM 2843 C CA . TYR A 1 364 ? -7.752 10.986 8.404 1.00 92.00 364 TYR A CA 1
ATOM 2844 C C . TYR A 1 364 ? -8.000 10.684 6.927 1.00 92.00 364 TYR A C 1
ATOM 2846 O O . TYR A 1 364 ? -8.800 11.366 6.288 1.00 92.00 364 TYR A O 1
ATOM 2854 N N . VAL A 1 365 ? -7.376 9.631 6.398 1.00 97.50 365 VAL A N 1
ATOM 2855 C CA . VAL A 1 365 ? -7.608 9.147 5.033 1.00 97.50 365 VAL A CA 1
ATOM 2856 C C . VAL A 1 365 ? -9.024 8.595 4.910 1.00 97.50 365 VAL A C 1
ATOM 2858 O O . VAL A 1 365 ? -9.775 9.026 4.034 1.00 97.50 365 VAL A O 1
ATOM 2861 N N . ALA A 1 366 ? -9.433 7.732 5.846 1.00 94.00 366 ALA A N 1
ATOM 2862 C CA . ALA A 1 366 ? -10.804 7.228 5.914 1.00 94.00 366 ALA A CA 1
ATOM 2863 C C . ALA A 1 366 ? -11.828 8.368 6.063 1.00 94.00 366 ALA A C 1
ATOM 2865 O O . ALA A 1 366 ? -12.840 8.379 5.362 1.00 94.00 366 ALA A O 1
ATOM 2866 N N . ARG A 1 367 ? -11.547 9.385 6.895 1.00 87.62 367 ARG A N 1
ATOM 2867 C CA . ARG A 1 367 ? -12.392 10.593 7.006 1.00 87.62 367 ARG A CA 1
ATOM 2868 C C . ARG A 1 367 ? -12.471 11.379 5.696 1.00 87.62 367 ARG A C 1
ATOM 2870 O O . ARG A 1 367 ? -13.550 11.842 5.332 1.00 87.62 367 ARG A O 1
ATOM 2877 N N . GLY A 1 368 ? -11.356 11.531 4.983 1.00 84.69 368 GLY A N 1
ATOM 2878 C CA . GLY A 1 368 ? -11.318 12.211 3.687 1.00 84.69 368 GLY A CA 1
ATOM 2879 C C . GLY A 1 368 ? -12.164 11.498 2.632 1.00 84.69 368 GLY A C 1
ATOM 2880 O O . GLY A 1 368 ? -12.943 12.136 1.927 1.00 84.69 368 GLY A O 1
ATOM 2881 N N . ILE A 1 369 ? -12.075 10.170 2.574 1.00 93.44 369 ILE A N 1
ATOM 2882 C CA . ILE A 1 369 ? -12.898 9.339 1.686 1.00 93.44 369 ILE A CA 1
ATOM 2883 C C . ILE A 1 369 ? -14.379 9.451 2.056 1.00 93.44 369 ILE A C 1
ATOM 2885 O O . ILE A 1 369 ? -15.204 9.711 1.181 1.00 93.44 369 ILE A O 1
ATOM 2889 N N . ALA A 1 370 ? -14.709 9.312 3.342 1.00 86.25 370 ALA A N 1
ATOM 2890 C CA . ALA A 1 370 ? -16.068 9.457 3.858 1.00 86.25 370 ALA A CA 1
ATOM 2891 C C . ALA A 1 370 ? -16.682 10.806 3.446 1.00 86.25 370 ALA A C 1
ATOM 2893 O O . ALA A 1 370 ? -17.782 10.853 2.893 1.00 86.25 370 ALA A O 1
ATOM 2894 N N . PHE A 1 371 ? -15.919 11.893 3.595 1.00 84.06 371 PHE A N 1
ATOM 2895 C CA . PHE A 1 371 ? -16.325 13.228 3.160 1.00 84.06 371 PHE A CA 1
ATOM 2896 C C . PHE A 1 371 ? -16.569 13.314 1.645 1.00 84.06 371 PHE A C 1
ATOM 2898 O O . PHE A 1 371 ? -17.604 13.824 1.223 1.00 84.06 371 PHE A O 1
ATOM 2905 N N . ILE A 1 372 ? -15.653 12.799 0.815 1.00 85.19 372 ILE A N 1
ATOM 2906 C CA . ILE A 1 372 ? -15.788 12.832 -0.654 1.00 85.19 372 ILE A CA 1
ATOM 2907 C C . ILE A 1 372 ? -17.020 12.049 -1.127 1.00 85.19 372 ILE A C 1
ATOM 2909 O O . ILE A 1 372 ? -17.684 12.465 -2.081 1.00 85.19 372 ILE A O 1
ATOM 2913 N N . ARG A 1 373 ? -17.304 10.916 -0.479 1.00 88.19 373 ARG A N 1
ATOM 2914 C CA . ARG A 1 373 ? -18.386 9.998 -0.849 1.00 88.19 373 ARG A CA 1
ATOM 2915 C C . ARG A 1 373 ? -19.733 10.344 -0.211 1.00 88.19 373 ARG A C 1
ATOM 2917 O O . ARG A 1 373 ? -20.734 9.749 -0.596 1.00 88.19 373 ARG A O 1
ATOM 2924 N N . GLY A 1 374 ? -19.772 11.275 0.745 1.00 80.38 374 GLY A N 1
ATOM 2925 C CA . GLY A 1 374 ? -20.974 11.547 1.539 1.00 80.38 374 GLY A CA 1
ATOM 2926 C C . GLY A 1 374 ? -21.417 10.327 2.353 1.00 80.38 374 GLY A C 1
ATOM 2927 O O . GLY A 1 374 ? -2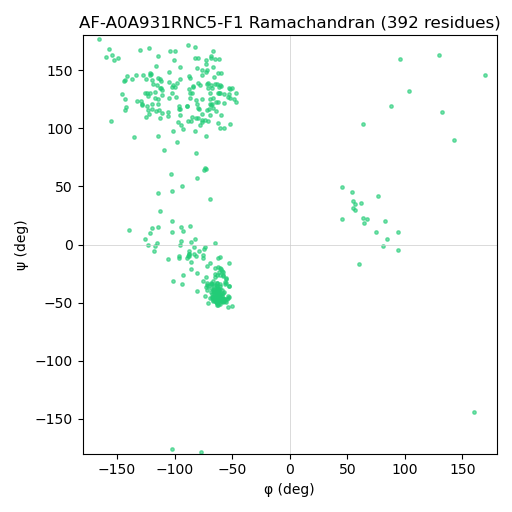2.611 10.071 2.465 1.00 80.38 374 GLY A O 1
ATOM 2928 N N . GLN A 1 375 ? -20.452 9.550 2.852 1.00 81.50 375 GLN A N 1
ATOM 2929 C CA . GLN A 1 375 ? -20.668 8.328 3.626 1.00 81.50 375 GLN A CA 1
ATOM 2930 C C . GLN A 1 375 ? -20.172 8.488 5.061 1.00 81.50 375 GLN A C 1
ATOM 2932 O O . GLN A 1 375 ? -19.342 9.346 5.361 1.00 81.50 375 GLN A O 1
ATOM 2937 N N . ASP A 1 376 ? -20.645 7.608 5.933 1.00 79.81 376 ASP A N 1
ATOM 2938 C CA . ASP A 1 376 ? -20.246 7.564 7.332 1.00 79.81 376 ASP A CA 1
ATOM 2939 C C . ASP A 1 376 ? -18.808 7.039 7.454 1.00 79.81 376 ASP A C 1
ATOM 2941 O O . ASP A 1 376 ? -18.432 6.055 6.808 1.00 79.81 376 ASP A O 1
ATOM 2945 N N . TYR A 1 377 ? -18.006 7.661 8.324 1.00 81.50 377 TYR A N 1
ATOM 2946 C CA . TYR A 1 377 ? -16.627 7.233 8.591 1.00 81.50 377 TYR A CA 1
ATOM 2947 C C . TYR A 1 377 ? -16.548 5.748 8.970 1.00 81.50 377 TYR A C 1
ATOM 2949 O O . TYR A 1 377 ? -15.719 5.030 8.417 1.00 81.50 377 TYR A O 1
ATOM 2957 N N . ASP A 1 378 ? -17.442 5.279 9.844 1.00 80.00 378 ASP A N 1
ATOM 2958 C CA . ASP A 1 378 ? -17.451 3.896 10.334 1.00 80.00 378 ASP A CA 1
ATOM 2959 C C . ASP A 1 378 ? -17.697 2.883 9.204 1.00 80.00 378 ASP A C 1
ATOM 2961 O O . ASP A 1 378 ? -17.113 1.797 9.203 1.00 80.00 378 ASP A O 1
ATOM 2965 N N . THR A 1 379 ? -18.500 3.257 8.199 1.00 81.38 379 THR A N 1
ATOM 2966 C CA . THR A 1 379 ? -18.743 2.431 7.004 1.00 81.38 379 THR A CA 1
ATOM 2967 C C . THR A 1 379 ? -17.475 2.306 6.166 1.00 81.38 379 THR A C 1
ATOM 2969 O O . THR A 1 379 ? -17.097 1.202 5.774 1.00 81.38 379 THR A O 1
ATOM 2972 N N . VAL A 1 380 ? -16.792 3.429 5.910 1.00 85.56 380 VAL A N 1
ATOM 2973 C CA . VAL A 1 380 ? -15.532 3.435 5.154 1.00 85.56 380 VAL A CA 1
ATOM 2974 C C . VAL A 1 380 ? -14.468 2.641 5.903 1.00 85.56 380 VAL A C 1
ATOM 2976 O O . VAL A 1 380 ? -13.901 1.713 5.335 1.0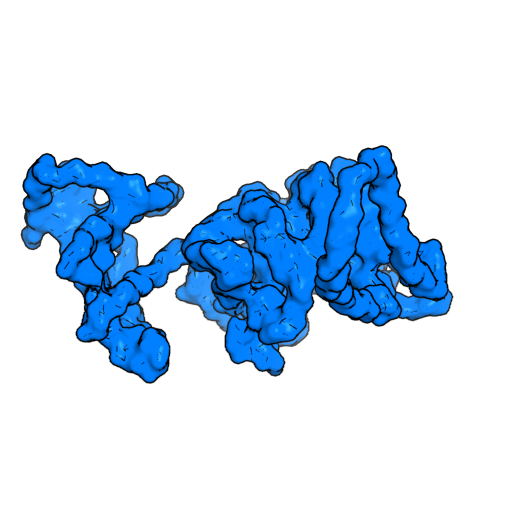0 85.56 380 VAL A O 1
ATOM 2979 N N . ALA A 1 381 ? -14.254 2.957 7.180 1.00 86.88 381 ALA A N 1
ATOM 2980 C CA . ALA A 1 381 ? -13.277 2.307 8.043 1.00 86.88 381 ALA A CA 1
ATOM 2981 C C . ALA A 1 381 ? -13.470 0.785 8.070 1.00 86.88 381 ALA A C 1
ATOM 2983 O O . ALA A 1 381 ? -12.546 0.045 7.727 1.00 86.88 381 ALA A O 1
ATOM 2984 N N . SER A 1 382 ? -14.684 0.321 8.388 1.00 84.94 382 SER A N 1
ATOM 2985 C CA . SER A 1 382 ? -14.998 -1.109 8.477 1.00 84.94 382 SER A CA 1
ATOM 2986 C C . SER A 1 382 ? -14.761 -1.822 7.150 1.00 84.94 382 SER A C 1
ATOM 2988 O O . SER A 1 382 ? -14.093 -2.856 7.119 1.00 84.94 382 SER A O 1
ATOM 2990 N N . GLN A 1 383 ? -15.244 -1.251 6.041 1.00 93.94 383 GLN A N 1
ATOM 2991 C CA . GLN A 1 383 ? -15.109 -1.893 4.739 1.00 93.94 383 GLN A CA 1
ATOM 2992 C C . GLN A 1 383 ? -13.654 -1.943 4.269 1.00 93.94 383 GLN A C 1
ATOM 2994 O O . GLN A 1 383 ? -13.216 -2.974 3.759 1.00 93.94 383 GLN A O 1
ATOM 2999 N N . THR A 1 384 ? -12.886 -0.862 4.441 1.00 98.06 384 THR A N 1
ATOM 3000 C CA . THR A 1 384 ? -11.475 -0.854 4.034 1.00 98.06 384 THR A CA 1
ATOM 3001 C C . THR A 1 384 ? -10.623 -1.785 4.889 1.00 98.06 384 THR A C 1
ATOM 3003 O O . THR A 1 384 ? -9.729 -2.442 4.355 1.00 98.06 384 THR A O 1
ATOM 3006 N N . THR A 1 385 ? -10.943 -1.925 6.179 1.00 96.19 385 THR A N 1
ATOM 3007 C CA . THR A 1 385 ? -10.312 -2.917 7.055 1.00 96.19 385 THR A CA 1
ATOM 3008 C C . THR A 1 385 ? -10.644 -4.336 6.604 1.00 96.19 385 THR A C 1
ATOM 3010 O O . THR A 1 385 ? -9.736 -5.145 6.437 1.00 96.19 385 THR A O 1
ATOM 3013 N N . GLU A 1 386 ? -11.916 -4.653 6.348 1.00 96.38 386 GLU A N 1
ATOM 3014 C CA . GLU A 1 386 ? -12.319 -5.980 5.863 1.00 96.38 386 GLU A CA 1
ATOM 3015 C C . GLU A 1 386 ? -11.633 -6.329 4.534 1.00 96.38 386 GLU A C 1
ATOM 3017 O O . GLU A 1 386 ? -11.118 -7.435 4.358 1.00 96.38 386 GLU A O 1
ATOM 3022 N N . ASN A 1 387 ? -11.568 -5.363 3.616 1.00 98.44 387 ASN A N 1
ATOM 3023 C CA . ASN A 1 387 ? -10.876 -5.510 2.342 1.00 98.44 387 ASN A CA 1
ATOM 3024 C C . ASN A 1 387 ? -9.395 -5.845 2.536 1.00 98.44 387 ASN A C 1
ATOM 3026 O O . ASN A 1 387 ? -8.911 -6.792 1.917 1.00 98.44 387 ASN A O 1
ATOM 3030 N N . ALA A 1 388 ? -8.694 -5.111 3.406 1.00 98.56 388 ALA A N 1
ATOM 3031 C CA . ALA A 1 388 ? -7.288 -5.355 3.707 1.00 98.56 388 ALA A CA 1
ATOM 3032 C C . ALA A 1 388 ? -7.074 -6.733 4.350 1.00 98.56 388 ALA A C 1
ATOM 3034 O O . ALA A 1 388 ? -6.231 -7.498 3.879 1.00 98.56 388 ALA A O 1
ATOM 3035 N N . ARG A 1 389 ? -7.889 -7.112 5.342 1.00 97.44 389 ARG A N 1
ATOM 3036 C CA . ARG A 1 389 ? -7.824 -8.443 5.973 1.00 97.44 389 ARG A CA 1
ATOM 3037 C C . ARG A 1 389 ? -8.013 -9.567 4.965 1.00 97.44 389 ARG A C 1
ATOM 3039 O O . ARG A 1 389 ? -7.201 -10.486 4.901 1.00 97.44 389 ARG A O 1
ATOM 3046 N N . ARG A 1 390 ? -9.046 -9.466 4.124 1.00 98.00 390 ARG A N 1
ATOM 3047 C CA . ARG A 1 390 ? -9.334 -10.446 3.068 1.00 98.00 390 ARG A CA 1
ATOM 3048 C C . ARG A 1 390 ? -8.207 -10.522 2.039 1.00 98.00 390 ARG A C 1
ATOM 3050 O O . ARG A 1 390 ? -7.853 -11.613 1.599 1.00 98.00 390 ARG A O 1
ATOM 3057 N N . PHE A 1 391 ? -7.669 -9.377 1.629 1.00 98.69 391 PHE A N 1
ATOM 3058 C CA . PHE A 1 391 ? -6.658 -9.303 0.581 1.00 98.69 391 PHE A CA 1
ATOM 3059 C C . PHE A 1 391 ? -5.304 -9.850 1.056 1.00 98.69 391 PHE A C 1
ATOM 3061 O O . PHE A 1 391 ? -4.749 -10.736 0.400 1.00 98.69 391 PHE A O 1
ATOM 3068 N N . PHE A 1 392 ? -4.817 -9.388 2.211 1.00 98.56 392 PHE A N 1
ATOM 3069 C CA . PHE A 1 392 ? -3.515 -9.760 2.780 1.00 98.56 392 PHE A CA 1
ATOM 3070 C C . PHE A 1 392 ? -3.543 -11.041 3.629 1.00 98.56 392 PHE A C 1
ATOM 3072 O O . PHE A 1 392 ? -2.493 -11.630 3.862 1.00 98.56 392 PHE A O 1
ATOM 3079 N N . GLY A 1 393 ? -4.724 -11.525 4.029 1.00 96.94 393 GLY A N 1
ATOM 3080 C CA . GLY A 1 393 ? -4.881 -12.760 4.804 1.00 96.94 393 GLY A CA 1
ATOM 3081 C C . GLY A 1 393 ? -4.522 -12.610 6.285 1.00 96.94 393 GLY A C 1
ATOM 3082 O O . GLY A 1 393 ? -3.865 -13.496 6.829 1.00 96.94 393 GLY A O 1
ATOM 3083 N N . ILE A 1 394 ? -4.933 -11.499 6.912 1.00 93.31 394 ILE A N 1
ATOM 3084 C CA . ILE A 1 394 ? -4.577 -11.117 8.296 1.00 93.31 394 ILE A CA 1
ATOM 3085 C C . ILE A 1 394 ? -5.767 -10.974 9.251 1.00 93.31 394 ILE A C 1
ATOM 3087 O O . ILE A 1 394 ? -6.897 -10.648 8.813 1.00 93.31 394 ILE A O 1
#

Solvent-accessible surface area (backbone atoms only — not comparable to full-atom values): 21841 Å² total; per-residue (Å²): 132,68,52,77,82,78,94,83,69,93,78,70,83,55,64,74,67,47,74,93,74,57,40,46,46,38,44,47,89,58,95,86,56,66,50,51,39,42,29,41,36,52,60,94,71,64,58,69,62,49,40,63,60,49,48,74,70,37,72,61,96,89,39,86,34,60,36,49,62,46,78,48,59,32,54,60,92,87,40,48,26,34,38,37,36,34,37,33,88,81,61,45,82,57,80,74,84,71,90,64,54,40,47,20,68,32,27,35,57,49,38,77,94,28,62,97,43,35,68,62,50,52,47,56,11,48,77,62,46,35,28,39,27,23,38,3,50,30,70,73,29,21,55,42,11,44,55,51,16,74,76,33,91,61,34,26,13,18,41,24,52,29,45,80,54,74,85,60,83,82,60,60,68,58,55,54,57,54,58,70,37,93,47,41,42,32,29,14,33,25,28,32,56,49,53,80,56,57,78,95,43,40,71,63,53,51,50,48,18,52,54,52,33,53,52,49,52,49,44,17,60,78,69,71,35,25,34,40,30,43,61,34,54,31,80,82,68,76,69,75,74,79,82,77,82,78,85,86,78,83,89,81,95,74,96,68,86,80,78,77,76,80,71,83,73,67,94,67,98,69,75,51,21,60,56,49,45,48,51,52,42,63,73,71,68,68,43,62,33,32,37,46,64,59,74,63,47,48,74,59,50,48,57,45,45,75,61,59,29,34,41,24,39,29,13,55,66,41,39,94,80,46,51,66,49,45,52,51,31,67,55,68,55,57,67,86,39,35,36,43,18,22,52,14,57,42,58,28,28,56,93,44,60,95,44,82,25,46,63,59,51,28,65,43,26,34,44,22,50,12,62,73,56,77,46,57,43,68,60,43,37,50,40,23,27,52,34,46,28,68,62,49,71,104

Foldseek 3Di:
DADEDDDPDDFDADFDDPVVVQFTKGWDDDDPALKTKIWFGFDDDCVVVLQVVQQPADDDPNDGWRFRWDWHWHQDPNTTTIIIITATPVSDHDDDPDPQEFEAEDAACLDPVCVVNSVVLLVLQVVSNYAYEHEDQDQSSQVVLLVSLVVDPSYAYEAAHELLPLVDDDPLVVNLVCCVDPRYLAYDDAAFAQANDDPVCNVVSRVSSLVRVLSSLVSCVVSVHEYEYEFYWYPVVVDDDDDDPDDDDDDDDDDDDDPDPPDPDDPDPDDTRLRVRLVSCVVSLRLLYEHEQDDAALVSVVSNVVSVYAYEHELLLQDPPNDVRVLVNLQPDDLLRYAFHHHFQDNAHPPQPPHGHGRSRSLVVLVSSCVSNVHDSCSSRNSNRVSSCVSRVD